Protein AF-0000000083547398 (afdb_homodimer)

Solvent-accessible surface area (backbone atoms only — not comparable to full-atom values): 28207 Å² total; per-residue (Å²): 129,88,77,73,40,43,60,58,48,48,62,73,47,46,88,74,44,55,75,58,49,30,43,43,51,51,47,43,74,76,35,55,80,57,46,40,53,46,39,59,44,42,51,13,56,76,38,73,47,51,52,66,51,51,35,49,47,22,40,72,69,71,29,82,14,40,38,37,34,33,52,36,37,37,69,73,72,52,63,74,59,53,61,74,36,83,83,62,56,93,80,54,49,59,55,55,47,42,50,52,53,53,50,48,35,45,52,12,41,54,48,21,63,68,75,45,56,42,66,55,51,46,51,47,25,49,48,57,62,67,27,64,36,38,38,22,32,11,46,77,73,26,26,22,54,20,43,40,49,36,58,55,47,49,41,46,59,51,53,62,45,67,41,58,46,61,67,55,38,36,53,49,21,67,70,45,30,64,53,20,25,35,43,35,36,32,59,64,18,36,46,46,60,60,45,51,22,40,45,50,16,42,76,43,48,28,44,29,37,32,40,20,52,32,76,58,18,63,38,48,77,54,35,78,36,77,46,56,13,31,35,77,61,56,73,60,37,86,72,49,67,31,18,51,52,24,40,52,52,52,50,51,40,42,48,50,50,36,37,66,74,39,46,68,52,18,53,51,33,38,52,54,51,51,62,72,51,21,69,52,31,76,129,88,77,74,40,43,61,57,47,48,63,72,46,47,87,76,44,53,75,59,50,31,42,44,51,49,48,44,74,74,34,56,79,56,46,42,54,48,40,59,43,42,51,14,57,77,39,74,47,51,51,66,50,51,36,50,48,22,40,72,70,71,30,85,14,40,38,37,34,34,51,37,39,38,70,73,72,51,62,73,59,54,62,74,36,84,85,62,55,93,81,55,49,60,54,54,46,44,51,54,53,52,50,46,35,44,52,12,40,53,50,22,62,67,73,44,56,45,66,55,51,46,52,47,25,49,48,57,62,69,27,65,37,37,38,22,32,11,47,77,74,26,25,22,57,19,45,39,49,37,59,55,47,50,41,45,60,50,53,63,47,68,41,58,46,62,66,56,40,35,54,50,22,67,70,45,30,64,54,21,24,37,44,36,36,31,60,66,19,37,47,47,60,59,43,52,23,39,45,50,15,43,75,42,48,28,45,29,36,31,41,20,54,34,73,58,17,64,38,48,79,54,34,80,36,77,46,57,13,32,35,78,61,56,73,59,39,86,72,46,68,30,19,50,52,23,39,51,52,52,50,50,39,42,50,50,52,34,36,65,75,40,44,68,54,19,52,51,32,38,53,55,49,50,63,71,49,21,67,51,31,76

Structure (mmCIF, N/CA/C/O backbone):
data_AF-0000000083547398-model_v1
#
loop_
_entity.id
_entity.type
_entity.pdbx_description
1 polymer 'RpiR family transcriptional regulator'
#
loop_
_atom_site.group_PDB
_atom_site.id
_atom_site.type_symbol
_atom_site.label_atom_id
_atom_site.label_alt_id
_atom_site.label_comp_id
_atom_site.label_asym_id
_atom_site.label_entity_id
_atom_site.label_seq_id
_atom_site.pdbx_PDB_ins_code
_atom_site.Cartn_x
_atom_site.Cartn_y
_atom_site.Cartn_z
_atom_site.occupancy
_atom_site.B_iso_or_equiv
_atom_site.auth_seq_id
_atom_site.auth_comp_id
_atom_site.auth_asym_id
_atom_site.auth_atom_id
_atom_site.pdbx_PDB_model_num
ATOM 1 N N . MET A 1 1 ? 22.766 33.094 1.244 1 35.28 1 MET A N 1
ATOM 2 C CA . MET A 1 1 ? 21.984 33.938 2.152 1 35.28 1 MET A CA 1
ATOM 3 C C . MET A 1 1 ? 21.609 33.156 3.408 1 35.28 1 MET A C 1
ATOM 5 O O . MET A 1 1 ? 21.125 32.031 3.324 1 35.28 1 MET A O 1
ATOM 9 N N . ASN A 1 2 ? 22.141 33.219 4.523 1 44.88 2 ASN A N 1
ATOM 10 C CA . ASN A 1 2 ? 22.109 32.625 5.852 1 44.88 2 ASN A CA 1
ATOM 11 C C . ASN A 1 2 ? 20.688 32.438 6.367 1 44.88 2 ASN A C 1
ATOM 13 O O . ASN A 1 2 ? 20.062 33.406 6.824 1 44.88 2 ASN A O 1
ATOM 17 N N . ASP A 1 3 ? 19.703 31.609 5.672 1 61.06 3 ASP A N 1
ATOM 18 C CA . ASP A 1 3 ? 18.234 31.625 5.766 1 61.06 3 ASP A CA 1
ATOM 19 C C . ASP A 1 3 ? 17.781 31.438 7.207 1 61.06 3 ASP A C 1
ATOM 21 O O . ASP A 1 3 ? 18.125 30.438 7.844 1 61.06 3 ASP A O 1
ATOM 25 N N . ILE A 1 4 ? 17.688 32.531 8.008 1 77.44 4 ILE A N 1
ATOM 26 C CA . ILE A 1 4 ? 17.203 32.625 9.383 1 77.44 4 ILE A CA 1
ATOM 27 C C . ILE A 1 4 ? 16.047 31.656 9.594 1 77.44 4 ILE A C 1
ATOM 29 O O . ILE A 1 4 ? 15.102 31.625 8.805 1 77.44 4 ILE A O 1
ATOM 33 N N . GLY A 1 5 ? 16.25 30.672 10.547 1 87.5 5 GLY A N 1
ATOM 34 C CA . GLY A 1 5 ? 15.281 29.641 10.844 1 87.5 5 GLY A CA 1
ATOM 35 C C . GLY A 1 5 ? 13.977 30.188 11.391 1 87.5 5 GLY A C 1
ATOM 36 O O . GLY A 1 5 ? 13.875 31.375 11.695 1 87.5 5 GLY A O 1
ATOM 37 N N . GLY A 1 6 ? 13.008 29.469 11.344 1 91.31 6 GLY A N 1
ATOM 38 C CA . GLY A 1 6 ? 11.664 29.844 11.781 1 91.31 6 GLY A CA 1
ATOM 39 C C . GLY A 1 6 ? 11.617 30.344 13.211 1 91.31 6 GLY A C 1
ATOM 40 O O . GLY A 1 6 ? 10.93 31.312 13.516 1 91.31 6 GLY A O 1
ATOM 41 N N . ILE A 1 7 ? 12.414 29.75 14.047 1 92.81 7 ILE A N 1
ATOM 42 C CA . ILE A 1 7 ? 12.43 30.109 15.453 1 92.81 7 ILE A CA 1
ATOM 43 C C . ILE A 1 7 ? 13.047 31.5 15.625 1 92.81 7 ILE A C 1
ATOM 45 O O . ILE A 1 7 ? 12.508 32.344 16.344 1 92.81 7 ILE A O 1
ATOM 49 N N . GLU A 1 8 ? 14.141 31.656 14.93 1 91.88 8 GLU A N 1
ATOM 50 C CA . GLU A 1 8 ? 14.828 32.938 15.023 1 91.88 8 GLU A CA 1
ATOM 51 C C . GLU A 1 8 ? 13.969 34.062 14.461 1 91.88 8 GLU A C 1
ATOM 53 O O . GLU A 1 8 ? 13.922 35.156 15.031 1 91.88 8 GLU A O 1
ATOM 58 N N . ARG A 1 9 ? 13.312 33.844 13.391 1 93.88 9 ARG A N 1
ATOM 59 C CA . ARG A 1 9 ? 12.422 34.844 12.797 1 93.88 9 ARG A CA 1
ATOM 60 C C . ARG A 1 9 ? 11.281 35.188 13.75 1 93.88 9 ARG A C 1
ATOM 62 O O . ARG A 1 9 ? 10.906 36.344 13.883 1 93.88 9 ARG A O 1
ATOM 69 N N . LEU A 1 10 ? 10.758 34.156 14.367 1 94.25 10 LEU A N 1
ATOM 70 C CA . LEU A 1 10 ? 9.664 34.344 15.305 1 94.25 10 LEU A CA 1
ATOM 71 C C . LEU A 1 10 ? 10.117 35.156 16.516 1 94.25 10 LEU A C 1
ATOM 73 O O . LEU A 1 10 ? 9.398 36.062 16.969 1 94.25 10 LEU A O 1
ATOM 77 N N . ARG A 1 11 ? 11.305 34.906 16.984 1 94.19 11 ARG A N 1
ATOM 78 C CA . ARG A 1 11 ? 11.859 35.656 18.109 1 94.19 11 ARG A CA 1
ATOM 79 C C . ARG A 1 11 ? 12.031 37.125 17.766 1 94.19 11 ARG A C 1
ATOM 81 O O . ARG A 1 11 ? 11.797 38 18.609 1 94.19 11 ARG A O 1
ATOM 88 N N . ASN A 1 12 ? 12.383 37.344 16.547 1 93.5 12 ASN A N 1
ATOM 89 C CA . ASN A 1 12 ? 12.672 38.688 16.094 1 93.5 12 ASN A CA 1
ATOM 90 C C . ASN A 1 12 ? 11.406 39.562 16.047 1 93.5 12 ASN A C 1
ATOM 92 O O . ASN A 1 12 ? 11.461 40.781 16.219 1 93.5 12 ASN A O 1
ATOM 96 N N . ILE A 1 13 ? 10.281 38.938 15.852 1 94.06 13 ILE A N 1
ATOM 97 C CA . ILE A 1 13 ? 9.078 39.75 15.664 1 94.06 13 ILE A CA 1
ATOM 98 C C . ILE A 1 13 ? 8.141 39.562 16.844 1 94.06 13 ILE A C 1
ATOM 100 O O . ILE A 1 13 ? 7.031 40.094 16.859 1 94.06 13 ILE A O 1
ATOM 104 N N . TYR A 1 14 ? 8.531 38.812 17.812 1 93.94 14 TYR A N 1
ATOM 105 C CA . TYR A 1 14 ? 7.652 38.406 18.906 1 93.94 14 TYR A CA 1
ATOM 106 C C . TYR A 1 14 ? 7.055 39.594 19.625 1 93.94 14 TYR A C 1
ATOM 108 O O . TYR A 1 14 ? 5.867 39.594 19.969 1 93.94 14 TYR A O 1
ATOM 116 N N . SER A 1 15 ? 7.754 40.625 19.844 1 94.31 15 SER A N 1
ATOM 117 C CA . SER A 1 15 ? 7.336 41.781 20.609 1 94.31 15 SER A CA 1
ATOM 118 C C . SER A 1 15 ? 6.266 42.594 19.859 1 94.31 15 SER A C 1
ATOM 120 O O . SER A 1 15 ? 5.504 43.344 20.469 1 94.31 15 SER A O 1
ATOM 122 N N . GLU A 1 16 ? 6.227 42.375 18.578 1 94.75 16 GLU A N 1
ATOM 123 C CA . GLU A 1 16 ? 5.281 43.094 17.75 1 94.75 16 GLU A CA 1
ATOM 124 C C . GLU A 1 16 ? 3.957 42.344 17.625 1 94.75 16 GLU A C 1
ATOM 126 O O . GLU A 1 16 ? 2.957 42.938 17.188 1 94.75 16 GLU A O 1
ATOM 131 N N . LEU A 1 17 ? 3.961 41.094 17.984 1 95 17 LEU A N 1
ATOM 132 C CA . LEU A 1 17 ? 2.766 40.281 17.844 1 95 17 LEU A CA 1
ATOM 133 C C . LEU A 1 17 ? 1.716 40.656 18.875 1 95 17 LEU A C 1
ATOM 135 O O . LEU A 1 17 ? 2.057 41.062 19.984 1 95 17 LEU A O 1
ATOM 139 N N . LYS A 1 18 ? 0.491 40.625 18.453 1 93.81 18 LYS A N 1
ATOM 140 C CA . LYS A 1 18 ? -0.619 40.906 19.359 1 93.81 18 LYS A CA 1
ATOM 141 C C . LYS A 1 18 ? -1.702 39.844 19.25 1 93.81 18 LYS A C 1
ATOM 143 O O . LYS A 1 18 ? -1.717 39.062 18.312 1 93.81 18 LYS A O 1
ATOM 148 N N . GLY A 1 19 ? -2.518 39.781 20.359 1 94.75 19 GLY A N 1
ATOM 149 C CA . GLY A 1 19 ? -3.705 38.969 20.344 1 94.75 19 GLY A CA 1
ATOM 150 C C . GLY A 1 19 ? -3.398 37.5 20.094 1 94.75 19 GLY A C 1
ATOM 151 O O . GLY A 1 19 ? -2.539 36.906 20.75 1 94.75 19 GLY A O 1
ATOM 152 N N . ALA A 1 20 ? -4.137 36.938 19.172 1 95.06 20 ALA A N 1
ATOM 153 C CA . ALA A 1 20 ? -4.051 35.5 18.875 1 95.06 20 ALA A CA 1
ATOM 154 C C . ALA A 1 20 ? -2.697 35.156 18.266 1 95.06 20 ALA A C 1
ATOM 156 O O . ALA A 1 20 ? -2.145 34.094 18.531 1 95.06 20 ALA A O 1
ATOM 157 N N . GLU A 1 21 ? -2.148 36.031 17.469 1 96.25 21 GLU A N 1
ATOM 158 C CA . GLU A 1 21 ? -0.842 35.781 16.875 1 96.25 21 GLU A CA 1
ATOM 159 C C . GLU A 1 21 ? 0.242 35.656 17.938 1 96.25 21 GLU A C 1
ATOM 161 O O . GLU A 1 21 ? 1.167 34.844 17.797 1 96.25 21 GLU A O 1
ATOM 166 N N . LYS A 1 22 ? 0.158 36.438 18.984 1 95.81 22 LYS A N 1
ATOM 167 C CA . LYS A 1 22 ? 1.13 36.375 20.078 1 95.81 22 LYS A CA 1
ATOM 168 C C . LYS A 1 22 ? 1.031 35.062 20.812 1 95.81 22 LYS A C 1
ATOM 170 O O . LYS A 1 22 ? 2.049 34.469 21.188 1 95.81 22 LYS A O 1
ATOM 175 N N . ARG A 1 23 ? -0.138 34.562 21.016 1 96.62 23 ARG A N 1
ATOM 176 C CA . ARG A 1 23 ? -0.33 33.281 21.672 1 96.62 23 ARG A CA 1
ATOM 177 C C . ARG A 1 23 ? 0.276 32.156 20.859 1 96.62 23 ARG A C 1
ATOM 179 O O . ARG A 1 23 ? 0.921 31.25 21.406 1 96.62 23 ARG A O 1
ATOM 186 N N . VAL A 1 24 ? 0.035 32.219 19.578 1 97 24 VAL A N 1
ATOM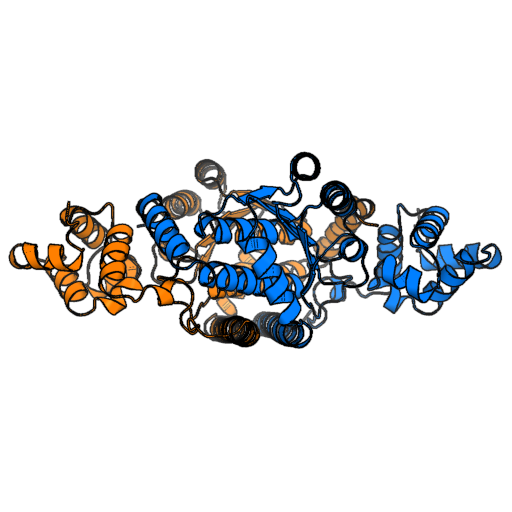 187 C CA . VAL A 1 24 ? 0.599 31.203 18.672 1 97 24 VAL A CA 1
ATOM 188 C C . VAL A 1 24 ? 2.123 31.25 18.734 1 97 24 VAL A C 1
ATOM 190 O O . VAL A 1 24 ? 2.787 30.234 18.859 1 97 24 VAL A O 1
ATOM 193 N N . GLY A 1 25 ? 2.656 32.5 18.578 1 96 25 GLY A N 1
ATOM 194 C CA . GLY A 1 25 ? 4.098 32.656 18.672 1 96 25 GLY A CA 1
ATOM 195 C C . GLY A 1 25 ? 4.68 32.156 19.969 1 96 25 GLY A C 1
ATOM 196 O O . GLY A 1 25 ? 5.707 31.484 19.969 1 96 25 GLY A O 1
ATOM 197 N N . GLU A 1 26 ? 4.062 32.469 21.078 1 96.19 26 GLU A N 1
ATOM 198 C CA . GLU A 1 26 ? 4.5 32 22.406 1 96.19 26 GLU A CA 1
ATOM 199 C C . GLU A 1 26 ? 4.508 30.484 22.5 1 96.19 26 GLU A C 1
ATOM 201 O O . GLU A 1 26 ? 5.457 29.891 23.016 1 96.19 26 GLU A O 1
ATOM 206 N N . TYR A 1 27 ? 3.482 29.953 22.016 1 96.44 27 TYR A N 1
ATOM 207 C CA . TYR A 1 27 ? 3.365 28.5 22.062 1 96.44 27 TYR A CA 1
ATOM 208 C C . TYR A 1 27 ? 4.48 27.828 21.266 1 96.44 27 TYR A C 1
ATOM 210 O O . TYR A 1 27 ? 5.082 26.859 21.719 1 96.44 27 TYR A O 1
ATOM 218 N N . ILE A 1 28 ? 4.734 28.297 20.062 1 95.38 28 ILE A N 1
ATOM 219 C CA . ILE A 1 28 ? 5.781 27.75 19.203 1 95.38 28 ILE A CA 1
ATOM 220 C C . ILE A 1 28 ? 7.133 27.875 19.906 1 95.38 28 ILE A C 1
ATOM 222 O O . ILE A 1 28 ? 7.91 26.922 19.922 1 95.38 28 ILE A O 1
ATOM 226 N N . LEU A 1 29 ? 7.445 29.047 20.469 1 94.81 29 LEU A N 1
ATOM 227 C CA . LEU A 1 29 ? 8.727 29.281 21.125 1 94.81 29 LEU A CA 1
ATOM 228 C C . LEU A 1 29 ? 8.898 28.406 22.359 1 94.81 29 LEU A C 1
ATOM 230 O O . LEU A 1 29 ? 10.008 27.969 22.672 1 94.81 29 LEU A O 1
ATOM 234 N N . LYS A 1 30 ? 7.801 28.109 23.031 1 94.5 30 LYS A N 1
ATOM 235 C CA . LYS A 1 30 ? 7.844 27.312 24.25 1 94.5 30 LYS A CA 1
ATOM 236 C C . LYS A 1 30 ? 7.883 25.828 23.953 1 94.5 30 LYS A C 1
ATOM 238 O O . LYS A 1 30 ? 8.383 25.031 24.75 1 94.5 30 LYS A O 1
ATOM 243 N N . ASN A 1 31 ? 7.297 25.438 22.797 1 93.44 31 ASN A N 1
ATOM 244 C CA . ASN A 1 31 ? 7.148 24.016 22.484 1 93.44 31 ASN A CA 1
ATOM 245 C C . ASN A 1 31 ? 7.621 23.703 21.078 1 93.44 31 ASN A C 1
ATOM 247 O O . ASN A 1 31 ? 6.891 23.094 20.297 1 93.44 31 ASN A O 1
ATOM 251 N N . PRO A 1 32 ? 8.797 24.062 20.656 1 88.75 32 PRO A N 1
ATOM 252 C CA . PRO A 1 32 ? 9.227 23.859 19.266 1 88.75 32 PRO A CA 1
ATOM 253 C C . PRO A 1 32 ? 9.266 22.375 18.875 1 88.75 32 PRO A C 1
ATOM 255 O O . PRO A 1 32 ? 8.945 22.047 17.734 1 88.75 32 PRO A O 1
ATOM 258 N N . LYS A 1 33 ? 9.492 21.484 19.766 1 84.88 33 LYS A N 1
ATOM 259 C CA . LYS A 1 33 ? 9.57 20.062 19.469 1 84.88 33 LYS A CA 1
ATOM 260 C C . LYS A 1 33 ? 8.188 19.484 19.203 1 84.88 33 LYS A C 1
ATOM 262 O O . LYS A 1 33 ? 8.047 18.547 18.391 1 84.88 33 LYS A O 1
ATOM 267 N N . ASP A 1 34 ? 7.223 20.047 19.812 1 86.06 34 ASP A N 1
ATOM 268 C CA . ASP A 1 34 ? 5.852 19.578 19.656 1 86.06 34 ASP A CA 1
ATOM 269 C C . ASP A 1 34 ? 5.266 20.062 18.328 1 86.06 34 ASP A C 1
ATOM 271 O O . ASP A 1 34 ? 4.461 19.359 17.703 1 86.06 34 ASP A O 1
ATOM 275 N N . ILE A 1 35 ? 5.715 21.219 17.953 1 87 35 ILE A N 1
ATOM 276 C CA . ILE A 1 35 ? 5.16 21.859 16.766 1 87 35 ILE A CA 1
ATOM 277 C C . ILE A 1 35 ? 5.438 21.016 15.531 1 87 35 ILE A C 1
ATOM 279 O O . ILE A 1 35 ? 4.594 20.922 14.641 1 87 35 ILE A O 1
ATOM 283 N N . ILE A 1 36 ? 6.512 20.438 15.539 1 81.56 36 ILE A N 1
ATOM 284 C CA . ILE A 1 36 ? 6.93 19.688 14.359 1 81.56 36 ILE A CA 1
ATOM 285 C C . ILE A 1 36 ? 5.961 18.531 14.117 1 81.56 36 ILE A C 1
ATOM 287 O O . ILE A 1 36 ? 5.844 18.047 12.992 1 81.56 36 ILE A O 1
ATOM 291 N N . HIS A 1 37 ? 5.133 18.219 15.078 1 82.5 37 HIS A N 1
ATOM 292 C CA . HIS A 1 37 ? 4.223 17.078 14.977 1 82.5 37 HIS A CA 1
ATOM 293 C C . HIS A 1 37 ? 2.77 17.547 14.969 1 82.5 37 HIS A C 1
ATOM 295 O O . HIS A 1 37 ? 1.854 16.719 14.875 1 82.5 37 HIS A O 1
ATOM 301 N N . SER A 1 38 ? 2.621 18.781 15.031 1 88.38 38 SER A N 1
ATOM 302 C CA . SER A 1 38 ? 1.265 19.297 15.188 1 88.38 38 SER A CA 1
ATOM 303 C C . SER A 1 38 ? 0.694 19.766 13.852 1 88.38 38 SER A C 1
ATOM 305 O O . SER A 1 38 ? 1.399 20.375 13.047 1 88.38 38 SER A O 1
ATOM 307 N N . SER A 1 39 ? -0.558 19.406 13.656 1 90.25 39 SER A N 1
ATOM 308 C CA . SER A 1 39 ? -1.265 19.984 12.516 1 90.25 39 SER A CA 1
ATOM 309 C C . SER A 1 39 ? -1.621 21.453 12.766 1 90.25 39 SER A C 1
ATOM 311 O O . SER A 1 39 ? -1.511 21.938 13.898 1 90.25 39 SER A O 1
ATOM 313 N N . ILE A 1 40 ? -2.014 22.125 11.688 1 93.12 40 ILE A N 1
ATOM 314 C CA . ILE A 1 40 ? -2.432 23.516 11.828 1 93.12 40 ILE A CA 1
ATOM 315 C C . ILE A 1 40 ? -3.658 23.594 12.734 1 93.12 40 ILE A C 1
ATOM 317 O O . ILE A 1 40 ? -3.799 24.531 13.516 1 93.12 40 ILE A O 1
ATOM 321 N N . THR A 1 41 ? -4.504 22.578 12.688 1 93.56 41 THR A N 1
ATOM 322 C CA . THR A 1 41 ? -5.711 22.516 13.508 1 93.56 41 THR A CA 1
ATOM 323 C C . THR A 1 41 ? -5.352 22.344 14.977 1 93.56 41 THR A C 1
ATOM 325 O O . THR A 1 41 ? -5.902 23.031 15.844 1 93.56 41 THR A O 1
ATOM 328 N N . GLU A 1 42 ? -4.402 21.5 15.242 1 93.38 42 GLU A N 1
ATOM 329 C CA . GLU A 1 42 ? -3.967 21.266 16.609 1 93.38 42 GLU A CA 1
ATOM 330 C C . GLU A 1 42 ? -3.338 22.516 17.219 1 93.38 42 GLU A C 1
ATOM 332 O O . GLU A 1 42 ? -3.621 22.875 18.375 1 93.38 42 GLU A O 1
ATOM 337 N N . LEU A 1 43 ? -2.471 23.109 16.422 1 94.38 43 LEU A N 1
ATOM 338 C CA . LEU A 1 43 ? -1.841 24.328 16.906 1 94.38 43 LEU A CA 1
ATOM 339 C C . LEU A 1 43 ? -2.885 25.406 17.172 1 94.38 43 LEU A C 1
ATOM 341 O O . LEU A 1 43 ? -2.848 26.078 18.219 1 94.38 43 LEU A O 1
ATOM 345 N N . ALA A 1 44 ? -3.828 25.562 16.234 1 95.88 44 ALA A N 1
ATOM 346 C CA . ALA A 1 44 ? -4.902 26.547 16.391 1 95.88 44 ALA A CA 1
ATOM 347 C C . ALA A 1 44 ? -5.711 26.281 17.656 1 95.88 44 ALA A C 1
ATOM 349 O O . ALA A 1 44 ? -5.977 27.188 18.438 1 95.88 44 ALA A O 1
ATOM 350 N N . ASP A 1 45 ? -5.996 25.094 17.922 1 95.5 45 ASP A N 1
ATOM 351 C CA . ASP A 1 45 ? -6.773 24.703 19.078 1 95.5 45 ASP A CA 1
ATOM 352 C C . ASP A 1 45 ? -6.016 25 20.375 1 95.5 45 ASP A C 1
ATOM 354 O O . ASP A 1 45 ? -6.578 25.562 21.312 1 95.5 45 ASP A O 1
ATOM 358 N N . ASN A 1 46 ? -4.773 24.656 20.391 1 94.62 46 ASN A N 1
ATOM 359 C CA . ASN A 1 46 ? -3.932 24.875 21.562 1 94.62 46 ASN A CA 1
ATOM 360 C C . ASN A 1 46 ? -3.797 26.359 21.891 1 94.62 46 ASN A C 1
ATOM 362 O O . ASN A 1 46 ? -3.633 26.734 23.047 1 94.62 46 ASN A O 1
ATOM 366 N N . CYS A 1 47 ? -3.912 27.156 20.875 1 96.19 47 CYS A N 1
ATOM 367 C CA . CYS A 1 47 ? -3.732 28.594 21.047 1 96.19 47 CYS A CA 1
ATOM 368 C C . CYS A 1 47 ? -5.074 29.312 21.062 1 96.19 47 CYS A C 1
ATOM 370 O O . CYS A 1 47 ? -5.125 30.547 21.062 1 96.19 47 CYS A O 1
ATOM 372 N N . LYS A 1 48 ? -6.184 28.547 21.031 1 95.81 48 LYS A N 1
ATOM 373 C CA . LYS A 1 48 ? -7.543 29.078 21.078 1 95.81 48 LYS A CA 1
ATOM 374 C C . LYS A 1 48 ? -7.766 30.141 20 1 95.81 48 LYS A C 1
ATOM 376 O O . LYS A 1 48 ? -8.211 31.25 20.297 1 95.81 48 LYS A O 1
ATOM 381 N N . CYS A 1 49 ? -7.434 29.781 18.828 1 96 49 CYS A N 1
ATOM 382 C CA . CYS A 1 49 ? -7.633 30.656 17.672 1 96 49 CYS A CA 1
ATOM 383 C C . CYS A 1 49 ? -8 29.828 16.438 1 96 49 CYS A C 1
ATOM 385 O O . CYS A 1 49 ? -8.227 28.625 16.531 1 96 49 CYS A O 1
ATOM 387 N N . GLY A 1 50 ? -8.211 30.531 15.32 1 93.19 50 GLY A N 1
ATOM 388 C CA . GLY A 1 50 ? -8.516 29.859 14.07 1 93.19 50 GLY A CA 1
ATOM 389 C C . GLY A 1 50 ? -7.281 29.5 13.273 1 93.19 50 GLY A C 1
ATOM 390 O O . GLY A 1 50 ? -6.203 30.047 13.492 1 93.19 50 GLY A O 1
ATOM 391 N N . GLU A 1 51 ? -7.469 28.5 12.375 1 94.19 51 GLU A N 1
ATOM 392 C CA . GLU A 1 51 ? -6.379 28.078 11.5 1 94.19 51 GLU A CA 1
ATOM 393 C C . GLU A 1 51 ? -5.855 29.25 10.664 1 94.19 51 GLU A C 1
ATOM 395 O O . GLU A 1 51 ? -4.664 29.312 10.359 1 94.19 51 GLU A O 1
ATOM 400 N N . ALA A 1 52 ? -6.762 30.188 10.32 1 93.31 52 ALA A N 1
ATOM 401 C CA . ALA A 1 52 ? -6.379 31.359 9.547 1 93.31 52 ALA A CA 1
ATOM 402 C C . ALA A 1 52 ? -5.336 32.188 10.289 1 93.31 52 ALA A C 1
ATOM 404 O O . ALA A 1 52 ? -4.438 32.781 9.672 1 93.31 52 ALA A O 1
ATOM 405 N N . THR A 1 53 ? -5.434 32.281 11.594 1 95.56 53 THR A N 1
ATOM 406 C CA . THR A 1 53 ? -4.484 33.031 12.422 1 95.56 53 THR A CA 1
ATOM 407 C C . THR A 1 53 ? -3.092 32.406 12.336 1 95.56 53 THR A C 1
ATOM 409 O O . THR A 1 53 ? -2.096 33.094 12.18 1 95.56 53 THR A O 1
ATOM 412 N N . VAL A 1 54 ? -3.047 31.062 12.43 1 96.38 54 VAL A N 1
ATOM 413 C CA . VAL A 1 54 ? -1.787 30.328 12.328 1 96.38 54 VAL A CA 1
ATOM 414 C C . VAL A 1 54 ? -1.18 30.531 10.938 1 96.38 54 VAL A C 1
ATOM 416 O O . VAL A 1 54 ? 0.02 30.797 10.812 1 96.38 54 VAL A O 1
ATOM 419 N N . PHE A 1 55 ? -2.033 30.453 9.945 1 93.81 55 PHE A N 1
ATOM 420 C CA . PHE A 1 55 ? -1.591 30.609 8.57 1 93.81 55 PHE A CA 1
ATOM 421 C C . PHE A 1 55 ? -1.057 32.031 8.336 1 93.81 55 PHE A C 1
ATOM 423 O O . PHE A 1 55 ? 0.006 32.188 7.738 1 93.81 55 PHE A O 1
ATOM 430 N N . ARG A 1 56 ? -1.7 33.031 8.82 1 94.06 56 ARG A N 1
ATOM 431 C CA . ARG A 1 56 ? -1.294 34.406 8.656 1 94.06 56 ARG A CA 1
ATOM 432 C C . ARG A 1 56 ? 0.036 34.688 9.359 1 94.06 56 ARG A C 1
ATOM 434 O O . ARG A 1 56 ? 0.886 35.406 8.828 1 94.06 56 ARG A O 1
ATOM 441 N N . LEU A 1 57 ? 0.161 34.156 10.555 1 95.75 57 LEU A N 1
ATOM 442 C CA . LEU A 1 57 ? 1.431 34.312 11.258 1 95.75 57 LEU A CA 1
ATOM 443 C C . LEU A 1 57 ? 2.572 33.688 10.461 1 95.75 57 LEU A C 1
ATOM 445 O O . LEU A 1 57 ? 3.658 34.25 10.367 1 95.75 57 LEU A O 1
ATOM 449 N N . SER A 1 58 ? 2.305 32.469 9.945 1 95.88 58 SER A N 1
ATOM 450 C CA . SER A 1 58 ? 3.322 31.797 9.141 1 95.88 58 SER A CA 1
ATOM 451 C C . SER A 1 58 ? 3.744 32.688 7.957 1 95.88 58 SER A C 1
ATOM 453 O O . SER A 1 58 ? 4.934 32.781 7.66 1 95.88 58 SER A O 1
ATOM 455 N N . LYS A 1 59 ? 2.773 33.312 7.328 1 94.06 59 LYS A N 1
ATOM 456 C CA . LYS A 1 59 ? 3.041 34.219 6.203 1 94.06 59 LYS A CA 1
ATOM 457 C C . LYS A 1 59 ? 3.803 35.469 6.66 1 94.06 59 LYS A C 1
ATOM 459 O O . LYS A 1 59 ? 4.723 35.906 5.977 1 94.06 59 LYS A O 1
ATOM 464 N N . LYS A 1 60 ? 3.41 35.938 7.754 1 94.69 60 LYS A N 1
ATOM 465 C CA . LYS A 1 60 ? 4.07 37.094 8.328 1 94.69 60 LYS A CA 1
ATOM 466 C C . LYS A 1 60 ? 5.547 36.844 8.594 1 94.69 60 LYS A C 1
ATOM 468 O O . LYS A 1 60 ? 6.387 37.719 8.484 1 94.69 60 LYS A O 1
ATOM 473 N N . LEU A 1 61 ? 5.828 35.625 8.875 1 95.25 61 LEU A N 1
ATOM 474 C CA . LEU A 1 61 ? 7.195 35.219 9.164 1 95.25 61 LEU A CA 1
ATOM 475 C C . LEU A 1 61 ? 7.957 34.938 7.871 1 95.25 61 LEU A C 1
ATOM 477 O O . LEU A 1 61 ? 9.148 34.594 7.906 1 95.25 61 LEU A O 1
ATOM 481 N N . GLY A 1 62 ? 7.281 35 6.734 1 93.06 62 GLY A N 1
ATOM 482 C CA . GLY A 1 62 ? 7.941 34.875 5.445 1 93.06 62 GLY A CA 1
ATOM 483 C C . GLY A 1 62 ? 7.832 33.469 4.871 1 93.06 62 GLY A C 1
ATOM 484 O O . GLY A 1 62 ? 8.531 33.125 3.91 1 93.06 62 GLY A O 1
ATOM 485 N N . PHE A 1 63 ? 6.973 32.688 5.457 1 94.44 63 PHE A N 1
ATOM 486 C CA . PHE A 1 63 ? 6.844 31.297 4.984 1 94.44 63 PHE A CA 1
ATOM 487 C C . PHE A 1 63 ? 5.609 31.141 4.102 1 94.44 63 PHE A C 1
ATOM 489 O O . PHE A 1 63 ? 4.703 31.984 4.137 1 94.44 63 PHE A O 1
ATOM 496 N N . LYS A 1 64 ? 5.559 30.062 3.305 1 91.25 64 LYS A N 1
ATOM 497 C CA . LYS A 1 64 ? 4.469 29.797 2.367 1 91.25 64 LYS A CA 1
ATOM 498 C C . LYS A 1 64 ? 3.209 29.359 3.1 1 91.25 64 LYS A C 1
ATOM 500 O O . LYS A 1 64 ? 2.111 29.391 2.537 1 91.25 64 LYS A O 1
ATOM 505 N N . GLY A 1 65 ? 3.367 28.953 4.281 1 91.06 65 GLY A N 1
ATOM 506 C CA . GLY A 1 65 ? 2.312 28.453 5.148 1 91.06 65 GLY A CA 1
ATOM 507 C C . GLY A 1 65 ? 2.838 27.781 6.398 1 91.06 65 GLY A C 1
ATOM 508 O O . GLY A 1 65 ? 4.027 27.875 6.711 1 91.06 65 GLY A O 1
ATOM 509 N N . TYR A 1 66 ? 1.923 27.188 7.113 1 93.31 66 TYR A N 1
ATOM 510 C CA . TYR A 1 66 ? 2.295 26.547 8.375 1 93.31 66 TYR A CA 1
ATOM 511 C C . TYR A 1 66 ? 3.254 25.391 8.141 1 93.31 66 TYR A C 1
ATOM 513 O O . TYR A 1 66 ? 4.207 25.203 8.898 1 93.31 66 TYR A O 1
ATOM 521 N N . GLN A 1 67 ? 3.002 24.625 7.035 1 89.81 67 GLN A N 1
ATOM 522 C CA . GLN A 1 67 ? 3.879 23.5 6.73 1 89.81 67 GLN A CA 1
ATOM 523 C C . GLN A 1 67 ? 5.309 23.969 6.48 1 89.81 67 GLN A C 1
ATOM 525 O O . GLN A 1 67 ? 6.262 23.344 6.961 1 89.81 67 GLN A O 1
ATOM 530 N N . ASP A 1 68 ? 5.469 25 5.715 1 90.94 68 ASP A N 1
ATOM 531 C CA . ASP A 1 68 ? 6.777 25.578 5.441 1 90.94 68 ASP A CA 1
ATOM 532 C C . ASP A 1 68 ? 7.453 26.031 6.73 1 90.94 68 ASP A C 1
ATOM 534 O O . ASP A 1 68 ? 8.656 25.828 6.922 1 90.94 68 ASP A O 1
ATOM 538 N N . LEU A 1 69 ? 6.715 26.656 7.613 1 92.94 69 LEU A N 1
ATOM 539 C CA . LEU A 1 69 ? 7.23 27.062 8.914 1 92.94 69 LEU A CA 1
ATOM 540 C C . LEU A 1 69 ? 7.703 25.859 9.719 1 92.94 69 LEU A C 1
ATOM 542 O O . LEU A 1 69 ? 8.789 25.875 10.297 1 92.94 69 LEU A O 1
ATOM 546 N N . LYS A 1 70 ? 6.949 24.797 9.703 1 90.81 70 LYS A N 1
ATOM 547 C CA . LYS A 1 70 ? 7.277 23.578 10.438 1 90.81 70 LYS A CA 1
ATOM 548 C C . LYS A 1 70 ? 8.594 22.984 9.938 1 90.81 70 LYS A C 1
ATOM 550 O O . LYS A 1 70 ? 9.422 22.547 10.742 1 90.81 70 LYS A O 1
ATOM 555 N N . ILE A 1 71 ? 8.695 22.953 8.688 1 87.12 71 ILE A N 1
ATOM 556 C CA . ILE A 1 71 ? 9.906 22.391 8.094 1 87.12 71 ILE A CA 1
ATOM 557 C C . ILE A 1 71 ? 11.117 23.203 8.562 1 87.12 71 ILE A C 1
ATOM 559 O O . ILE A 1 71 ? 12.148 22.625 8.922 1 87.12 71 ILE A O 1
ATOM 563 N N . SER A 1 72 ? 11.047 24.484 8.531 1 89.62 72 SER A N 1
ATOM 564 C CA . SER A 1 72 ? 12.117 25.375 8.969 1 89.62 72 SER A CA 1
ATOM 565 C C . SER A 1 72 ? 12.469 25.125 10.438 1 89.62 72 SER A C 1
ATOM 567 O O . SE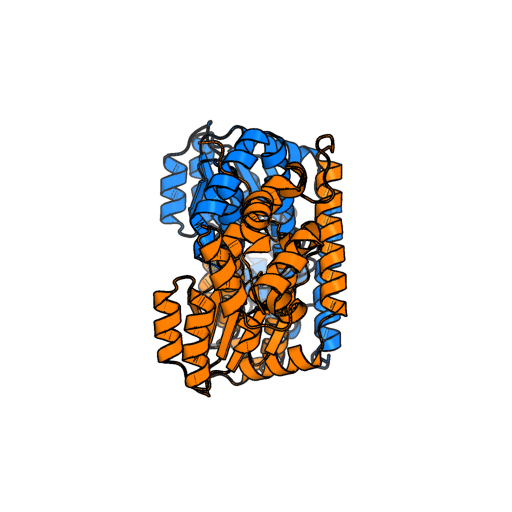R A 1 72 ? 13.648 25.016 10.789 1 89.62 72 SER A O 1
ATOM 569 N N . ILE A 1 73 ? 11.469 24.984 11.281 1 89.94 73 ILE A N 1
ATOM 570 C CA . ILE A 1 73 ? 11.672 24.75 12.703 1 89.94 73 ILE A CA 1
ATOM 571 C C . ILE A 1 73 ? 12.336 23.391 12.914 1 89.94 73 ILE A C 1
ATOM 573 O O . ILE A 1 73 ? 13.266 23.25 13.711 1 89.94 73 ILE A O 1
ATOM 577 N N . ALA A 1 74 ? 11.836 22.391 12.211 1 85.75 74 ALA A N 1
ATOM 578 C CA . ALA A 1 74 ? 12.375 21.031 12.32 1 85.75 74 ALA A CA 1
ATOM 579 C C . ALA A 1 74 ? 13.867 21.016 11.984 1 85.75 74 ALA A C 1
ATOM 581 O O . ALA A 1 74 ? 14.648 20.344 12.664 1 85.75 74 ALA A O 1
ATOM 582 N N . SER A 1 75 ? 14.258 21.688 10.922 1 84.19 75 SER A N 1
ATOM 583 C CA . SER A 1 75 ? 15.648 21.703 10.492 1 84.19 75 SER A CA 1
ATOM 584 C C . SER A 1 75 ? 16.547 22.312 11.562 1 84.19 75 SER A C 1
ATOM 586 O O . SER A 1 75 ? 17.75 22.031 11.602 1 84.19 75 SER A O 1
ATOM 588 N N . GLU A 1 76 ? 15.945 23.078 12.398 1 82.94 76 GLU A N 1
ATOM 589 C CA . GLU A 1 76 ? 16.719 23.766 13.438 1 82.94 76 GLU A CA 1
ATOM 590 C C . GLU A 1 76 ? 16.891 22.875 14.664 1 82.94 76 GLU A C 1
ATOM 592 O O . GLU A 1 76 ? 17.859 23.016 15.414 1 82.94 76 GLU A O 1
ATOM 597 N N . ILE A 1 77 ? 16 21.938 14.828 1 81.12 77 ILE A N 1
ATOM 598 C CA . ILE A 1 77 ? 16.016 21.328 16.156 1 81.12 77 ILE A CA 1
ATOM 599 C C . ILE A 1 77 ? 16.188 19.812 16.016 1 81.12 77 ILE A C 1
ATOM 601 O O . ILE A 1 77 ? 16.5 19.125 17 1 81.12 77 ILE A O 1
ATOM 605 N N . VAL A 1 78 ? 15.891 19.234 14.914 1 75.69 78 VAL A N 1
ATOM 606 C CA . VAL A 1 78 ? 15.883 17.781 14.789 1 75.69 78 VAL A CA 1
ATOM 607 C C . VAL A 1 78 ? 17.172 17.312 14.117 1 75.69 78 VAL A C 1
ATOM 609 O O . VAL A 1 78 ? 17.641 17.938 13.164 1 75.69 78 VAL A O 1
ATOM 612 N N . LYS A 1 79 ? 17.641 16.156 14.719 1 76.75 79 LYS A N 1
ATOM 613 C CA . LYS A 1 79 ? 18.797 15.516 14.109 1 76.75 79 LYS A CA 1
ATOM 614 C C . LYS A 1 79 ? 18.438 14.898 12.758 1 76.75 79 LYS A C 1
ATOM 616 O O . LYS A 1 79 ? 17.359 14.328 12.594 1 76.75 79 LYS A O 1
ATOM 621 N N . PRO A 1 80 ? 19.312 14.969 11.867 1 71.88 80 PRO A N 1
ATOM 622 C CA . PRO A 1 80 ? 19.047 14.516 10.5 1 71.88 80 PRO A CA 1
ATOM 623 C C . PRO A 1 80 ? 18.656 13.047 10.43 1 71.88 80 PRO A C 1
ATOM 625 O O . PRO A 1 80 ? 17.781 12.672 9.641 1 71.88 80 PRO A O 1
ATOM 628 N N . LEU A 1 81 ? 19.172 12.297 11.344 1 71.38 81 LEU A N 1
ATOM 629 C CA . LEU A 1 81 ? 18.938 10.852 11.266 1 71.38 81 LEU A CA 1
ATOM 630 C C . LEU A 1 81 ? 17.5 10.516 11.602 1 71.38 81 LEU A C 1
ATOM 632 O O . LEU A 1 81 ? 16.953 9.523 11.117 1 71.38 81 LEU A O 1
ATOM 636 N N . VAL A 1 82 ? 16.906 11.312 12.367 1 68.38 82 VAL A N 1
ATOM 637 C CA . VAL A 1 82 ? 15.523 11.117 12.781 1 68.38 82 VAL A CA 1
ATOM 638 C C . VAL A 1 82 ? 14.594 11.203 11.57 1 68.38 82 VAL A C 1
ATOM 640 O O . VAL A 1 82 ? 13.5 10.648 11.578 1 68.38 82 VAL A O 1
ATOM 643 N N . ASN A 1 83 ? 15.141 11.781 10.516 1 70.19 83 ASN A N 1
ATOM 644 C CA . ASN A 1 83 ? 14.367 11.938 9.289 1 70.19 83 ASN A CA 1
ATOM 645 C C . ASN A 1 83 ? 14.266 10.617 8.523 1 70.19 83 ASN A C 1
ATOM 647 O O . ASN A 1 83 ? 13.359 10.438 7.715 1 70.19 83 ASN A O 1
ATOM 651 N N . ILE A 1 84 ? 15.211 9.766 8.844 1 71.56 84 ILE A N 1
ATOM 652 C CA . ILE A 1 84 ? 15.164 8.461 8.188 1 71.56 84 ILE A CA 1
ATOM 653 C C . ILE A 1 84 ? 14.242 7.527 8.969 1 71.56 84 ILE A C 1
ATOM 655 O O . ILE A 1 84 ? 13.32 6.938 8.398 1 71.56 84 ILE A O 1
ATOM 659 N N . HIS A 1 85 ? 14.523 7.336 10.219 1 76.12 85 HIS A N 1
ATOM 660 C CA . HIS A 1 85 ? 13.727 6.512 11.125 1 76.12 85 HIS A CA 1
ATOM 661 C C . HIS A 1 85 ? 14.039 6.828 12.578 1 76.12 85 HIS A C 1
ATOM 663 O O . HIS A 1 85 ? 15.195 7.059 12.938 1 76.12 85 HIS A O 1
ATOM 669 N N . GLU A 1 86 ? 13.023 6.754 13.469 1 74.31 86 GLU A N 1
ATOM 670 C CA . GLU A 1 86 ? 13.164 7.227 14.844 1 74.31 86 GLU A CA 1
ATOM 671 C C . GLU A 1 86 ? 14.07 6.301 15.656 1 74.31 86 GLU A C 1
ATOM 673 O O . GLU A 1 86 ? 14.82 6.762 16.516 1 74.31 86 GLU A O 1
ATOM 678 N N . GLU A 1 87 ? 14.016 5.082 15.359 1 79 87 GLU A N 1
ATOM 679 C CA . GLU A 1 87 ? 14.672 4.121 16.25 1 79 87 GLU A CA 1
ATOM 680 C C . GLU A 1 87 ? 15.945 3.566 15.609 1 79 87 GLU A C 1
ATOM 682 O O . GL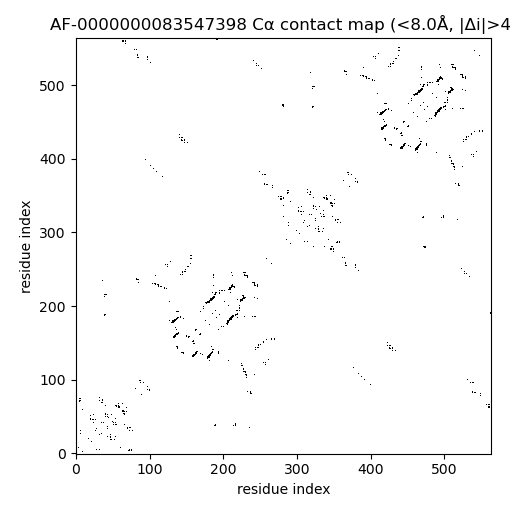U A 1 87 ? 16.688 2.814 16.25 1 79 87 GLU A O 1
ATOM 687 N N . ILE A 1 88 ? 16.125 3.936 14.383 1 86.19 88 ILE A N 1
ATOM 688 C CA . ILE A 1 88 ? 17.25 3.35 13.664 1 86.19 88 ILE A CA 1
ATOM 689 C C . ILE A 1 88 ? 18.516 4.176 13.914 1 86.19 88 ILE A C 1
ATOM 691 O O . ILE A 1 88 ? 18.453 5.41 13.914 1 86.19 88 ILE A O 1
ATOM 695 N N . LYS A 1 89 ? 19.578 3.479 14.18 1 86.44 89 LYS A N 1
ATOM 696 C CA . LYS A 1 89 ? 20.891 4.09 14.359 1 86.44 89 LYS A CA 1
ATOM 697 C C . LYS A 1 89 ? 21.766 3.885 13.125 1 86.44 89 LYS A C 1
ATOM 699 O O . LYS A 1 89 ? 21.578 2.918 12.383 1 86.44 89 LYS A O 1
ATOM 704 N N . GLU A 1 90 ? 22.688 4.75 13 1 85.81 90 GLU A N 1
ATOM 705 C CA . GLU A 1 90 ? 23.547 4.758 11.828 1 85.81 90 GLU A CA 1
ATOM 706 C C . GLU A 1 90 ? 24.312 3.447 11.695 1 85.81 90 GLU A C 1
ATOM 708 O O . GLU A 1 90 ? 24.594 2.988 10.586 1 85.81 90 GLU A O 1
ATOM 713 N N . ASN A 1 91 ? 24.594 2.777 12.844 1 89.38 91 ASN A N 1
ATOM 714 C CA . ASN A 1 91 ? 25.453 1.599 12.812 1 89.38 91 ASN A CA 1
ATOM 715 C C . ASN A 1 91 ? 24.641 0.309 12.883 1 89.38 91 ASN A C 1
ATOM 717 O O . ASN A 1 91 ? 25.219 -0.78 13.008 1 89.38 91 ASN A O 1
ATOM 721 N N . ASP A 1 92 ? 23.391 0.48 12.828 1 92.56 92 ASP A N 1
ATOM 722 C CA . ASP A 1 92 ? 22.578 -0.725 12.812 1 92.56 92 ASP A CA 1
ATOM 723 C C . ASP A 1 92 ? 22.844 -1.562 11.562 1 92.56 92 ASP A C 1
ATOM 725 O O . ASP A 1 92 ? 22.984 -1.021 10.461 1 92.56 92 ASP A O 1
ATOM 729 N N . ASP A 1 93 ? 22.969 -2.834 11.812 1 93.75 93 ASP A N 1
ATOM 730 C CA . ASP A 1 93 ? 23.094 -3.688 10.633 1 93.75 93 ASP A CA 1
ATOM 731 C C . ASP A 1 93 ? 21.719 -3.979 10.023 1 93.75 93 ASP A C 1
ATOM 733 O O . ASP A 1 93 ? 20.688 -3.576 10.57 1 93.75 93 ASP A O 1
ATOM 737 N N . THR A 1 94 ? 21.734 -4.703 8.914 1 95.06 94 THR A N 1
ATOM 738 C CA . THR A 1 94 ? 20.531 -4.898 8.125 1 95.06 94 THR A CA 1
ATOM 739 C C . THR A 1 94 ? 19.484 -5.684 8.914 1 95.06 94 THR A C 1
ATOM 741 O O . THR A 1 94 ? 18.281 -5.414 8.812 1 95.06 94 THR A O 1
ATOM 744 N N . LEU A 1 95 ? 19.891 -6.656 9.664 1 95.19 95 LEU A N 1
ATOM 745 C CA . LEU A 1 95 ? 18.969 -7.434 10.477 1 95.19 95 LEU A CA 1
ATOM 746 C C . LEU A 1 95 ? 18.281 -6.547 11.516 1 95.19 95 LEU A C 1
ATOM 748 O O . LEU A 1 95 ? 17.062 -6.625 11.688 1 95.19 95 LEU A O 1
ATOM 752 N N . VAL A 1 96 ? 19.047 -5.73 12.172 1 95.31 96 VAL A N 1
ATOM 753 C CA . VAL A 1 96 ? 18.516 -4.836 13.203 1 95.31 96 VAL A CA 1
ATOM 754 C C . VAL A 1 96 ? 17.562 -3.834 12.57 1 95.31 96 VAL A C 1
ATOM 756 O O . VAL A 1 96 ? 16.5 -3.553 13.125 1 95.31 96 VAL A O 1
ATOM 759 N N . ILE A 1 97 ? 17.906 -3.287 11.438 1 93.94 97 ILE A N 1
ATOM 760 C CA . ILE A 1 97 ? 17.047 -2.371 10.703 1 93.94 97 ILE A CA 1
ATOM 761 C C . ILE A 1 97 ? 15.703 -3.049 10.414 1 93.94 97 ILE A C 1
ATOM 763 O O . ILE A 1 97 ? 14.648 -2.479 10.672 1 93.94 97 ILE A O 1
ATOM 767 N N . MET A 1 98 ? 15.742 -4.266 9.898 1 95.31 98 MET A N 1
ATOM 768 C CA . MET A 1 98 ? 14.547 -5.035 9.586 1 95.31 98 MET A CA 1
ATOM 769 C C . MET A 1 98 ? 13.672 -5.215 10.828 1 95.31 98 MET A C 1
ATOM 771 O O . MET A 1 98 ? 12.461 -4.984 10.781 1 95.31 98 MET A O 1
ATOM 775 N N . GLN A 1 99 ? 14.289 -5.625 11.906 1 95.88 99 GLN A N 1
ATOM 776 C CA . GLN A 1 99 ? 13.57 -5.867 13.156 1 95.88 99 GLN A CA 1
ATOM 777 C C . GLN A 1 99 ? 12.898 -4.59 13.656 1 95.88 99 GLN A C 1
ATOM 779 O O . GLN A 1 99 ? 11.734 -4.613 14.062 1 95.88 99 GLN A O 1
ATOM 784 N N . LYS A 1 100 ? 13.602 -3.494 13.609 1 93.69 100 LYS A N 1
ATOM 785 C CA . LYS A 1 100 ? 13.062 -2.232 14.109 1 93.69 100 LYS A CA 1
ATOM 786 C C . LYS A 1 100 ? 11.883 -1.762 13.266 1 93.69 100 LYS A C 1
ATOM 788 O O . LYS A 1 100 ? 10.867 -1.312 13.797 1 93.69 100 LYS A O 1
ATOM 793 N N . ILE A 1 101 ? 12.016 -1.892 11.945 1 94.25 101 ILE A N 1
ATOM 794 C CA . ILE A 1 101 ? 10.953 -1.466 11.047 1 94.25 101 ILE A CA 1
ATOM 795 C C . ILE A 1 101 ? 9.719 -2.34 11.258 1 94.25 101 ILE A C 1
ATOM 797 O O . ILE A 1 101 ? 8.609 -1.827 11.438 1 94.25 101 ILE A O 1
ATOM 801 N N . PHE A 1 102 ? 9.883 -3.666 11.266 1 96.38 102 PHE A N 1
ATOM 802 C CA . PHE A 1 102 ? 8.758 -4.582 11.438 1 96.38 102 PHE A CA 1
ATOM 803 C C . PHE A 1 102 ? 8.117 -4.406 12.805 1 96.38 102 PHE A C 1
ATOM 805 O O . PHE A 1 102 ? 6.891 -4.391 12.922 1 96.38 102 PHE A O 1
ATOM 812 N N . ASN A 1 103 ? 8.93 -4.273 13.836 1 94.62 103 ASN A N 1
ATOM 813 C CA . ASN A 1 103 ? 8.391 -4.094 15.188 1 94.62 103 ASN A CA 1
ATOM 814 C C . ASN A 1 103 ? 7.621 -2.781 15.312 1 94.62 103 ASN A C 1
ATOM 816 O O . ASN A 1 103 ? 6.586 -2.725 15.977 1 94.62 103 ASN A O 1
ATOM 820 N N . SER A 1 104 ? 8.164 -1.713 14.711 1 93.75 104 SER A N 1
ATOM 821 C CA . SER A 1 104 ? 7.457 -0.437 14.703 1 93.75 104 SER A CA 1
ATOM 822 C C . SER A 1 104 ? 6.109 -0.556 14 1 93.75 104 SER A C 1
ATOM 824 O O . SER A 1 104 ? 5.105 -0.018 14.477 1 93.75 104 SER A O 1
ATOM 826 N N . THR A 1 105 ? 6.094 -1.252 12.867 1 95.25 105 THR A N 1
ATOM 827 C CA . THR A 1 105 ? 4.871 -1.484 12.102 1 95.25 105 THR A CA 1
ATOM 828 C C . THR A 1 105 ? 3.852 -2.254 12.938 1 95.25 105 THR A C 1
ATOM 830 O O . THR A 1 105 ? 2.686 -1.862 13.023 1 95.25 105 THR A O 1
ATOM 833 N N . ILE A 1 106 ? 4.309 -3.301 13.609 1 96.56 106 ILE A N 1
ATOM 834 C CA . ILE A 1 106 ? 3.443 -4.148 14.422 1 96.56 106 ILE A CA 1
ATOM 835 C C . ILE A 1 106 ? 2.879 -3.338 15.586 1 96.56 106 ILE A C 1
ATOM 837 O O . ILE A 1 106 ? 1.685 -3.414 15.883 1 96.56 106 ILE A O 1
ATOM 841 N N . SER A 1 107 ? 3.711 -2.564 16.219 1 95.31 107 SER A N 1
ATOM 842 C CA . SER A 1 107 ? 3.26 -1.702 17.312 1 95.31 107 SER A CA 1
ATOM 843 C C . SER A 1 107 ? 2.193 -0.722 16.828 1 95.31 107 SER A C 1
ATOM 845 O O . SER A 1 107 ? 1.199 -0.492 17.516 1 95.31 107 SER A O 1
ATOM 847 N N . SER A 1 108 ? 2.389 -0.159 15.656 1 95.25 108 SER A N 1
ATOM 848 C CA . SER A 1 108 ? 1.449 0.803 15.094 1 95.25 108 SER A CA 1
ATOM 849 C C . SER A 1 108 ? 0.118 0.14 14.75 1 95.25 108 SER A C 1
ATOM 851 O O . SER A 1 108 ? -0.944 0.737 14.938 1 95.25 108 SER A O 1
ATOM 853 N N . LEU A 1 109 ? 0.188 -1.092 14.25 1 97.44 109 LEU A N 1
ATOM 854 C CA . LEU A 1 109 ? -1.029 -1.848 13.977 1 97.44 109 LEU A CA 1
ATOM 855 C C . LEU A 1 109 ? -1.819 -2.094 15.258 1 97.44 109 LEU A C 1
ATOM 857 O O . LEU A 1 109 ? -3.039 -1.915 15.281 1 97.44 109 LEU A O 1
ATOM 861 N N . ASN A 1 110 ? -1.09 -2.453 16.312 1 96.75 110 ASN A N 1
ATOM 862 C CA . ASN A 1 110 ? -1.743 -2.68 17.609 1 96.75 110 ASN A CA 1
ATOM 863 C C . ASN A 1 110 ? -2.408 -1.408 18.125 1 96.75 110 ASN A C 1
ATOM 865 O O . ASN A 1 110 ? -3.545 -1.447 18.594 1 96.75 110 ASN A O 1
ATOM 869 N N . GLU A 1 111 ? -1.731 -0.323 18.016 1 96.31 111 GLU A N 1
ATOM 870 C CA . GLU A 1 111 ? -2.291 0.945 18.469 1 96.31 111 GLU A CA 1
ATOM 871 C C . GLU A 1 111 ? -3.5 1.35 17.625 1 96.31 111 GLU A C 1
ATOM 873 O O . GLU A 1 111 ? -4.5 1.833 18.172 1 96.31 111 GLU A O 1
ATOM 878 N N . THR A 1 112 ? -3.434 1.159 16.328 1 97.5 112 THR A N 1
ATOM 879 C CA . THR A 1 112 ? -4.539 1.473 15.43 1 97.5 112 THR A CA 1
ATOM 880 C C . THR A 1 112 ? -5.789 0.683 15.812 1 97.5 112 THR A C 1
ATOM 882 O O . THR A 1 112 ? -6.891 1.232 15.852 1 97.5 112 THR A O 1
ATOM 885 N N . LEU A 1 113 ? -5.605 -0.614 16.078 1 97.25 113 LEU A N 1
ATOM 886 C CA . LEU A 1 113 ? -6.707 -1.463 16.516 1 97.25 113 LEU A CA 1
ATOM 887 C C . LEU A 1 113 ? -7.32 -0.94 17.812 1 97.25 113 LEU A C 1
ATOM 889 O O . LEU A 1 113 ? -8.547 -0.931 17.953 1 97.25 113 LEU A O 1
ATOM 893 N N . ARG A 1 114 ? -6.523 -0.449 18.688 1 96.25 114 ARG A N 1
ATOM 894 C CA . ARG A 1 114 ? -6.949 0.003 20.016 1 96.25 114 ARG A CA 1
ATOM 895 C C . ARG A 1 114 ? -7.719 1.317 19.922 1 96.25 114 ARG A C 1
ATOM 897 O O . ARG A 1 114 ? -8.734 1.499 20.594 1 96.25 114 ARG A O 1
ATOM 904 N N . ILE A 1 115 ? -7.34 2.242 19.062 1 96.25 115 ILE A N 1
ATOM 905 C CA . ILE A 1 115 ? -7.824 3.615 19.141 1 96.25 115 ILE A CA 1
ATOM 906 C C . ILE A 1 115 ? -9.07 3.779 18.281 1 96.25 115 ILE A C 1
ATOM 908 O O . ILE A 1 115 ? -9.773 4.785 18.375 1 96.25 115 ILE A O 1
ATOM 912 N N . ASN A 1 116 ? -9.297 2.836 17.344 1 97.56 116 ASN A N 1
ATOM 913 C CA . ASN A 1 116 ? -10.461 2.975 16.469 1 97.56 116 ASN A CA 1
ATOM 914 C C . ASN A 1 116 ? -11.695 2.33 17.078 1 97.56 116 ASN A C 1
ATOM 916 O O . ASN A 1 116 ? -11.609 1.259 17.688 1 97.56 116 ASN A O 1
ATOM 920 N N . ASP A 1 117 ? -12.812 3.051 16.984 1 95.75 117 ASP A N 1
ATOM 921 C CA . ASP A 1 117 ? -14.125 2.584 17.422 1 95.75 117 ASP A CA 1
ATOM 922 C C . ASP A 1 117 ? -14.773 1.71 16.344 1 95.75 117 ASP A C 1
ATOM 924 O O . ASP A 1 117 ? -14.969 2.15 15.211 1 95.75 117 ASP A O 1
ATOM 928 N N . SER A 1 118 ? -15.148 0.482 16.734 1 96.31 118 SER A N 1
ATOM 929 C CA . SER A 1 118 ? -15.75 -0.43 15.773 1 96.31 118 SER A CA 1
ATOM 930 C C . SER A 1 118 ? -17.078 0.113 15.258 1 96.31 118 SER A C 1
ATOM 932 O O . SER A 1 118 ? -17.5 -0.207 14.141 1 96.31 118 SER A O 1
ATOM 934 N N . GLY A 1 119 ? -17.734 0.937 16.062 1 97.56 119 GLY A N 1
ATOM 935 C CA . GLY A 1 119 ? -18.953 1.578 15.602 1 97.56 119 GLY A CA 1
ATOM 936 C C . GLY A 1 119 ? -18.734 2.512 14.43 1 97.56 119 GLY A C 1
ATOM 937 O O . GLY A 1 119 ? -19.547 2.557 13.5 1 97.56 119 GLY A O 1
ATOM 938 N N . GLU A 1 120 ? -17.609 3.27 14.469 1 97.75 120 GLU A N 1
ATOM 939 C CA . GLU A 1 120 ? -17.281 4.145 13.352 1 97.75 120 GLU A CA 1
ATOM 940 C C . GLU A 1 120 ? -16.938 3.34 12.102 1 97.75 120 GLU A C 1
ATOM 942 O O . GLU A 1 120 ? -17.312 3.725 10.992 1 97.75 120 GLU A O 1
ATOM 947 N N . LEU A 1 121 ? -16.266 2.246 12.312 1 98 121 LEU A N 1
ATOM 948 C CA . LEU A 1 121 ? -15.961 1.36 11.195 1 98 121 LEU A CA 1
ATOM 949 C C . LEU A 1 121 ? -17.25 0.787 10.602 1 98 121 LEU A C 1
ATOM 951 O O . LEU A 1 121 ? -17.391 0.706 9.375 1 98 121 LEU A O 1
ATOM 955 N N . ASP A 1 122 ? -18.156 0.387 11.453 1 97.94 122 ASP A N 1
ATOM 956 C CA . ASP A 1 122 ? -19.438 -0.151 11.008 1 97.94 122 ASP A CA 1
ATOM 957 C C . ASP A 1 122 ? -20.219 0.889 10.219 1 97.94 122 ASP A C 1
ATOM 959 O O . ASP A 1 122 ? -20.828 0.568 9.195 1 97.94 122 ASP A O 1
ATOM 963 N N . LYS A 1 123 ? -20.234 2.102 10.703 1 98.56 123 LYS A N 1
ATOM 964 C CA . LYS A 1 123 ? -20.875 3.207 10 1 98.56 123 LYS A CA 1
ATOM 965 C C . LYS A 1 123 ? -20.266 3.416 8.617 1 98.56 123 LYS A C 1
ATOM 967 O O . LYS A 1 123 ? -20.984 3.586 7.633 1 98.56 123 LYS A O 1
ATOM 972 N N . ALA A 1 124 ? -18.969 3.379 8.531 1 98.75 124 ALA A N 1
ATOM 973 C CA . ALA A 1 124 ? -18.25 3.533 7.27 1 98.75 124 ALA A CA 1
ATOM 974 C C . ALA A 1 124 ? -18.625 2.418 6.293 1 98.75 124 ALA A C 1
ATOM 976 O O . ALA A 1 124 ? -18.906 2.678 5.121 1 98.75 124 ALA A O 1
ATOM 977 N N . ILE A 1 125 ? -18.641 1.177 6.773 1 98.44 125 ILE A N 1
ATOM 978 C CA . ILE A 1 125 ? -19.031 0.028 5.957 1 98.44 125 ILE A CA 1
ATOM 979 C C . ILE A 1 125 ? -20.438 0.225 5.422 1 98.44 125 ILE A C 1
ATOM 981 O O . ILE A 1 125 ? -20.719 -0.056 4.25 1 98.44 125 ILE A O 1
ATOM 985 N N . GLY A 1 126 ? -21.312 0.71 6.266 1 98.38 126 GLY A N 1
ATOM 986 C CA . GLY A 1 126 ? -22.672 0.998 5.852 1 98.38 126 GLY A CA 1
ATOM 987 C C . GLY A 1 126 ? -22.766 2.021 4.734 1 98.38 126 GLY A C 1
ATOM 988 O O . GLY A 1 126 ? -23.516 1.844 3.779 1 98.38 126 GLY A O 1
ATOM 989 N N . TYR A 1 127 ? -21.984 3.109 4.84 1 98.62 127 TYR A N 1
ATOM 990 C CA . TYR A 1 127 ? -21.938 4.141 3.807 1 98.62 127 TYR A CA 1
ATOM 991 C C . TYR A 1 127 ? -21.484 3.562 2.475 1 98.62 127 TYR A C 1
ATOM 993 O O . TYR A 1 127 ? -22.094 3.818 1.434 1 98.62 127 TYR A O 1
ATOM 1001 N N . ILE A 1 128 ? -20.469 2.736 2.482 1 98.56 128 ILE A N 1
ATOM 1002 C CA . ILE A 1 128 ? -19.922 2.148 1.264 1 98.56 128 ILE A CA 1
ATOM 1003 C C . ILE A 1 128 ? -20.922 1.176 0.661 1 98.56 128 ILE A C 1
ATOM 1005 O O . ILE A 1 128 ? -21.188 1.204 -0.545 1 98.56 128 ILE A O 1
ATOM 1009 N N . HIS A 1 129 ? -21.484 0.384 1.504 1 97.69 129 HIS A N 1
ATOM 1010 C CA . HIS A 1 129 ? -22.422 -0.635 1.05 1 97.69 129 HIS A CA 1
ATOM 1011 C C . HIS A 1 129 ? -23.641 -0.005 0.375 1 97.69 129 HIS A C 1
ATOM 1013 O O . HIS A 1 129 ? -24.125 -0.505 -0.646 1 97.69 129 HIS A O 1
ATOM 1019 N N . SER A 1 130 ? -24.094 1.063 0.875 1 97.62 130 SER A N 1
ATOM 1020 C CA . SER A 1 130 ? -25.328 1.675 0.407 1 97.62 130 SER A CA 1
ATOM 1021 C C . SER A 1 130 ? -25.078 2.611 -0.77 1 97.62 130 SER A C 1
ATOM 1023 O O . SER A 1 130 ? -26.016 3.033 -1.448 1 97.62 130 SER A O 1
ATOM 1025 N N . ALA A 1 131 ? -23.844 2.934 -1.062 1 98.19 131 ALA A N 1
ATOM 1026 C CA . ALA A 1 131 ? -23.516 3.939 -2.07 1 98.19 131 ALA A CA 1
ATOM 1027 C C . ALA A 1 131 ? -23.734 3.393 -3.479 1 98.19 131 ALA A C 1
ATOM 1029 O O . ALA A 1 131 ? -23.422 2.23 -3.754 1 98.19 131 ALA A O 1
ATOM 1030 N N . LYS A 1 132 ? -24.219 4.254 -4.312 1 97.38 132 LYS A N 1
ATOM 1031 C CA . LYS A 1 132 ? -24.312 3.945 -5.738 1 97.38 132 LYS A CA 1
ATOM 1032 C C . LYS A 1 132 ? -22.938 3.895 -6.383 1 97.38 132 LYS A C 1
ATOM 1034 O O . LYS A 1 132 ? -22.656 3.012 -7.195 1 97.38 132 LYS A O 1
ATOM 1039 N N . ARG A 1 133 ? -22.234 4.848 -6.117 1 97.75 133 ARG A N 1
ATOM 1040 C CA . ARG A 1 133 ? -20.844 4.973 -6.582 1 97.75 133 ARG A CA 1
ATOM 1041 C C . ARG A 1 133 ? -19.906 5.316 -5.434 1 97.75 133 ARG A C 1
ATOM 1043 O O . ARG A 1 133 ? -20.266 6.082 -4.535 1 97.75 133 ARG A O 1
ATOM 1050 N N . THR A 1 134 ? -18.719 4.738 -5.406 1 98.69 134 THR A N 1
ATOM 1051 C CA . THR A 1 134 ? -17.703 5.051 -4.418 1 98.69 134 THR A CA 1
ATOM 1052 C C . THR A 1 134 ? -16.422 5.539 -5.098 1 98.69 134 THR A C 1
ATOM 1054 O O . THR A 1 134 ? -15.922 4.902 -6.031 1 98.69 134 THR A O 1
ATOM 1057 N N . ALA A 1 135 ? -15.945 6.711 -4.711 1 98.88 135 ALA A N 1
ATOM 1058 C CA . ALA A 1 135 ? -14.672 7.227 -5.207 1 98.88 135 ALA A CA 1
ATOM 1059 C C . ALA A 1 135 ? -13.578 7.109 -4.141 1 98.88 135 ALA A C 1
ATOM 1061 O O . ALA A 1 135 ? -13.828 7.352 -2.959 1 98.88 135 ALA A O 1
ATOM 1062 N N . PHE A 1 136 ? -12.414 6.695 -4.559 1 98.94 136 PHE A N 1
ATOM 1063 C CA . PHE A 1 136 ? -11.234 6.633 -3.709 1 98.94 136 PHE A CA 1
ATOM 1064 C C . PHE A 1 136 ? -10.258 7.75 -4.059 1 98.94 136 PHE A C 1
ATOM 1066 O O . PHE A 1 136 ? -9.742 7.801 -5.176 1 98.94 136 PHE A O 1
ATOM 1073 N N . PHE A 1 137 ? -10.031 8.688 -3.068 1 98.88 137 PHE A N 1
ATOM 1074 C CA . PHE A 1 137 ? -9.164 9.844 -3.285 1 98.88 137 PHE A CA 1
ATOM 1075 C C . PHE A 1 137 ? -7.902 9.734 -2.445 1 98.88 137 PHE A C 1
ATOM 1077 O O . PHE A 1 137 ? -7.957 9.375 -1.268 1 98.88 137 PHE A O 1
ATOM 1084 N N . GLY A 1 138 ? -6.809 9.953 -2.934 1 98.38 138 GLY A N 1
ATOM 1085 C CA . GLY A 1 138 ? -5.508 10.125 -2.311 1 98.38 138 GLY A CA 1
ATOM 1086 C C . GLY A 1 138 ? -4.504 10.836 -3.203 1 98.38 138 GLY A C 1
ATOM 1087 O O . GLY A 1 138 ? -4.562 10.703 -4.43 1 98.38 138 GLY A O 1
ATOM 1088 N N . MET A 1 139 ? -3.643 11.594 -2.643 1 96.75 139 MET A N 1
ATOM 1089 C CA . MET A 1 139 ? -2.609 12.312 -3.381 1 96.75 139 MET A CA 1
ATOM 1090 C C . MET A 1 139 ? -1.228 12.023 -2.805 1 96.75 139 MET A C 1
ATOM 1092 O O . MET A 1 139 ? -1.099 11.703 -1.621 1 96.75 139 MET A O 1
ATOM 1096 N N . GLY A 1 140 ? -0.148 12.148 -3.691 1 93.69 140 GLY A N 1
ATOM 1097 C CA . GLY A 1 140 ? 1.188 11.836 -3.209 1 93.69 140 GLY A CA 1
ATOM 1098 C C . GLY A 1 140 ? 1.317 10.422 -2.672 1 93.69 140 GLY A C 1
ATOM 1099 O O . GLY A 1 140 ? 0.926 9.461 -3.338 1 93.69 140 GLY A O 1
ATOM 1100 N N . GLY A 1 141 ? 1.875 10.273 -1.47 1 93.88 141 GLY A N 1
ATOM 1101 C CA . GLY A 1 141 ? 2.027 8.961 -0.863 1 93.88 141 GLY A CA 1
ATOM 1102 C C . GLY A 1 141 ? 0.707 8.258 -0.625 1 93.88 141 GLY A C 1
ATOM 1103 O O . GLY A 1 141 ? 0.632 7.027 -0.691 1 93.88 141 GLY A O 1
ATOM 1104 N N . SER A 1 142 ? -0.331 9.016 -0.454 1 96.81 142 SER A N 1
ATOM 1105 C CA . SER A 1 142 ? -1.646 8.453 -0.168 1 96.81 142 SER A CA 1
ATOM 1106 C C . SER A 1 142 ? -2.303 7.91 -1.433 1 96.81 142 SER A C 1
ATOM 1108 O O . SER A 1 142 ? -3.275 7.16 -1.36 1 96.81 142 SER A O 1
ATOM 1110 N N . ALA A 1 143 ? -1.788 8.328 -2.596 1 97.94 143 ALA A N 1
ATOM 1111 C CA . ALA A 1 143 ? -2.332 7.824 -3.855 1 97.94 143 ALA A CA 1
ATOM 1112 C C . ALA A 1 143 ? -2.176 6.312 -3.955 1 97.94 143 ALA A C 1
ATOM 1114 O O . ALA A 1 143 ? -3.074 5.621 -4.441 1 97.94 143 ALA A O 1
ATOM 1115 N N . ALA A 1 144 ? -1.03 5.801 -3.494 1 98.12 144 ALA A N 1
ATOM 1116 C CA . ALA A 1 144 ? -0.798 4.359 -3.523 1 98.12 144 ALA A CA 1
ATOM 1117 C C . ALA A 1 144 ? -1.817 3.621 -2.66 1 98.12 144 ALA A C 1
ATOM 1119 O O . ALA A 1 144 ? -2.287 2.541 -3.029 1 98.12 144 ALA A O 1
ATOM 1120 N N . ILE A 1 145 ? -2.182 4.172 -1.536 1 98.44 145 ILE A N 1
ATOM 1121 C CA . ILE A 1 145 ? -3.158 3.574 -0.631 1 98.44 145 ILE A CA 1
ATOM 1122 C C . ILE A 1 145 ? -4.539 3.592 -1.28 1 98.44 145 ILE A C 1
ATOM 1124 O O . ILE A 1 145 ? -5.262 2.592 -1.249 1 98.44 145 ILE A O 1
ATOM 1128 N N . ALA A 1 146 ? -4.867 4.734 -1.898 1 98.75 146 ALA A N 1
ATOM 1129 C CA . ALA A 1 146 ? -6.16 4.863 -2.566 1 98.75 146 ALA A CA 1
ATOM 1130 C C . ALA A 1 146 ? -6.273 3.896 -3.74 1 98.75 146 ALA A C 1
ATOM 1132 O O . ALA A 1 146 ? -7.336 3.314 -3.975 1 98.75 146 ALA A O 1
ATOM 1133 N N . LEU A 1 147 ? -5.172 3.734 -4.457 1 98.44 147 LEU A N 1
ATOM 1134 C CA . LEU A 1 147 ? -5.145 2.795 -5.574 1 98.44 147 LEU A CA 1
ATOM 1135 C C . LEU A 1 147 ? -5.355 1.365 -5.086 1 98.44 147 LEU A C 1
ATOM 1137 O O . LEU A 1 147 ? -6.062 0.586 -5.727 1 98.44 147 LEU A O 1
ATOM 1141 N N . ASP A 1 148 ? -4.738 1 -4.031 1 98 148 ASP A N 1
ATOM 1142 C CA . ASP A 1 148 ? -4.926 -0.318 -3.434 1 98 148 ASP A CA 1
ATOM 1143 C C . ASP A 1 148 ? -6.391 -0.55 -3.072 1 98 148 ASP A C 1
ATOM 1145 O O . ASP A 1 148 ? -6.941 -1.62 -3.344 1 98 148 ASP A O 1
ATOM 1149 N N . ALA A 1 149 ? -7 0.469 -2.453 1 98.38 149 ALA A N 1
ATOM 1150 C CA . ALA A 1 149 ? -8.414 0.384 -2.104 1 98.38 149 ALA A CA 1
ATOM 1151 C C . ALA A 1 149 ? -9.273 0.173 -3.346 1 98.38 149 ALA A C 1
ATOM 1153 O O . ALA A 1 149 ? -10.125 -0.719 -3.375 1 98.38 149 ALA A O 1
ATOM 1154 N N . TYR A 1 150 ? -9 0.966 -4.32 1 98.19 150 TYR A N 1
ATOM 1155 C CA . TYR A 1 150 ? -9.734 0.863 -5.574 1 98.19 150 TYR A CA 1
ATOM 1156 C C . TYR A 1 150 ? -9.633 -0.543 -6.156 1 98.19 150 TYR A C 1
ATOM 1158 O O . TYR A 1 150 ? -10.641 -1.141 -6.535 1 98.19 150 TYR A O 1
ATOM 1166 N N . HIS A 1 151 ? -8.438 -1.065 -6.18 1 96.12 151 HIS A N 1
ATOM 1167 C CA . HIS A 1 151 ? -8.203 -2.396 -6.727 1 96.12 151 HIS A CA 1
ATOM 1168 C C . HIS A 1 151 ? -9.008 -3.451 -5.977 1 96.12 151 HIS A C 1
ATOM 1170 O O . HIS A 1 151 ? -9.562 -4.367 -6.59 1 96.12 151 HIS A O 1
ATOM 1176 N N . LYS A 1 152 ? -9.117 -3.365 -4.715 1 95.06 152 LYS A N 1
ATOM 1177 C CA . LYS A 1 152 ? -9.859 -4.324 -3.895 1 95.06 152 LYS A CA 1
ATOM 1178 C C . LYS A 1 152 ? -11.359 -4.184 -4.105 1 95.06 152 LYS A C 1
ATOM 1180 O O . LYS A 1 152 ? -12.055 -5.172 -4.359 1 95.06 152 LYS A O 1
ATOM 1185 N N . PHE A 1 153 ? -11.805 -2.982 -4.059 1 96.62 153 PHE A N 1
ATOM 1186 C CA . PHE A 1 153 ? -13.242 -2.758 -4.035 1 96.62 153 PHE A CA 1
ATOM 1187 C C . PHE A 1 153 ? -13.859 -2.996 -5.41 1 96.62 153 PHE A C 1
ATOM 1189 O O . PHE A 1 153 ? -15.062 -3.219 -5.531 1 96.62 153 PHE A O 1
ATOM 1196 N N . MET A 1 154 ? -13.031 -2.906 -6.445 1 94.12 154 MET A N 1
ATOM 1197 C CA . MET A 1 154 ? -13.523 -3.283 -7.766 1 94.12 154 MET A CA 1
ATOM 1198 C C . MET A 1 154 ? -14.078 -4.707 -7.758 1 94.12 154 MET A C 1
ATOM 1200 O O . MET A 1 154 ? -15.016 -5.016 -8.484 1 94.12 154 MET A O 1
ATOM 1204 N N . ARG A 1 155 ? -13.602 -5.52 -6.879 1 91.56 155 ARG A N 1
ATOM 1205 C CA . ARG A 1 155 ? -13.977 -6.93 -6.828 1 91.56 155 ARG A CA 1
ATOM 1206 C C . ARG A 1 155 ? -15.328 -7.109 -6.148 1 91.56 155 ARG A C 1
ATOM 1208 O O . ARG A 1 155 ? -15.93 -8.188 -6.219 1 91.56 155 ARG A O 1
ATOM 1215 N N . THR A 1 156 ? -15.828 -6.109 -5.512 1 92.38 156 THR A N 1
ATOM 1216 C CA . THR A 1 156 ? -17.141 -6.188 -4.895 1 92.38 156 THR A CA 1
ATOM 1217 C C . THR A 1 156 ? -18.234 -6.078 -5.953 1 92.38 156 THR A C 1
ATOM 1219 O O . THR A 1 156 ? -19.406 -6.367 -5.676 1 92.38 156 THR A O 1
ATOM 1222 N N . GLY A 1 157 ? -17.906 -5.621 -7.145 1 91.81 157 GLY A N 1
ATOM 1223 C CA . GLY A 1 157 ? -18.891 -5.41 -8.195 1 91.81 157 GLY A CA 1
ATOM 1224 C C . GLY A 1 157 ? -19.547 -4.039 -8.141 1 91.81 157 GLY A C 1
ATOM 1225 O O . GLY A 1 157 ? -20.359 -3.693 -9 1 91.81 157 GLY A O 1
ATOM 1226 N N . LYS A 1 158 ? -19.203 -3.283 -7.152 1 93.81 158 LYS A N 1
ATOM 1227 C CA . LYS A 1 158 ? -19.734 -1.929 -7.035 1 93.81 158 LYS A CA 1
ATOM 1228 C C . LYS A 1 158 ? -18.984 -0.968 -7.965 1 93.81 158 LYS A C 1
ATOM 1230 O O . LYS A 1 158 ? -17.812 -1.183 -8.289 1 93.81 158 LYS A O 1
ATOM 1235 N N . TYR A 1 159 ? -19.703 0.088 -8.359 1 95.12 159 TYR A N 1
ATOM 1236 C CA . TYR A 1 159 ? -19.047 1.122 -9.164 1 95.12 159 TYR A CA 1
ATOM 1237 C C . TYR A 1 159 ? -18.078 1.932 -8.312 1 95.12 159 TYR A C 1
ATOM 1239 O O . TYR A 1 159 ? -18.469 2.562 -7.332 1 95.12 159 TYR A O 1
ATOM 1247 N N . CYS A 1 160 ? -16.906 1.816 -8.648 1 97 160 CYS A N 1
ATOM 1248 C CA . CYS A 1 160 ? -15.891 2.57 -7.914 1 97 160 CYS A CA 1
ATOM 1249 C C . CYS A 1 160 ? -14.891 3.215 -8.867 1 97 160 CYS A C 1
ATOM 1251 O O . CYS A 1 160 ? -14.664 2.711 -9.969 1 97 160 CYS A O 1
ATOM 1253 N N . ILE A 1 161 ? -14.336 4.371 -8.516 1 98.06 161 ILE A N 1
ATOM 1254 C CA . ILE A 1 161 ? -13.312 5.07 -9.281 1 98.06 161 ILE A CA 1
ATOM 1255 C C . ILE A 1 161 ? -12.188 5.512 -8.352 1 98.06 161 ILE A C 1
ATOM 1257 O O . ILE A 1 161 ? -12.344 5.512 -7.129 1 98.06 161 ILE A O 1
ATOM 1261 N N . PHE A 1 162 ? -11.008 5.742 -8.914 1 98.38 162 PHE A N 1
ATOM 1262 C CA . PHE A 1 162 ? -9.828 6.25 -8.227 1 98.38 162 PHE A CA 1
ATOM 1263 C C . PHE A 1 162 ? -9.289 7.488 -8.93 1 98.38 162 PHE A C 1
ATOM 1265 O O . PHE A 1 162 ? -9.164 7.512 -10.156 1 98.38 162 PHE A O 1
ATOM 1272 N N . HIS A 1 163 ? -8.977 8.523 -8.102 1 97.81 163 HIS A N 1
ATOM 1273 C CA . HIS A 1 163 ? -8.281 9.672 -8.672 1 97.81 163 HIS A CA 1
ATOM 1274 C C . HIS A 1 163 ? -7.242 10.227 -7.703 1 97.81 163 HIS A C 1
ATOM 1276 O O . HIS A 1 163 ? -7.547 10.469 -6.535 1 97.81 163 HIS A O 1
ATOM 1282 N N . GLU A 1 164 ? -6.055 10.422 -8.227 1 97.44 164 GLU A N 1
ATOM 1283 C CA . GLU A 1 164 ? -4.98 11.07 -7.48 1 97.44 164 GLU A CA 1
ATOM 1284 C C . GLU A 1 164 ? -4.824 12.531 -7.902 1 97.44 164 GLU A C 1
ATOM 1286 O O . GLU A 1 164 ? -4.129 13.305 -7.242 1 97.44 164 GLU A O 1
ATOM 1291 N N . ASP A 1 165 ? -5.484 12.938 -8.992 1 96.44 165 ASP A N 1
ATOM 1292 C CA . ASP A 1 165 ? -5.395 14.281 -9.547 1 96.44 165 ASP A CA 1
ATOM 1293 C C . ASP A 1 165 ? -6.461 15.195 -8.945 1 96.44 165 ASP A C 1
ATOM 1295 O O . ASP A 1 165 ? -7.641 14.836 -8.898 1 96.44 165 ASP A O 1
ATOM 1299 N N . SER A 1 166 ? -6.02 16.375 -8.539 1 96.62 166 SER A N 1
ATOM 1300 C CA . SER A 1 166 ? -6.914 17.266 -7.805 1 96.62 166 SER A CA 1
ATOM 1301 C C . SER A 1 166 ? -8.047 17.766 -8.695 1 96.62 166 SER A C 1
ATOM 1303 O O . SER A 1 166 ? -9.164 17.969 -8.219 1 96.62 166 SER A O 1
ATOM 1305 N N . HIS A 1 167 ? -7.805 17.922 -9.953 1 96.19 167 HIS A N 1
ATOM 1306 C CA . HIS A 1 167 ? -8.852 18.391 -10.859 1 96.19 167 HIS A CA 1
ATOM 1307 C C . HIS A 1 167 ? -9.938 17.328 -11.031 1 96.19 167 HIS A C 1
ATOM 1309 O O . HIS A 1 167 ? -11.133 17.641 -10.969 1 96.19 167 HIS A O 1
ATOM 1315 N N . PHE A 1 168 ? -9.531 16.141 -11.18 1 97.31 168 PHE A N 1
ATOM 1316 C CA . PHE A 1 168 ? -10.492 15.055 -11.305 1 97.31 168 PHE A CA 1
ATOM 1317 C C . PHE A 1 168 ? -11.266 14.867 -10 1 97.31 168 PHE A C 1
ATOM 1319 O O . PHE A 1 168 ? -12.469 14.594 -10.023 1 97.31 168 PHE A O 1
ATOM 1326 N N . GLN A 1 169 ? -10.547 14.992 -8.898 1 98.5 169 GLN A N 1
ATOM 1327 C CA . GLN A 1 169 ? -11.227 14.883 -7.613 1 98.5 169 GLN A CA 1
ATOM 1328 C C . GLN A 1 169 ? -12.32 15.93 -7.477 1 98.5 169 GLN A C 1
ATOM 1330 O O . GLN A 1 169 ? -13.43 15.625 -7.035 1 98.5 169 GLN A O 1
ATOM 1335 N N . ALA A 1 170 ? -12.016 17.125 -7.918 1 98.12 170 ALA A N 1
ATOM 1336 C CA . ALA A 1 170 ? -13 18.203 -7.867 1 98.12 170 ALA A CA 1
ATOM 1337 C C . ALA A 1 170 ? -14.172 17.922 -8.805 1 98.12 170 ALA A C 1
ATOM 1339 O O . ALA A 1 170 ? -15.328 18.125 -8.445 1 98.12 170 ALA A O 1
ATOM 1340 N N . MET A 1 171 ? -13.875 17.453 -10.023 1 97.44 171 MET A N 1
ATOM 1341 C CA . MET A 1 171 ? -14.906 17.141 -11 1 97.44 171 MET A CA 1
ATOM 1342 C C . MET A 1 171 ? -15.844 16.047 -10.477 1 97.44 171 MET A C 1
ATOM 1344 O O . MET A 1 171 ? -17.062 16.219 -10.516 1 97.44 171 MET A O 1
ATOM 1348 N N . ILE A 1 172 ? -15.305 15.008 -9.898 1 98.12 172 ILE A N 1
ATOM 1349 C CA . ILE A 1 172 ? -16.094 13.906 -9.367 1 98.12 172 ILE A CA 1
ATOM 1350 C C . ILE A 1 172 ? -16.922 14.383 -8.18 1 98.12 172 ILE A C 1
ATOM 1352 O O . ILE A 1 172 ? -18.109 14.078 -8.078 1 98.12 172 ILE A O 1
ATOM 1356 N N . SER A 1 173 ? -16.266 15.141 -7.305 1 98.44 173 SER A N 1
ATOM 1357 C CA . SER A 1 173 ? -16.953 15.672 -6.133 1 98.44 173 SER A CA 1
ATOM 1358 C C . SER A 1 173 ? -18.172 16.5 -6.531 1 98.44 173 SER A C 1
ATOM 1360 O O . SER A 1 173 ? -19.188 16.5 -5.84 1 98.44 173 SER A O 1
ATOM 1362 N N . SER A 1 174 ? -18.078 17.219 -7.656 1 98 174 SER A N 1
ATOM 1363 C CA . SER A 1 174 ? -19.172 18.078 -8.117 1 98 174 SER A CA 1
ATOM 1364 C C . SER A 1 174 ? -20.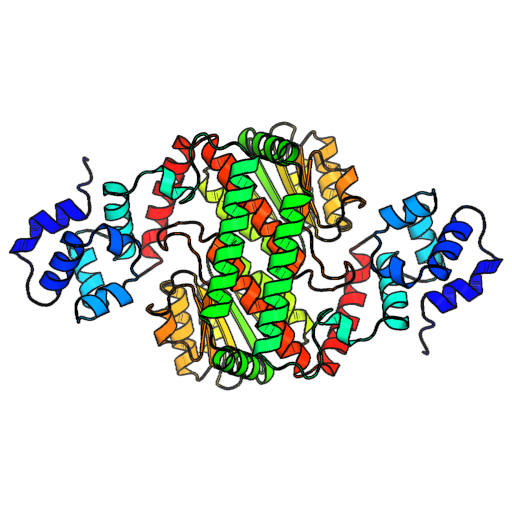312 17.25 -8.711 1 98 174 SER A C 1
ATOM 1366 O O . SER A 1 174 ? -21.453 17.719 -8.773 1 98 174 SER A O 1
ATOM 1368 N N . MET A 1 175 ? -20.047 16.062 -9.133 1 97.81 175 MET A N 1
ATOM 1369 C CA . MET A 1 175 ? -21.031 15.242 -9.836 1 97.81 175 MET A CA 1
ATOM 1370 C C . MET A 1 175 ? -21.719 14.266 -8.875 1 97.81 175 MET A C 1
ATOM 1372 O O . MET A 1 175 ? -22.812 13.789 -9.141 1 97.81 175 MET A O 1
ATOM 1376 N N . TYR A 1 176 ? -21.047 13.891 -7.746 1 98.19 176 TYR A N 1
ATOM 1377 C CA . TYR A 1 176 ? -21.594 12.969 -6.754 1 98.19 176 TYR A CA 1
ATOM 1378 C C . TYR A 1 176 ? -22.672 13.648 -5.918 1 98.19 176 TYR A C 1
ATOM 1380 O O . TYR A 1 176 ? -22.812 14.875 -5.934 1 98.19 176 TYR A O 1
ATOM 1388 N N . ASP A 1 177 ? -23.531 12.789 -5.27 1 98.19 177 ASP A N 1
ATOM 1389 C CA . ASP A 1 177 ? -24.625 13.305 -4.438 1 98.19 177 ASP A CA 1
ATOM 1390 C C . ASP A 1 177 ? -24.828 12.438 -3.205 1 98.19 177 ASP A C 1
ATOM 1392 O O . ASP A 1 177 ? -23.938 11.703 -2.791 1 98.19 177 ASP A O 1
ATOM 1396 N N . GLU A 1 178 ? -25.969 12.539 -2.545 1 98.25 178 GLU A N 1
ATOM 1397 C CA . GLU A 1 178 ? -26.234 11.922 -1.25 1 98.25 178 GLU A CA 1
ATOM 1398 C C . GLU A 1 178 ? -26.266 10.398 -1.362 1 98.25 178 GLU A C 1
ATOM 1400 O O . GLU A 1 178 ? -26.234 9.695 -0.349 1 98.25 178 GLU A O 1
ATOM 1405 N N . ASN A 1 179 ? -26.281 9.898 -2.605 1 98.31 179 ASN A N 1
ATOM 1406 C CA . ASN A 1 179 ? -26.312 8.453 -2.818 1 98.31 179 ASN A CA 1
ATOM 1407 C C . ASN A 1 179 ? -24.922 7.898 -3.094 1 98.31 179 ASN A C 1
ATOM 1409 O O . ASN A 1 179 ? -24.766 6.719 -3.408 1 98.31 179 ASN A O 1
ATOM 1413 N N . ASP A 1 180 ? -23.906 8.758 -3.02 1 98.75 180 ASP A N 1
ATOM 1414 C CA . ASP A 1 180 ? -22.531 8.375 -3.326 1 98.75 180 ASP A CA 1
ATOM 1415 C C . ASP A 1 180 ? -21.641 8.477 -2.09 1 98.75 180 ASP A C 1
ATOM 1417 O O . ASP A 1 180 ? -22.047 9.039 -1.071 1 98.75 180 ASP A O 1
ATOM 1421 N N . CYS A 1 181 ? -20.453 7.863 -2.199 1 98.81 181 CYS A N 1
ATOM 1422 C CA . CYS A 1 181 ? -19.5 7.844 -1.098 1 98.81 181 CYS A CA 1
ATOM 1423 C C . CYS A 1 181 ? -18.094 8.148 -1.593 1 98.81 181 CYS A C 1
ATOM 1425 O O . CYS A 1 181 ? -17.734 7.797 -2.719 1 98.81 181 CYS A O 1
ATOM 1427 N N . ILE A 1 182 ? -17.359 8.875 -0.807 1 98.94 182 ILE A N 1
ATOM 1428 C CA . ILE A 1 182 ? -15.938 9.102 -1.065 1 98.94 182 ILE A CA 1
ATOM 1429 C C . ILE A 1 182 ? -15.109 8.594 0.115 1 98.94 182 ILE A C 1
ATOM 1431 O O . ILE A 1 182 ? -15.398 8.922 1.269 1 98.94 182 ILE A O 1
ATOM 1435 N N . LEU A 1 183 ? -14.195 7.703 -0.13 1 98.94 183 LEU A N 1
ATOM 1436 C CA . LEU A 1 183 ? -13.141 7.367 0.817 1 98.94 183 LEU A CA 1
ATOM 1437 C C . LEU A 1 183 ? -11.875 8.156 0.52 1 98.94 183 LEU A C 1
ATOM 1439 O O . LEU A 1 183 ? -11.242 7.957 -0.522 1 98.94 183 LEU A O 1
ATOM 1443 N N . ALA A 1 184 ? -11.531 9.086 1.387 1 98.94 184 ALA A N 1
ATOM 1444 C CA . ALA A 1 184 ? -10.383 9.977 1.22 1 98.94 184 ALA A CA 1
ATOM 1445 C C . ALA A 1 184 ? -9.242 9.578 2.154 1 98.94 184 ALA A C 1
ATOM 1447 O O . ALA A 1 184 ? -9.445 9.43 3.361 1 98.94 184 ALA A O 1
ATOM 1448 N N . ILE A 1 185 ? -8.062 9.406 1.568 1 98.56 185 ILE A N 1
ATOM 1449 C CA . ILE A 1 185 ? -6.879 9.023 2.336 1 98.56 185 ILE A CA 1
ATOM 1450 C C . ILE A 1 185 ? -5.902 10.195 2.389 1 98.56 185 ILE A C 1
ATOM 1452 O O . ILE A 1 185 ? -5.508 10.734 1.351 1 98.56 185 ILE A O 1
ATOM 1456 N N . SER A 1 186 ? -5.547 10.625 3.539 1 96.38 186 SER A N 1
ATOM 1457 C CA . SER A 1 186 ? -4.562 11.68 3.781 1 96.38 186 SER A CA 1
ATOM 1458 C C . SER A 1 186 ? -3.857 11.477 5.117 1 96.38 186 SER A C 1
ATOM 1460 O O . SER A 1 186 ? -4.484 11.562 6.176 1 96.38 186 SER A O 1
ATOM 1462 N N . ASN A 1 187 ? -2.582 11.242 5.066 1 93.31 187 ASN A N 1
ATOM 1463 C CA . ASN A 1 187 ? -1.854 10.969 6.301 1 93.31 187 ASN A CA 1
ATOM 1464 C C . ASN A 1 187 ? -1.933 12.141 7.27 1 93.31 187 ASN A C 1
ATOM 1466 O O . ASN A 1 187 ? -2.367 11.984 8.414 1 93.31 187 ASN A O 1
ATOM 1470 N N . THR A 1 188 ? -1.645 13.328 6.812 1 90.38 188 THR A N 1
ATOM 1471 C CA . THR A 1 188 ? -1.618 14.492 7.688 1 90.38 188 THR A CA 1
ATOM 1472 C C . THR A 1 188 ? -3.021 15.062 7.867 1 90.38 188 THR A C 1
ATOM 1474 O O . THR A 1 188 ? -3.262 15.859 8.781 1 90.38 188 THR A O 1
ATOM 1477 N N . GLY A 1 189 ? -3.908 14.773 6.934 1 94.62 189 GLY A N 1
ATOM 1478 C CA . GLY A 1 189 ? -5.242 15.352 6.93 1 94.62 189 GLY A CA 1
ATOM 1479 C C . GLY A 1 189 ? -5.254 16.828 6.547 1 94.62 189 GLY A C 1
ATOM 1480 O O . GLY A 1 189 ? -6.238 17.531 6.785 1 94.62 189 GLY A O 1
ATOM 1481 N N . SER A 1 190 ? -4.156 17.266 5.934 1 92.81 190 SER A N 1
ATOM 1482 C CA . SER A 1 190 ? -4.012 18.719 5.742 1 92.81 190 SER A CA 1
ATOM 1483 C C . SER A 1 190 ? -3.709 19.047 4.285 1 92.81 190 SER A C 1
ATOM 1485 O O . SER A 1 190 ? -3.182 20.125 3.99 1 92.81 190 SER A O 1
ATOM 1487 N N . ASN A 1 191 ? -3.979 18.109 3.361 1 94.31 191 ASN A N 1
ATOM 1488 C CA . ASN A 1 191 ? -3.824 18.391 1.939 1 94.31 191 ASN A CA 1
ATOM 1489 C C . ASN A 1 191 ? -4.891 19.375 1.446 1 94.31 191 ASN A C 1
ATOM 1491 O O . ASN A 1 191 ? -6.078 19.047 1.425 1 94.31 191 ASN A O 1
ATOM 1495 N N . LYS A 1 192 ? -4.453 20.562 1.043 1 94.81 192 LYS A N 1
ATOM 1496 C CA . LYS A 1 192 ? -5.371 21.641 0.732 1 94.81 192 LYS A CA 1
ATOM 1497 C C . LYS A 1 192 ? -6.32 21.266 -0.401 1 94.81 192 LYS A C 1
ATOM 1499 O O . LYS A 1 192 ? -7.535 21.438 -0.285 1 94.81 192 LYS A O 1
ATOM 1504 N N . GLU A 1 193 ? -5.789 20.75 -1.473 1 97.25 193 GLU A N 1
ATOM 1505 C CA . GLU A 1 193 ? -6.59 20.438 -2.654 1 97.25 193 GLU A CA 1
ATOM 1506 C C . GLU A 1 193 ? -7.582 19.312 -2.375 1 97.25 193 GLU A C 1
ATOM 1508 O O . GLU A 1 193 ? -8.727 19.375 -2.82 1 97.25 193 GLU A O 1
ATOM 1513 N N . LEU A 1 194 ? -7.168 18.359 -1.629 1 98.31 194 LEU A N 1
ATOM 1514 C CA . LEU A 1 194 ? -8.062 17.266 -1.267 1 98.31 194 LEU A CA 1
ATOM 1515 C C . LEU A 1 194 ? -9.211 17.766 -0.395 1 98.31 194 LEU A C 1
ATOM 1517 O O . LEU A 1 194 ? -10.375 17.453 -0.654 1 98.31 194 LEU A O 1
ATOM 1521 N N . VAL A 1 195 ? -8.852 18.562 0.619 1 98.12 195 VAL A N 1
ATOM 1522 C CA . VAL A 1 195 ? -9.859 19.078 1.534 1 98.12 195 VAL A CA 1
ATOM 1523 C C . VAL A 1 195 ? -10.852 19.953 0.768 1 98.12 195 VAL A C 1
ATOM 1525 O O . VAL A 1 195 ? -12.062 19.875 1.009 1 98.12 195 VAL A O 1
ATOM 1528 N N . GLU A 1 196 ? -10.336 20.688 -0.172 1 97.75 196 GLU A N 1
ATOM 1529 C CA . GLU A 1 196 ? -11.211 21.531 -0.994 1 97.75 196 GLU A CA 1
ATOM 1530 C C . GLU A 1 196 ? -12.18 20.672 -1.808 1 97.75 196 GLU A C 1
ATOM 1532 O O . GLU A 1 196 ? -13.375 20.984 -1.883 1 97.75 196 GLU A O 1
ATOM 1537 N N . SER A 1 197 ? -11.711 19.641 -2.467 1 98.62 197 SER A N 1
ATOM 1538 C CA . SER A 1 197 ? -12.562 18.734 -3.23 1 98.62 197 SER A CA 1
ATOM 1539 C C . SER A 1 197 ? -13.625 18.094 -2.344 1 98.62 197 SER A C 1
ATOM 1541 O O . SER A 1 197 ? -14.781 17.953 -2.752 1 98.62 197 SER A O 1
ATOM 1543 N N . LEU A 1 198 ? -13.25 17.75 -1.136 1 98.81 198 LEU A N 1
ATOM 1544 C CA . LEU A 1 198 ? -14.172 17.094 -0.216 1 98.81 198 LEU A CA 1
ATOM 1545 C C . LEU A 1 198 ? -15.25 18.078 0.254 1 98.81 198 LEU A C 1
ATOM 1547 O O . LEU A 1 198 ? -16.391 17.688 0.491 1 98.81 198 LEU A O 1
ATOM 1551 N N . ARG A 1 199 ? -14.844 19.344 0.406 1 98.56 199 ARG A N 1
ATOM 1552 C CA . ARG A 1 199 ? -15.828 20.359 0.759 1 98.56 199 ARG A CA 1
ATOM 1553 C C . ARG A 1 199 ? -16.906 20.469 -0.308 1 98.56 199 ARG A C 1
ATOM 1555 O O . ARG A 1 199 ? -18.094 20.562 0.012 1 98.56 199 ARG A O 1
ATOM 1562 N N . ILE A 1 200 ? -16.516 20.422 -1.56 1 98.5 200 ILE A N 1
ATOM 1563 C CA . ILE A 1 200 ? -17.469 20.438 -2.672 1 98.5 200 ILE A CA 1
ATOM 1564 C C . ILE A 1 200 ? -18.422 19.266 -2.545 1 98.5 200 ILE A C 1
ATOM 1566 O O . ILE A 1 200 ? -19.641 19.438 -2.668 1 98.5 200 ILE A O 1
ATOM 1570 N N . ALA A 1 201 ? -17.953 18.109 -2.242 1 98.81 201 ALA A N 1
ATOM 1571 C CA . ALA A 1 201 ? -18.766 16.891 -2.109 1 98.81 201 ALA A CA 1
ATOM 1572 C C . ALA A 1 201 ? -19.719 17 -0.927 1 98.81 201 ALA A C 1
ATOM 1574 O O . ALA A 1 201 ? -20.875 16.594 -1.021 1 98.81 201 ALA A O 1
ATOM 1575 N N . LYS A 1 202 ? -19.156 17.484 0.153 1 98.5 202 LYS A N 1
ATOM 1576 C CA . LYS A 1 202 ? -19.969 17.625 1.363 1 98.5 202 LYS A CA 1
ATOM 1577 C C . LYS A 1 202 ? -21.188 18.516 1.112 1 98.5 202 LYS A C 1
ATOM 1579 O O . LYS A 1 202 ? -22.281 18.203 1.591 1 98.5 202 LYS A O 1
ATOM 1584 N N . GLU A 1 203 ? -20.984 19.547 0.372 1 97.94 203 GLU A N 1
ATOM 1585 C CA . GLU A 1 203 ? -22.062 20.469 0.045 1 97.94 203 GLU A CA 1
ATOM 1586 C C . GLU A 1 203 ? -23.156 19.766 -0.757 1 97.94 203 GLU A C 1
ATOM 1588 O O . GLU A 1 203 ? -24.312 20.203 -0.753 1 97.94 203 GLU A O 1
ATOM 1593 N N . LYS A 1 204 ? -22.828 18.703 -1.396 1 98 204 LYS A N 1
ATOM 1594 C CA . LYS A 1 204 ? -23.766 17.953 -2.223 1 98 204 LYS A CA 1
ATOM 1595 C C . LYS A 1 204 ? -24.375 16.781 -1.443 1 98 204 LYS A C 1
ATOM 1597 O O . LYS A 1 204 ? -25.156 16 -1.993 1 98 204 LYS A O 1
ATOM 1602 N N . GLY A 1 205 ? -23.953 16.594 -0.212 1 98.44 205 GLY A N 1
ATOM 1603 C CA . GLY A 1 205 ? -24.516 15.57 0.65 1 98.44 205 GLY A CA 1
ATOM 1604 C C . GLY A 1 205 ? -23.812 14.234 0.524 1 98.44 205 GLY A C 1
ATOM 1605 O O . GLY A 1 205 ? -24.281 13.227 1.053 1 98.44 205 GLY A O 1
ATOM 1606 N N . VAL A 1 206 ? -22.688 14.172 -0.201 1 98.81 206 VAL A N 1
ATOM 1607 C CA . VAL A 1 206 ? -21.922 12.953 -0.351 1 98.81 206 VAL A CA 1
ATOM 1608 C C . VAL A 1 206 ? -21.453 12.461 1.02 1 98.81 206 VAL A C 1
ATOM 1610 O O . VAL A 1 206 ? -21.047 13.266 1.864 1 98.81 206 VAL A O 1
ATOM 1613 N N . LYS A 1 207 ? -21.484 11.125 1.289 1 98.88 207 LYS A N 1
ATOM 1614 C CA . LYS A 1 207 ? -20.906 10.57 2.51 1 98.88 207 LYS A CA 1
ATOM 1615 C C . LYS A 1 207 ? -19.391 10.453 2.398 1 98.88 207 LYS A C 1
ATOM 1617 O O . LYS A 1 207 ? -18.875 9.82 1.474 1 98.88 207 LYS A O 1
ATOM 1622 N N . ILE A 1 208 ? -18.719 11.086 3.32 1 98.94 208 ILE A N 1
ATOM 1623 C CA . ILE A 1 208 ? -17.266 11.164 3.248 1 98.94 208 ILE A CA 1
ATOM 1624 C C . ILE A 1 208 ? -16.656 10.383 4.406 1 98.94 208 ILE A C 1
ATOM 1626 O O . ILE A 1 208 ? -16.922 10.68 5.574 1 98.94 208 ILE A O 1
ATOM 1630 N N . ILE A 1 209 ? -15.867 9.367 4.066 1 98.94 209 ILE A N 1
ATOM 1631 C CA . ILE A 1 209 ? -15.031 8.609 4.988 1 98.94 209 ILE A CA 1
ATOM 1632 C C . ILE A 1 209 ? -13.562 9.008 4.801 1 98.94 209 ILE A C 1
ATOM 1634 O O . ILE A 1 209 ? -13.039 8.961 3.686 1 98.94 209 ILE A O 1
ATOM 1638 N N . SER A 1 210 ? -12.93 9.453 5.859 1 98.88 210 SER A N 1
ATOM 1639 C CA . SER A 1 210 ? -11.508 9.773 5.766 1 98.88 210 SER A CA 1
ATOM 1640 C C . SER A 1 210 ? -10.672 8.82 6.605 1 98.88 210 SER A C 1
ATOM 1642 O O . SER A 1 210 ? -11.062 8.445 7.715 1 98.88 210 SER A O 1
ATOM 1644 N N . VAL A 1 211 ? -9.57 8.352 6.055 1 98.62 211 VAL A N 1
ATOM 1645 C CA . VAL A 1 211 ? -8.508 7.672 6.785 1 98.62 211 VAL A CA 1
ATOM 1646 C C . VAL A 1 211 ? -7.312 8.602 6.945 1 98.62 211 VAL A C 1
ATOM 1648 O O . VAL A 1 211 ? -6.727 9.047 5.953 1 98.62 211 VAL A O 1
ATOM 1651 N N . THR A 1 212 ? -6.988 8.969 8.172 1 96.88 212 THR A N 1
ATOM 1652 C CA . THR A 1 212 ? -5.926 9.93 8.461 1 96.88 212 THR A CA 1
ATOM 1653 C C . THR A 1 212 ? -5.199 9.562 9.758 1 96.88 212 THR A C 1
ATOM 1655 O O . THR A 1 212 ? -5.738 8.828 10.586 1 96.88 212 THR A O 1
ATOM 1658 N N . SER A 1 213 ? -3.963 10.016 9.828 1 94.19 213 SER A N 1
ATOM 1659 C CA . SER A 1 213 ? -3.215 9.773 11.062 1 94.19 213 SER A CA 1
ATOM 1660 C C . SER A 1 213 ? -3.48 10.867 12.094 1 94.19 213 SER A C 1
ATOM 1662 O O . SER A 1 213 ? -3.029 10.773 13.234 1 94.19 213 SER A O 1
ATOM 1664 N N . ASN A 1 214 ? -4.254 11.898 11.68 1 92.06 214 ASN A N 1
ATOM 1665 C CA . ASN A 1 214 ? -4.48 13.039 12.562 1 92.06 214 ASN A CA 1
ATOM 1666 C C . ASN A 1 214 ? -5.953 13.438 12.602 1 92.06 214 ASN A C 1
ATOM 1668 O O . ASN A 1 214 ? -6.469 14.023 11.648 1 92.06 214 ASN A O 1
ATOM 1672 N N . PHE A 1 215 ? -6.559 13.117 13.734 1 93.31 215 PHE A N 1
ATOM 1673 C CA . PHE A 1 215 ? -7.969 13.469 13.883 1 93.31 215 PHE A CA 1
ATOM 1674 C C . PHE A 1 215 ? -8.156 14.977 13.898 1 93.31 215 PHE A C 1
ATOM 1676 O O . PHE A 1 215 ? -9.133 15.492 13.352 1 93.31 215 PHE A O 1
ATOM 1683 N N . LYS A 1 216 ? -7.266 15.68 14.562 1 93.31 216 LYS A N 1
ATOM 1684 C CA . LYS A 1 216 ? -7.344 17.141 14.641 1 93.31 216 LYS A CA 1
ATOM 1685 C C . LYS A 1 216 ? -6.68 17.781 13.422 1 93.31 216 LYS A C 1
ATOM 1687 O O . LYS A 1 216 ? -5.641 18.438 13.547 1 93.31 216 LYS A O 1
ATOM 1692 N N . SER A 1 217 ? -7.305 17.641 12.305 1 93.94 217 SER A N 1
ATOM 1693 C CA . SER A 1 217 ? -6.816 18.156 11.031 1 93.94 217 SER A CA 1
ATOM 1694 C C . SER A 1 217 ? -7.965 18.672 10.164 1 93.94 217 SER A C 1
ATOM 1696 O O . SER A 1 217 ? -9.133 18.359 10.43 1 93.94 217 SER A O 1
ATOM 1698 N N . PRO A 1 218 ? -7.691 19.438 9.164 1 95.19 218 PRO A N 1
ATOM 1699 C CA . PRO A 1 218 ? -8.734 20 8.32 1 95.19 218 PRO A CA 1
ATOM 1700 C C . PRO A 1 218 ? -9.633 18.953 7.684 1 95.19 218 PRO A C 1
ATOM 1702 O O . PRO A 1 218 ? -10.836 19.156 7.531 1 95.19 218 PRO A O 1
ATOM 1705 N N . ILE A 1 219 ? -9.148 17.781 7.402 1 97.5 219 ILE A N 1
ATOM 1706 C CA . ILE A 1 219 ? -9.922 16.781 6.688 1 97.5 219 ILE A CA 1
ATOM 1707 C C . ILE A 1 219 ? -11.055 16.266 7.582 1 97.5 219 ILE A C 1
ATOM 1709 O O . ILE A 1 219 ? -12.125 15.891 7.09 1 97.5 219 ILE A O 1
ATOM 1713 N N . SER A 1 220 ? -10.797 16.266 8.891 1 97.44 220 SER A N 1
ATOM 1714 C CA . SER A 1 220 ? -11.789 15.773 9.836 1 97.44 220 SER A CA 1
ATOM 1715 C C . SER A 1 220 ? -13.039 16.656 9.844 1 97.44 220 SER A C 1
ATOM 1717 O O . SER A 1 220 ? -14.148 16.172 10.078 1 97.44 220 SER A O 1
ATOM 1719 N N . LYS A 1 221 ? -12.867 17.906 9.516 1 96.56 221 LYS A N 1
ATOM 1720 C CA . LYS A 1 221 ? -13.961 18.875 9.555 1 96.56 221 LYS A CA 1
ATOM 1721 C C . LYS A 1 221 ? -14.914 18.672 8.383 1 96.56 221 LYS A C 1
ATOM 1723 O O . LYS A 1 221 ? -16.062 19.141 8.422 1 96.56 221 LYS A O 1
ATOM 1728 N N . VAL A 1 222 ? -14.484 17.984 7.41 1 98.12 222 VAL A N 1
ATOM 1729 C CA . VAL A 1 222 ? -15.312 17.812 6.223 1 98.12 222 VAL A CA 1
ATOM 1730 C C . VAL A 1 222 ? -15.68 16.344 6.055 1 98.12 222 VAL A C 1
ATOM 1732 O O . VAL A 1 222 ? -16.125 15.93 4.984 1 98.12 222 VAL A O 1
ATOM 1735 N N . SER A 1 223 ? -15.445 15.477 7.039 1 98.75 223 SER A N 1
ATOM 1736 C CA . SER A 1 223 ? -15.688 14.039 6.953 1 98.75 223 SER A CA 1
ATOM 1737 C C . SER A 1 223 ? -16.875 13.625 7.82 1 98.75 223 SER A C 1
ATOM 1739 O O . SER A 1 223 ? -17.109 14.211 8.875 1 98.75 223 SER A O 1
ATOM 1741 N N . ASP A 1 224 ? -17.625 12.625 7.41 1 98.75 224 ASP A N 1
ATOM 1742 C CA . ASP A 1 224 ? -18.703 12.047 8.203 1 98.75 224 ASP A CA 1
ATOM 1743 C C . ASP A 1 224 ? -18.172 10.969 9.148 1 98.75 224 ASP A C 1
ATOM 1745 O O . ASP A 1 224 ? -18.719 10.758 10.234 1 98.75 224 ASP A O 1
ATOM 1749 N N . VAL A 1 225 ? -17.172 10.219 8.758 1 98.75 225 VAL A N 1
ATOM 1750 C CA . VAL A 1 225 ? -16.453 9.219 9.547 1 98.75 225 VAL A CA 1
ATOM 1751 C C . VAL A 1 225 ? -14.945 9.422 9.398 1 98.75 225 VAL A C 1
ATOM 1753 O O . VAL A 1 225 ? -14.461 9.672 8.289 1 98.75 225 VAL A O 1
ATOM 1756 N N . VAL A 1 226 ? -14.25 9.406 10.484 1 98.69 226 VAL A N 1
ATOM 1757 C CA . VAL A 1 226 ? -12.789 9.461 10.477 1 98.69 226 VAL A CA 1
ATOM 1758 C C . VAL A 1 226 ? -12.219 8.195 11.102 1 98.69 226 VAL A C 1
ATOM 1760 O O . VAL A 1 226 ? -12.547 7.855 12.242 1 98.69 226 VAL A O 1
ATOM 1763 N N . LEU A 1 227 ? -11.5 7.43 10.336 1 98.69 227 LEU A N 1
ATOM 1764 C CA . LEU A 1 227 ? -10.719 6.301 10.828 1 98.69 227 LEU A CA 1
ATOM 1765 C C . LEU A 1 227 ? -9.25 6.684 11 1 98.69 227 LEU A C 1
ATOM 1767 O O . LEU A 1 227 ? -8.656 7.285 10.102 1 98.69 227 LEU A O 1
ATOM 1771 N N . LEU A 1 228 ? -8.688 6.332 12.148 1 97.62 228 LEU A N 1
ATOM 1772 C CA . LEU A 1 228 ? -7.352 6.805 12.492 1 97.62 228 LEU A CA 1
ATOM 1773 C C . LEU A 1 228 ? -6.305 5.73 12.219 1 97.62 228 LEU A C 1
ATOM 1775 O O . LEU A 1 228 ? -6.383 4.625 12.758 1 97.62 228 LEU A O 1
ATOM 1779 N N . SER A 1 229 ? -5.445 6.023 11.328 1 97.12 229 SER A N 1
ATOM 1780 C CA . SER A 1 229 ? -4.281 5.184 11.055 1 97.12 229 SER A CA 1
ATOM 1781 C C . SER A 1 229 ? -3.066 5.645 11.852 1 97.12 229 SER A C 1
ATOM 1783 O O . SER A 1 229 ? -2.383 6.59 11.461 1 97.12 229 SER A O 1
ATOM 1785 N N . TYR A 1 230 ? -2.717 4.91 12.844 1 93.81 230 TYR A N 1
ATOM 1786 C CA . TYR A 1 230 ? -1.642 5.297 13.75 1 93.81 230 TYR A CA 1
ATOM 1787 C C . TYR A 1 230 ? -0.28 4.949 13.164 1 93.81 230 TYR A C 1
ATOM 1789 O O . TYR A 1 230 ? -0.109 3.881 12.57 1 93.81 230 TYR A O 1
ATOM 1797 N N . GLY A 1 231 ? 0.624 5.848 13.242 1 89.56 231 GLY A N 1
ATOM 1798 C CA . GLY A 1 231 ? 2.039 5.625 12.992 1 89.56 231 GLY A CA 1
ATOM 1799 C C . GLY A 1 231 ? 2.93 6.176 14.094 1 89.56 231 GLY A C 1
ATOM 1800 O O . GLY A 1 231 ? 2.758 7.316 14.523 1 89.56 231 GLY A O 1
ATOM 1801 N N . LYS A 1 232 ? 3.684 5.277 14.648 1 71.56 232 LYS A N 1
ATOM 1802 C CA . LYS A 1 232 ? 4.605 5.68 15.711 1 71.56 232 LYS A CA 1
ATOM 1803 C C . LYS A 1 232 ? 5.535 6.793 15.234 1 71.56 232 LYS A C 1
ATOM 1805 O O . LYS A 1 232 ? 5.949 7.637 16.031 1 71.56 232 LYS A O 1
ATOM 1810 N N . GLU A 1 233 ? 5.805 6.668 13.93 1 58.97 233 GLU A N 1
ATOM 1811 C CA . GLU A 1 233 ? 6.742 7.664 13.414 1 58.97 233 GLU A CA 1
ATOM 1812 C C . GLU A 1 233 ? 6.176 9.07 13.547 1 58.97 233 GLU A C 1
ATOM 1814 O O . GLU A 1 233 ? 4.957 9.266 13.547 1 58.97 233 GLU A O 1
ATOM 1819 N N . ASN A 1 234 ? 7.02 10.008 14.016 1 52.88 234 ASN A N 1
ATOM 1820 C CA . ASN A 1 234 ? 6.703 11.43 14.148 1 52.88 234 ASN A CA 1
ATOM 1821 C C . ASN A 1 234 ? 5.996 11.961 12.906 1 52.88 234 ASN A C 1
ATOM 1823 O O . ASN A 1 234 ? 6.34 11.586 11.781 1 52.88 234 ASN A O 1
ATOM 1827 N N . LEU A 1 235 ? 4.816 12.367 13.148 1 49.75 235 LEU A N 1
ATOM 1828 C CA . LEU A 1 235 ? 4.016 13.008 12.109 1 49.75 235 LEU A CA 1
ATOM 1829 C C . LEU A 1 235 ? 4.891 13.836 11.18 1 49.75 235 LEU A C 1
ATOM 1831 O O . LEU A 1 235 ? 4.461 14.219 10.086 1 49.75 235 LEU A O 1
ATOM 1835 N N . SER A 1 236 ? 6.039 14.195 11.75 1 47.44 236 SER A N 1
ATOM 1836 C CA . SER A 1 236 ? 6.887 15.039 10.914 1 47.44 236 SER A CA 1
ATOM 1837 C C . SER A 1 236 ? 7.598 14.227 9.844 1 47.44 236 SER A C 1
ATOM 1839 O O . SER A 1 236 ? 8.258 14.789 8.961 1 47.44 236 SER A O 1
ATOM 1841 N N . LYS A 1 237 ? 7.516 12.836 9.992 1 54.44 237 LYS A N 1
ATOM 1842 C CA . LYS A 1 237 ? 8.367 12.008 9.141 1 54.44 237 LYS A CA 1
ATOM 1843 C C . LYS A 1 237 ? 7.746 11.805 7.766 1 54.44 237 LYS A C 1
ATOM 1845 O O . LYS A 1 237 ? 6.543 11.57 7.648 1 54.44 237 LYS A O 1
ATOM 1850 N N . SER A 1 238 ? 8.555 12.211 6.785 1 54.97 238 SER A N 1
ATOM 1851 C CA . SER A 1 238 ? 8.328 12.32 5.348 1 54.97 238 SER A CA 1
ATOM 1852 C C . SER A 1 238 ? 7.66 11.062 4.801 1 54.97 238 SER A C 1
ATOM 1854 O O . SER A 1 238 ? 6.84 11.141 3.885 1 54.97 238 SER A O 1
ATOM 1856 N N . GLU A 1 239 ? 7.859 9.891 5.453 1 66.69 239 GLU A N 1
ATOM 1857 C CA . GLU A 1 239 ? 7.449 8.781 4.594 1 66.69 239 GLU A CA 1
ATOM 1858 C C . GLU A 1 239 ? 6.305 7.992 5.223 1 66.69 239 GLU A C 1
ATOM 1860 O O . GLU A 1 239 ? 5.676 7.168 4.555 1 66.69 239 GLU A O 1
ATOM 1865 N N . ALA A 1 240 ? 5.773 8.398 6.41 1 82.38 240 ALA A N 1
ATOM 1866 C CA . ALA A 1 240 ? 4.637 7.82 7.125 1 82.38 240 ALA A CA 1
ATOM 1867 C C . ALA A 1 240 ? 4.578 6.309 6.934 1 82.38 240 ALA A C 1
ATOM 1869 O O . ALA A 1 240 ? 3.527 5.758 6.594 1 82.38 240 ALA A O 1
ATOM 1870 N N . MET A 1 241 ? 5.703 5.59 7.152 1 89.75 241 MET A N 1
ATOM 1871 C CA . MET A 1 241 ? 5.82 4.168 6.84 1 89.75 241 MET A CA 1
ATOM 1872 C C . MET A 1 241 ? 4.812 3.35 7.641 1 89.75 241 MET A C 1
ATOM 1874 O O . MET A 1 241 ? 4.02 2.598 7.07 1 89.75 241 MET A O 1
ATOM 1878 N N . ASP A 1 242 ? 4.75 3.596 8.938 1 93.31 242 ASP A N 1
ATOM 1879 C CA . ASP A 1 242 ? 3.865 2.809 9.789 1 93.31 242 ASP A CA 1
ATOM 1880 C C . ASP A 1 242 ? 2.402 3.178 9.547 1 93.31 242 ASP A C 1
ATOM 1882 O O . ASP A 1 242 ? 1.551 2.299 9.406 1 93.31 242 ASP A O 1
ATOM 1886 N N . ALA A 1 243 ? 2.145 4.457 9.461 1 94.12 243 ALA A N 1
ATOM 1887 C CA . ALA A 1 243 ? 0.77 4.926 9.32 1 94.12 243 ALA A CA 1
ATOM 1888 C C . ALA A 1 243 ? 0.146 4.406 8.023 1 94.12 243 ALA A C 1
ATOM 1890 O O . ALA A 1 243 ? -1.049 4.102 7.984 1 94.12 243 ALA A O 1
ATOM 1891 N N . ARG A 1 244 ? 0.892 4.336 7.023 1 95.44 244 ARG A N 1
ATOM 1892 C CA . ARG A 1 24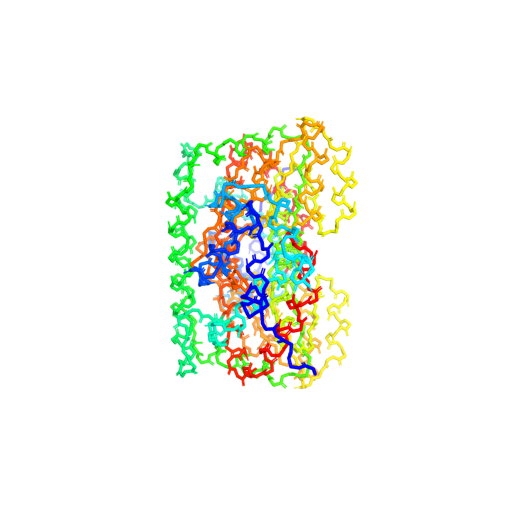4 ? 0.414 3.814 5.746 1 95.44 244 ARG A CA 1
ATOM 1893 C C . ARG A 1 244 ? -0.053 2.369 5.887 1 95.44 244 ARG A C 1
ATOM 1895 O O . ARG A 1 244 ? -1.09 1.991 5.34 1 95.44 244 ARG A O 1
ATOM 1902 N N . ILE A 1 245 ? 0.72 1.549 6.586 1 97 245 ILE A N 1
ATOM 1903 C CA . ILE A 1 245 ? 0.369 0.151 6.812 1 97 245 ILE A CA 1
ATOM 1904 C C . ILE A 1 245 ? -0.921 0.065 7.625 1 97 245 ILE A C 1
ATOM 1906 O O . ILE A 1 245 ? -1.797 -0.75 7.324 1 97 245 ILE A O 1
ATOM 1910 N N . SER A 1 246 ? -1.009 0.906 8.602 1 97.5 246 SER A N 1
ATOM 1911 C CA . SER A 1 246 ? -2.219 0.978 9.422 1 97.5 246 SER A CA 1
ATOM 1912 C C . SER A 1 246 ? -3.434 1.345 8.57 1 97.5 246 SER A C 1
ATOM 1914 O O . SER A 1 246 ? -4.504 0.753 8.727 1 97.5 246 SER A O 1
ATOM 1916 N N . ALA A 1 247 ? -3.225 2.336 7.734 1 98.12 247 ALA A N 1
ATOM 1917 C CA . ALA A 1 247 ? -4.312 2.768 6.859 1 98.12 247 ALA A CA 1
ATOM 1918 C C . ALA A 1 247 ? -4.773 1.628 5.953 1 98.12 247 ALA A C 1
ATOM 1920 O O . ALA A 1 247 ? -5.973 1.389 5.809 1 98.12 247 ALA A O 1
ATOM 1921 N N . LEU A 1 248 ? -3.85 0.926 5.379 1 98.38 248 LEU A N 1
ATOM 1922 C CA . LEU A 1 248 ? -4.152 -0.193 4.492 1 98.38 248 LEU A CA 1
ATOM 1923 C C . LEU A 1 248 ? -4.906 -1.289 5.238 1 98.38 248 LEU A C 1
ATOM 1925 O O . LEU A 1 248 ? -5.809 -1.916 4.684 1 98.38 248 LEU A O 1
ATOM 1929 N N . SER A 1 249 ? -4.566 -1.536 6.465 1 97.69 249 SER A N 1
ATOM 1930 C CA . SER A 1 249 ? -5.238 -2.549 7.27 1 97.69 249 SER A CA 1
ATOM 1931 C C . SER A 1 249 ? -6.676 -2.141 7.582 1 97.69 249 SER A C 1
ATOM 1933 O O . SER A 1 249 ? -7.578 -2.98 7.582 1 97.69 249 SER A O 1
ATOM 1935 N N . LEU A 1 250 ? -6.879 -0.86 7.883 1 98.5 250 LEU A N 1
ATOM 1936 C CA . LEU A 1 250 ? -8.234 -0.36 8.086 1 98.5 250 LEU A CA 1
ATOM 1937 C C . LEU A 1 250 ? -9.07 -0.531 6.82 1 98.5 250 LEU A C 1
ATOM 1939 O O . LEU A 1 250 ? -10.242 -0.911 6.891 1 98.5 250 LEU A O 1
ATOM 1943 N N . ILE A 1 251 ? -8.477 -0.26 5.699 1 98.56 251 ILE A N 1
ATOM 1944 C CA . ILE A 1 251 ? -9.156 -0.397 4.418 1 98.56 251 ILE A CA 1
ATOM 1945 C C . ILE A 1 251 ? -9.516 -1.862 4.176 1 98.56 251 ILE A C 1
ATOM 1947 O O . ILE A 1 251 ? -10.578 -2.17 3.639 1 98.56 251 ILE A O 1
ATOM 1951 N N . ASP A 1 252 ? -8.594 -2.809 4.594 1 97 252 ASP A N 1
ATOM 1952 C CA . ASP A 1 252 ? -8.914 -4.23 4.512 1 97 252 ASP A CA 1
ATOM 1953 C C . ASP A 1 252 ? -10.172 -4.559 5.312 1 97 252 ASP A C 1
ATOM 1955 O O . ASP A 1 252 ? -11 -5.363 4.879 1 97 252 ASP A O 1
ATOM 1959 N N . CYS A 1 253 ? -10.32 -3.957 6.461 1 97.38 253 CYS A N 1
ATOM 1960 C CA . CYS A 1 253 ? -11.516 -4.156 7.277 1 97.38 253 CYS A CA 1
ATOM 1961 C C . CYS A 1 253 ? -12.766 -3.658 6.551 1 97.38 253 CYS A C 1
ATOM 1963 O O . CYS A 1 253 ? -13.789 -4.336 6.543 1 97.38 253 CYS A O 1
ATOM 1965 N N . LEU A 1 254 ? -12.656 -2.447 5.984 1 98.19 254 LEU A N 1
ATOM 1966 C CA . LEU A 1 254 ? -13.773 -1.891 5.23 1 98.19 254 LEU A CA 1
ATOM 1967 C C . LEU A 1 254 ? -14.172 -2.816 4.09 1 98.19 254 LEU A C 1
ATOM 1969 O O . LEU A 1 254 ? -15.359 -3.047 3.857 1 98.19 254 LEU A O 1
ATOM 1973 N N . PHE A 1 255 ? -13.188 -3.307 3.385 1 97.12 255 PHE A N 1
ATOM 1974 C CA . PHE A 1 255 ? -13.406 -4.188 2.246 1 97.12 255 PHE A CA 1
ATOM 1975 C C . PHE A 1 255 ? -14.125 -5.461 2.678 1 97.12 255 PHE A C 1
ATOM 1977 O O . PHE A 1 255 ? -15.18 -5.797 2.137 1 97.12 255 PHE A O 1
ATOM 1984 N N . VAL A 1 256 ? -13.594 -6.156 3.693 1 94.94 256 VAL A N 1
ATOM 1985 C CA . VAL A 1 256 ? -14.156 -7.414 4.168 1 94.94 256 VAL A CA 1
ATOM 1986 C C . VAL A 1 256 ? -15.578 -7.18 4.688 1 94.94 256 VAL A C 1
ATOM 1988 O O . VAL A 1 256 ? -16.484 -7.949 4.383 1 94.94 256 VAL A O 1
ATOM 1991 N N . GLY A 1 257 ? -15.734 -6.102 5.5 1 95.69 257 GLY A N 1
ATOM 1992 C CA . GLY A 1 257 ? -17.062 -5.766 5.996 1 95.69 257 GLY A CA 1
ATOM 1993 C C . GLY A 1 257 ? -18.078 -5.539 4.887 1 95.69 257 GLY A C 1
ATOM 1994 O O . GLY A 1 257 ? -19.219 -5.996 4.977 1 95.69 257 GLY A O 1
ATOM 1995 N N . THR A 1 258 ? -17.672 -4.848 3.838 1 95.94 258 THR A N 1
ATOM 1996 C CA . THR A 1 258 ? -18.547 -4.57 2.703 1 95.94 258 THR A CA 1
ATOM 1997 C C . THR A 1 258 ? -18.906 -5.863 1.973 1 95.94 258 THR A C 1
ATOM 1999 O O . THR A 1 258 ? -20.062 -6.059 1.584 1 95.94 258 THR A O 1
ATOM 2002 N N . CYS A 1 259 ? -17.906 -6.754 1.773 1 94.12 259 CYS A N 1
ATOM 2003 C CA . CYS A 1 259 ? -18.156 -8.047 1.141 1 94.12 259 CYS A CA 1
ATOM 2004 C C . CYS A 1 259 ? -19.203 -8.844 1.92 1 94.12 259 CYS A C 1
ATOM 2006 O O . CYS A 1 259 ? -20.078 -9.469 1.327 1 94.12 259 CYS A O 1
ATOM 2008 N N . LEU A 1 260 ? -19.125 -8.789 3.221 1 93.44 260 LEU A N 1
ATOM 2009 C CA . LEU A 1 260 ? -20 -9.586 4.078 1 93.44 260 LEU A CA 1
ATOM 2010 C C . LEU A 1 260 ? -21.422 -9.055 4.043 1 93.44 260 LEU A C 1
ATOM 2012 O O . LEU A 1 260 ? -22.375 -9.812 4.211 1 93.44 260 LEU A O 1
ATOM 2016 N N . LYS A 1 261 ? -21.547 -7.801 3.766 1 93.62 261 LYS A N 1
ATOM 2017 C CA . LYS A 1 261 ? -22.891 -7.207 3.678 1 93.62 261 LYS A CA 1
ATOM 2018 C C . LYS A 1 261 ? -23.625 -7.684 2.426 1 93.62 261 LYS A C 1
ATOM 2020 O O . LYS A 1 261 ? -24.844 -7.715 2.396 1 93.62 261 LYS A O 1
ATOM 2025 N N . ASP A 1 262 ? -22.875 -8.008 1.456 1 91.56 262 ASP A N 1
ATOM 2026 C CA . ASP A 1 262 ? -23.453 -8.484 0.2 1 91.56 262 ASP A CA 1
ATOM 2027 C C . ASP A 1 262 ? -22.594 -9.602 -0.399 1 91.56 262 ASP A C 1
ATOM 2029 O O . ASP A 1 262 ? -22.062 -9.461 -1.503 1 91.56 262 ASP A O 1
ATOM 2033 N N . LYS A 1 263 ? -22.641 -10.734 0.229 1 91 263 LYS A N 1
ATOM 2034 C CA . LYS A 1 263 ? -21.75 -11.844 -0.097 1 91 263 LYS A CA 1
ATOM 2035 C C . LYS A 1 263 ? -22.047 -12.406 -1.484 1 91 263 LYS A C 1
ATOM 2037 O O . LYS A 1 263 ? -21.141 -12.734 -2.242 1 91 263 LYS A O 1
ATOM 2042 N N . GLU A 1 264 ? -23.312 -12.492 -1.742 1 90.12 264 GLU A N 1
ATOM 2043 C CA . GLU A 1 264 ? -23.719 -13.109 -3.006 1 90.12 264 GLU A CA 1
ATOM 2044 C C . GLU A 1 264 ? -23.188 -12.305 -4.195 1 90.12 264 GLU A C 1
ATOM 2046 O O . GLU A 1 264 ? -22.656 -12.875 -5.145 1 90.12 264 GLU A O 1
ATOM 2051 N N . ASN A 1 265 ? -23.406 -11.055 -4.07 1 90.12 265 ASN A N 1
ATOM 2052 C CA . ASN A 1 265 ? -22.922 -10.203 -5.145 1 90.12 265 ASN A CA 1
ATOM 2053 C C . ASN A 1 265 ? -21.391 -10.242 -5.227 1 90.12 265 ASN A C 1
ATOM 2055 O O . ASN A 1 265 ? -20.828 -10.211 -6.32 1 90.12 265 ASN A O 1
ATOM 2059 N N . TYR A 1 266 ? -20.734 -10.273 -4.145 1 91.12 266 TYR A N 1
ATOM 2060 C CA . TYR A 1 266 ? -19.281 -10.352 -4.125 1 91.12 266 TYR A CA 1
ATOM 2061 C C . TYR A 1 266 ? -18.781 -11.617 -4.812 1 91.12 266 TYR A C 1
ATOM 2063 O O . TYR A 1 266 ? -17.875 -11.57 -5.648 1 91.12 266 TYR A O 1
ATOM 2071 N N . TYR A 1 267 ? -19.438 -12.758 -4.492 1 88.69 267 TYR A N 1
ATOM 2072 C CA . TYR A 1 267 ? -19 -14.031 -5.062 1 88.69 267 TYR A CA 1
ATOM 2073 C C . TYR A 1 267 ? -19.188 -14.047 -6.57 1 88.69 267 TYR A C 1
ATOM 2075 O O . TYR A 1 267 ? -18.344 -14.539 -7.309 1 88.69 267 TYR A O 1
ATOM 2083 N N . LYS A 1 268 ? -20.25 -13.477 -6.922 1 90.38 268 LYS A N 1
ATOM 2084 C CA . LYS A 1 268 ? -20.531 -13.406 -8.352 1 90.38 268 LYS A CA 1
ATOM 2085 C C . LYS A 1 268 ? -19.484 -12.555 -9.078 1 90.38 268 LYS A C 1
ATOM 2087 O O . LYS A 1 268 ? -18.906 -12.992 -10.07 1 90.38 268 LYS A O 1
ATOM 2092 N N . ALA A 1 269 ? -19.281 -11.383 -8.586 1 91.88 269 ALA A N 1
ATOM 2093 C CA . ALA A 1 269 ? -18.312 -10.477 -9.188 1 91.88 269 ALA A CA 1
ATOM 2094 C C . ALA A 1 269 ? -16.922 -11.078 -9.172 1 91.88 269 ALA A C 1
ATOM 2096 O O . ALA A 1 269 ? -16.188 -11 -10.164 1 91.88 269 ALA A O 1
ATOM 2097 N N . LEU A 1 270 ? -16.578 -11.672 -8.078 1 88.88 270 LEU A N 1
ATOM 2098 C CA . LEU A 1 270 ? -15.266 -12.297 -7.93 1 88.88 270 LEU A CA 1
ATOM 2099 C C . LEU A 1 270 ? -15.055 -13.375 -8.992 1 88.88 270 LEU A C 1
ATOM 2101 O O . LEU A 1 270 ? -13.984 -13.445 -9.609 1 88.88 270 LEU A O 1
ATOM 2105 N N . GLY A 1 271 ? -16.016 -14.195 -9.172 1 87 271 GLY A N 1
ATOM 2106 C CA . GLY A 1 271 ? -15.938 -15.234 -10.188 1 87 271 GLY A CA 1
ATOM 2107 C C . GLY A 1 271 ? -15.719 -14.68 -11.586 1 87 271 GLY A C 1
ATOM 2108 O O . GLY A 1 271 ? -14.867 -15.188 -12.328 1 87 271 GLY A O 1
ATOM 2109 N N . GLN A 1 272 ? -16.453 -13.656 -11.906 1 90.56 272 GLN A N 1
ATOM 2110 C CA . GLN A 1 272 ? -16.344 -13.023 -13.219 1 90.56 272 GLN A CA 1
ATOM 2111 C C . GLN A 1 272 ? -14.945 -12.422 -13.414 1 90.56 272 GLN A C 1
ATOM 2113 O O . GLN A 1 272 ? -14.344 -12.586 -14.477 1 90.56 272 GLN A O 1
ATOM 2118 N N . ILE A 1 273 ? -14.477 -11.797 -12.414 1 90.38 273 ILE A N 1
ATOM 2119 C CA . ILE A 1 273 ? -13.188 -11.133 -12.492 1 90.38 273 ILE A CA 1
ATOM 2120 C C . ILE A 1 273 ? -12.07 -12.172 -12.602 1 90.38 273 ILE A C 1
ATOM 2122 O O . ILE A 1 273 ? -11.18 -12.047 -13.438 1 90.38 273 ILE A O 1
ATOM 2126 N N . ARG A 1 274 ? -12.141 -13.172 -11.781 1 86.94 274 ARG A N 1
ATOM 2127 C CA . ARG A 1 274 ? -11.125 -14.219 -11.805 1 86.94 274 ARG A CA 1
ATOM 2128 C C . ARG A 1 274 ? -11.047 -14.883 -13.172 1 86.94 274 ARG A C 1
ATOM 2130 O O . ARG A 1 274 ? -9.953 -15.148 -13.68 1 86.94 274 ARG A O 1
ATOM 2137 N N . GLU A 1 275 ? -12.125 -15.102 -13.742 1 86.25 275 GLU A N 1
ATOM 2138 C CA . GLU A 1 275 ? -12.164 -15.688 -15.078 1 86.25 275 GLU A CA 1
ATOM 2139 C C . GLU A 1 275 ? -11.523 -14.766 -16.109 1 86.25 275 GLU A C 1
ATOM 2141 O O . GLU A 1 275 ? -10.789 -15.219 -16.984 1 86.25 275 GLU A O 1
ATOM 2146 N N . ALA A 1 276 ? -11.836 -13.531 -15.977 1 90.31 276 ALA A N 1
ATOM 2147 C CA . ALA A 1 276 ? -11.359 -12.547 -16.953 1 90.31 276 ALA A CA 1
ATOM 2148 C C . ALA A 1 276 ? -9.844 -12.43 -16.906 1 90.31 276 ALA A C 1
ATOM 2150 O O . ALA A 1 276 ? -9.195 -12.234 -17.938 1 90.31 276 ALA A O 1
ATOM 2151 N N . ILE A 1 277 ? -9.227 -12.664 -15.703 1 89 277 ILE A N 1
ATOM 2152 C CA . ILE A 1 277 ? -7.805 -12.359 -15.602 1 89 277 ILE A CA 1
ATOM 2153 C C . ILE A 1 277 ? -7.008 -13.664 -15.523 1 89 277 ILE A C 1
ATOM 2155 O O . ILE A 1 277 ? -5.781 -13.641 -15.383 1 89 277 ILE A O 1
ATOM 2159 N N . ALA A 1 278 ? -7.609 -14.742 -15.641 1 87 278 ALA A N 1
ATOM 2160 C CA . ALA A 1 278 ? -6.969 -16.047 -15.516 1 87 278 ALA A CA 1
ATOM 2161 C C . ALA A 1 278 ? -5.836 -16.203 -16.531 1 87 278 ALA A C 1
ATOM 2163 O O . ALA A 1 278 ? -4.816 -16.828 -16.234 1 87 278 ALA A O 1
ATOM 2164 N N . ASN A 1 279 ? -5.969 -15.594 -17.625 1 87.56 279 ASN A N 1
ATOM 2165 C CA . ASN A 1 279 ? -4.992 -15.781 -18.688 1 87.56 279 ASN A CA 1
ATOM 2166 C C . ASN A 1 279 ? -3.768 -14.898 -18.5 1 87.56 279 ASN A C 1
ATOM 2168 O O . ASN A 1 279 ? -2.797 -15 -19.25 1 87.56 279 ASN A O 1
ATOM 2172 N N . LYS A 1 280 ? -3.82 -14.055 -17.547 1 89.06 280 LYS A N 1
ATOM 2173 C CA . LYS A 1 280 ? -2.707 -13.141 -17.312 1 89.06 280 LYS A CA 1
ATOM 2174 C C . LYS A 1 280 ? -1.602 -13.812 -16.5 1 89.06 280 LYS A C 1
ATOM 2176 O O . LYS A 1 280 ? -0.484 -13.305 -16.422 1 89.06 280 LYS A O 1
ATOM 2181 N N . ARG A 1 281 ? -1.907 -14.969 -15.961 1 87.12 281 ARG A N 1
ATOM 2182 C CA . ARG A 1 281 ? -0.963 -15.719 -15.133 1 87.12 281 ARG A CA 1
ATOM 2183 C C . ARG A 1 281 ? -0.655 -17.078 -15.742 1 87.12 281 ARG A C 1
ATOM 2185 O O . ARG A 1 281 ? -1.462 -17.625 -16.5 1 87.12 281 ARG A O 1
ATOM 2192 N N . TYR A 1 282 ? 0.524 -17.594 -15.383 1 85.94 282 TYR A N 1
ATOM 2193 C CA . TYR A 1 282 ? 0.888 -18.938 -15.836 1 85.94 282 TYR A CA 1
ATOM 2194 C C . TYR A 1 282 ? -0.129 -19.969 -15.359 1 85.94 282 TYR A C 1
ATOM 2196 O O . TYR A 1 282 ? -0.719 -19.812 -14.281 1 85.94 282 TYR A O 1
ATOM 2204 N N . MET B 1 1 ? -25.078 -24.484 -19.844 1 35.22 1 MET B N 1
ATOM 2205 C CA . MET B 1 1 ? -24.188 -25.625 -20.094 1 35.22 1 MET B CA 1
ATOM 2206 C C . MET B 1 1 ? -23.453 -26.031 -18.828 1 35.22 1 MET B C 1
ATOM 2208 O O . MET B 1 1 ? -22.891 -25.188 -18.125 1 35.22 1 MET B O 1
ATOM 2212 N N . ASN B 1 2 ? -23.719 -26.984 -18.062 1 45.19 2 ASN B N 1
ATOM 2213 C CA . ASN B 1 2 ? -23.344 -27.594 -16.797 1 45.19 2 ASN B CA 1
ATOM 2214 C C . ASN B 1 2 ? -21.828 -27.703 -16.656 1 45.19 2 ASN B C 1
ATOM 2216 O O . ASN B 1 2 ? -21.203 -28.578 -17.234 1 45.19 2 ASN B O 1
ATOM 2220 N N . ASP B 1 3 ? -20.953 -26.516 -16.641 1 61.03 3 ASP B N 1
ATOM 2221 C CA . ASP B 1 3 ? -19.516 -26.422 -16.906 1 61.03 3 ASP B CA 1
ATOM 2222 C C . ASP B 1 3 ? -18.734 -27.344 -15.984 1 61.03 3 ASP B C 1
ATOM 2224 O O . ASP B 1 3 ? -18.812 -27.25 -14.766 1 61.03 3 ASP B O 1
ATOM 2228 N N . ILE B 1 4 ? -18.547 -28.641 -16.359 1 77.62 4 ILE B N 1
ATOM 2229 C CA . ILE B 1 4 ? -17.781 -29.703 -15.703 1 77.62 4 ILE B CA 1
ATOM 2230 C C . ILE B 1 4 ? -16.5 -29.125 -15.102 1 77.62 4 ILE B C 1
ATOM 2232 O O . ILE B 1 4 ? -15.766 -28.406 -15.781 1 77.62 4 ILE B O 1
ATOM 2236 N N . GLY B 1 5 ? -16.391 -29.266 -13.742 1 87.56 5 GLY B N 1
ATOM 2237 C CA . GLY B 1 5 ? -15.266 -28.734 -12.984 1 87.56 5 GLY B CA 1
ATOM 2238 C C . GLY B 1 5 ? -13.938 -29.359 -13.375 1 87.56 5 GLY B C 1
ATOM 2239 O O . GLY B 1 5 ? -13.898 -30.328 -14.125 1 87.56 5 GLY B O 1
ATOM 2240 N N . GLY B 1 6 ? -12.922 -28.766 -13.062 1 91.44 6 GLY B N 1
ATOM 2241 C CA . GLY B 1 6 ? -11.578 -29.203 -13.398 1 91.44 6 GLY B CA 1
ATOM 2242 C C . GLY B 1 6 ? -11.266 -30.609 -12.922 1 91.44 6 GLY B C 1
ATOM 2243 O O . GLY B 1 6 ? -10.633 -31.391 -13.641 1 91.44 6 GLY B O 1
ATOM 2244 N N . ILE B 1 7 ? -11.781 -30.969 -11.773 1 92.81 7 ILE B N 1
ATOM 2245 C CA . ILE B 1 7 ? -11.516 -32.281 -11.211 1 92.81 7 ILE B CA 1
ATOM 2246 C C . ILE B 1 7 ? -12.234 -33.344 -12.039 1 92.81 7 ILE B C 1
ATOM 2248 O O . ILE B 1 7 ? -11.641 -34.375 -12.375 1 92.81 7 ILE B O 1
ATOM 2252 N N . GLU B 1 8 ? -13.469 -33.031 -12.336 1 91.94 8 GLU B N 1
ATOM 2253 C CA . GLU B 1 8 ? -14.25 -33.969 -13.109 1 91.94 8 GLU B CA 1
ATOM 2254 C C . GLU B 1 8 ? -13.672 -34.156 -14.508 1 91.94 8 GLU B C 1
ATOM 2256 O O . GLU B 1 8 ? -13.617 -35.281 -15.016 1 91.94 8 GLU B O 1
ATOM 2261 N N . ARG B 1 9 ? -13.25 -33.125 -15.125 1 93.94 9 ARG B N 1
ATOM 2262 C CA . ARG B 1 9 ? -12.625 -33.219 -16.438 1 93.94 9 ARG B CA 1
ATOM 2263 C C . ARG B 1 9 ? -11.344 -34.031 -16.391 1 93.94 9 ARG B C 1
ATOM 2265 O O . ARG B 1 9 ? -11.086 -34.844 -17.297 1 93.94 9 ARG B O 1
ATOM 2272 N N . LEU B 1 10 ? -10.586 -33.812 -15.367 1 94.31 10 LEU B N 1
ATOM 2273 C CA . LEU B 1 10 ? -9.336 -34.531 -15.195 1 94.31 10 LEU B CA 1
ATOM 2274 C C . LEU B 1 10 ? -9.594 -36.031 -15 1 94.31 10 LEU B C 1
ATOM 2276 O O . LEU B 1 10 ? -8.898 -36.875 -15.578 1 94.31 10 LEU B O 1
ATOM 2280 N N . ARG B 1 11 ? -10.602 -36.344 -14.234 1 94.12 11 ARG B N 1
ATOM 2281 C CA . ARG B 1 11 ? -10.969 -37.75 -14.008 1 94.12 11 ARG B CA 1
ATOM 2282 C C . ARG B 1 11 ? -11.375 -38.438 -15.305 1 94.12 11 ARG B C 1
ATOM 2284 O O . ARG B 1 11 ? -11.055 -39.594 -15.531 1 94.12 11 ARG B O 1
ATOM 2291 N N . ASN B 1 12 ? -12.031 -37.656 -16.125 1 93.56 12 ASN B N 1
ATOM 2292 C CA . ASN B 1 12 ? -12.555 -38.219 -17.375 1 93.56 12 ASN B CA 1
ATOM 2293 C C . ASN B 1 12 ? -11.438 -38.562 -18.344 1 93.56 12 ASN B C 1
ATOM 2295 O O . ASN B 1 12 ? -11.578 -39.5 -19.156 1 93.56 12 ASN B O 1
ATOM 2299 N N . ILE B 1 13 ? -10.32 -37.906 -18.266 1 94 13 ILE B N 1
ATOM 2300 C CA . ILE B 1 13 ? -9.289 -38.156 -19.266 1 94 13 ILE B CA 1
ATOM 2301 C C . ILE B 1 13 ? -8.086 -38.844 -18.625 1 94 13 ILE B C 1
ATOM 2303 O O . ILE B 1 13 ? -7.074 -39.062 -19.281 1 94 13 ILE B O 1
ATOM 2307 N N . TYR B 1 14 ? -8.164 -39.156 -17.391 1 93.94 14 TYR B N 1
ATOM 2308 C CA . TYR B 1 14 ? -7.027 -39.656 -16.609 1 93.94 14 TYR B CA 1
ATOM 2309 C C . TYR B 1 14 ? -6.414 -40.875 -17.25 1 93.94 14 TYR B C 1
ATOM 2311 O O . TYR B 1 14 ? -5.188 -41 -17.312 1 93.94 14 TYR B O 1
ATOM 2319 N N . SER B 1 15 ? -7.156 -41.75 -17.734 1 94.31 15 SER B N 1
ATOM 2320 C CA . SER B 1 15 ? -6.707 -43.031 -18.281 1 94.31 15 SER B CA 1
ATOM 2321 C C . SER B 1 15 ? -5.926 -42.844 -19.578 1 94.31 15 SER B C 1
ATOM 2323 O O . SER B 1 15 ? -5.137 -43.688 -19.969 1 94.31 15 SER B O 1
ATOM 2325 N N . GLU B 1 16 ? -6.16 -41.719 -20.172 1 94.69 16 GLU B N 1
ATOM 2326 C CA . GLU B 1 16 ? -5.516 -41.438 -21.453 1 94.69 16 GLU B CA 1
ATOM 2327 C C . GLU B 1 16 ? -4.18 -40.719 -21.25 1 94.69 16 GLU B C 1
ATOM 2329 O O . GLU B 1 16 ? -3.373 -40.625 -22.172 1 94.69 16 GLU B O 1
ATOM 2334 N N . LEU B 1 17 ? -3.963 -40.219 -20.062 1 95 17 LEU B N 1
ATOM 2335 C CA . LEU B 1 17 ? -2.75 -39.469 -19.797 1 95 17 LEU B CA 1
ATOM 2336 C C . LEU B 1 17 ? -1.538 -40.375 -19.703 1 95 17 LEU B C 1
ATOM 2338 O O . LEU B 1 17 ? -1.664 -41.531 -19.297 1 95 17 LEU B O 1
ATOM 2342 N N . LYS B 1 18 ? -0.449 -39.906 -20.203 1 93.75 18 LYS B N 1
ATOM 2343 C CA . LYS B 1 18 ? 0.796 -40.656 -20.141 1 93.75 18 LYS B CA 1
ATOM 2344 C C . LYS B 1 18 ? 1.94 -39.812 -19.609 1 93.75 18 LYS B C 1
ATOM 2346 O O . LYS B 1 18 ? 1.832 -38.562 -19.578 1 93.75 18 LYS B O 1
ATOM 2351 N N . GLY B 1 19 ? 2.98 -40.531 -19.109 1 94.81 19 GLY B N 1
ATOM 2352 C CA . GLY B 1 19 ? 4.219 -39.875 -18.734 1 94.81 19 GLY B CA 1
ATOM 2353 C C . GLY B 1 19 ? 4.023 -38.781 -17.688 1 94.81 19 GLY B C 1
ATOM 2354 O O . GLY B 1 19 ? 3.402 -39.031 -16.656 1 94.81 19 GLY B O 1
ATOM 2355 N N . ALA B 1 20 ? 4.598 -37.656 -17.984 1 95.12 20 ALA B N 1
ATOM 2356 C CA . ALA B 1 20 ? 4.602 -36.531 -17.047 1 95.12 20 ALA B CA 1
ATOM 2357 C C . ALA B 1 20 ? 3.191 -36 -16.828 1 95.12 20 ALA B C 1
ATOM 2359 O O . ALA B 1 20 ? 2.834 -35.594 -15.727 1 95.12 20 ALA B O 1
ATOM 2360 N N . GLU B 1 21 ? 2.389 -35.969 -17.844 1 96.25 21 GLU B N 1
ATOM 2361 C CA . GLU B 1 21 ? 1.015 -35.5 -17.719 1 96.25 21 GLU B CA 1
ATOM 2362 C C . GLU B 1 21 ? 0.219 -36.344 -16.75 1 96.25 21 GLU B C 1
ATOM 2364 O O . GLU B 1 21 ? -0.622 -35.844 -16 1 96.25 21 GLU B O 1
ATOM 2369 N N . LYS B 1 22 ? 0.45 -37.656 -16.75 1 95.81 22 LYS B N 1
ATOM 2370 C CA . LYS B 1 22 ? -0.238 -38.562 -15.828 1 95.81 22 LYS B CA 1
ATOM 2371 C C . LYS B 1 22 ? 0.168 -38.281 -14.383 1 95.81 22 LYS B C 1
ATOM 2373 O O . LYS B 1 22 ? -0.672 -38.312 -13.477 1 95.81 22 LYS B O 1
ATOM 2378 N N . ARG B 1 23 ? 1.397 -38 -14.148 1 96.69 23 ARG B N 1
ATOM 2379 C CA . ARG B 1 23 ? 1.871 -37.688 -12.812 1 96.69 23 ARG B CA 1
ATOM 2380 C C . ARG B 1 23 ? 1.221 -36.406 -12.297 1 96.69 23 ARG B C 1
ATOM 2382 O O . ARG B 1 23 ? 0.818 -36.344 -11.133 1 96.69 23 ARG B O 1
ATOM 2389 N N . VAL B 1 24 ? 1.164 -35.438 -13.164 1 97.06 24 VAL B N 1
ATOM 2390 C CA . VAL B 1 24 ? 0.525 -34.156 -12.797 1 97.06 24 VAL B CA 1
ATOM 2391 C C . VAL B 1 24 ? -0.946 -34.406 -12.477 1 97.06 24 VAL B C 1
ATOM 2393 O O . VAL B 1 24 ? -1.447 -33.938 -11.453 1 97.06 24 VAL B O 1
ATOM 2396 N N . GLY B 1 25 ? -1.628 -35.125 -13.391 1 96.06 25 GLY B N 1
ATOM 2397 C CA . GLY B 1 25 ? -3.021 -35.469 -13.141 1 96.06 25 GLY B CA 1
ATOM 2398 C C . GLY B 1 25 ? -3.234 -36.219 -11.844 1 96.06 25 GLY B C 1
ATOM 2399 O O . GLY B 1 25 ? -4.152 -35.906 -11.086 1 96.06 25 GLY B O 1
ATOM 2400 N N . GLU B 1 26 ? -2.416 -37.188 -11.555 1 96.25 26 GLU B N 1
ATOM 2401 C CA . GLU B 1 26 ? -2.492 -37.969 -10.32 1 96.25 26 GLU B CA 1
ATOM 2402 C C . GLU B 1 26 ? -2.314 -37.094 -9.094 1 96.25 26 GLU B C 1
ATOM 2404 O O . GLU B 1 26 ? -3.053 -37.219 -8.117 1 96.25 26 GLU B O 1
ATOM 2409 N N . TYR B 1 27 ? -1.373 -36.281 -9.18 1 96.44 27 TYR B N 1
ATOM 2410 C CA . TYR B 1 27 ? -1.091 -35.375 -8.062 1 96.44 27 TYR B CA 1
ATOM 2411 C C . TYR B 1 27 ? -2.277 -34.469 -7.777 1 96.44 27 TYR B C 1
ATOM 2413 O O . TYR B 1 27 ? -2.652 -34.25 -6.621 1 96.44 27 TYR B O 1
ATOM 2421 N N . ILE B 1 28 ? -2.854 -33.844 -8.805 1 95.44 28 ILE B N 1
ATOM 2422 C CA . ILE B 1 28 ? -4 -32.969 -8.664 1 95.44 28 ILE B CA 1
ATOM 2423 C C . ILE B 1 28 ? -5.168 -33.719 -8.031 1 95.44 28 ILE B C 1
ATOM 2425 O O . ILE B 1 28 ? -5.809 -33.219 -7.105 1 95.44 28 ILE B O 1
ATOM 2429 N N . LEU B 1 29 ? -5.461 -34.938 -8.523 1 94.81 29 LEU B N 1
ATOM 2430 C CA . LEU B 1 29 ? -6.586 -35.719 -8.039 1 94.81 29 LEU B CA 1
ATOM 2431 C C . LEU B 1 29 ? -6.375 -36.125 -6.582 1 94.81 29 LEU B C 1
ATOM 2433 O O . LEU B 1 29 ? -7.332 -36.219 -5.812 1 94.81 29 LEU B O 1
ATOM 2437 N N . LYS B 1 30 ? -5.129 -36.344 -6.195 1 94.5 30 LYS B N 1
ATOM 2438 C CA . LYS B 1 30 ? -4.812 -36.781 -4.844 1 94.5 30 LYS B CA 1
ATOM 2439 C C . LYS B 1 30 ? -4.758 -35.625 -3.871 1 94.5 30 LYS B C 1
ATOM 2441 O O . LYS B 1 30 ? -4.973 -35.781 -2.67 1 94.5 30 LYS B O 1
ATOM 2446 N N . ASN B 1 31 ? -4.41 -34.406 -4.387 1 93.44 31 ASN B N 1
ATOM 2447 C CA . ASN B 1 31 ? -4.184 -33.281 -3.518 1 93.44 31 ASN B CA 1
ATOM 2448 C C . ASN B 1 31 ? -4.926 -32.031 -4.02 1 93.44 31 ASN B C 1
ATOM 2450 O O . ASN B 1 31 ? -4.328 -30.969 -4.18 1 93.44 31 ASN B O 1
ATOM 2454 N N . PRO B 1 32 ? -6.199 -32.062 -4.266 1 88.75 32 PRO B N 1
ATOM 2455 C CA . PRO B 1 32 ? -6.906 -30.922 -4.844 1 88.75 32 PRO B CA 1
ATOM 2456 C C . PRO B 1 32 ? -6.867 -29.688 -3.941 1 88.75 32 PRO B C 1
ATOM 2458 O O . PRO B 1 32 ? -6.785 -28.562 -4.434 1 88.75 32 PRO B O 1
ATOM 2461 N N . LYS B 1 33 ? -6.789 -29.844 -2.664 1 85 33 LYS B N 1
ATOM 2462 C CA . LYS B 1 33 ? -6.777 -28.719 -1.729 1 85 33 LYS B CA 1
ATOM 2463 C C . LYS B 1 33 ? -5.438 -28 -1.755 1 85 33 LYS B C 1
ATOM 2465 O O . LYS B 1 33 ? -5.379 -26.781 -1.552 1 85 33 LYS B O 1
ATOM 2470 N N . ASP B 1 34 ? -4.43 -28.734 -2.037 1 86.12 34 ASP B N 1
ATOM 2471 C CA . ASP B 1 34 ? -3.09 -28.156 -2.082 1 86.12 34 ASP B CA 1
ATOM 2472 C C . ASP B 1 34 ? -2.867 -27.391 -3.379 1 86.12 34 ASP B C 1
ATOM 2474 O O . ASP B 1 34 ? -2.152 -26.375 -3.395 1 86.12 34 ASP B O 1
ATOM 2478 N N . ILE B 1 35 ? -3.512 -27.875 -4.391 1 86.94 35 ILE B N 1
ATOM 2479 C CA . ILE B 1 35 ? -3.307 -27.312 -5.727 1 86.94 35 ILE B CA 1
ATOM 2480 C C . ILE B 1 35 ? -3.764 -25.859 -5.758 1 86.94 35 ILE B C 1
ATOM 2482 O O . ILE B 1 35 ? -3.135 -25.016 -6.406 1 86.94 35 ILE B O 1
ATOM 2486 N N . ILE B 1 36 ? -4.734 -25.609 -5.059 1 81.69 36 ILE B N 1
ATOM 2487 C CA . ILE B 1 36 ? -5.324 -24.281 -5.102 1 81.69 36 ILE B CA 1
ATOM 2488 C C . ILE B 1 36 ? -4.316 -23.25 -4.582 1 81.69 36 ILE B C 1
ATOM 2490 O O . ILE B 1 36 ? -4.402 -22.078 -4.914 1 81.69 36 ILE B O 1
ATOM 2494 N N . HIS B 1 37 ? -3.27 -23.703 -3.941 1 82.56 37 HIS B N 1
ATOM 2495 C CA . HIS B 1 37 ? -2.289 -22.812 -3.342 1 82.56 37 HIS B CA 1
ATOM 2496 C C . HIS B 1 37 ? -0.934 -22.938 -4.031 1 82.56 37 HIS B C 1
ATOM 2498 O O . HIS B 1 37 ? 0.016 -22.234 -3.672 1 82.56 37 HIS B O 1
ATOM 2504 N N . SER B 1 38 ? -0.903 -23.75 -4.977 1 88.38 38 SER B N 1
ATOM 2505 C CA . SER B 1 38 ? 0.389 -24.047 -5.586 1 88.38 38 SER B CA 1
ATOM 2506 C C . SER B 1 38 ? 0.594 -23.25 -6.871 1 88.38 38 SER B C 1
ATOM 2508 O O . SER B 1 38 ? -0.336 -23.078 -7.664 1 88.38 38 SER B O 1
ATOM 2510 N N . SER B 1 39 ? 1.809 -22.734 -6.992 1 90.19 39 SER B N 1
ATOM 2511 C CA . SER B 1 39 ? 2.176 -22.141 -8.273 1 90.19 39 SER B CA 1
ATOM 2512 C C . SER B 1 39 ? 2.42 -23.219 -9.328 1 90.19 39 SER B C 1
ATOM 2514 O O . SER B 1 39 ? 2.516 -24.406 -9 1 90.19 39 SER B O 1
ATOM 2516 N N . ILE B 1 40 ? 2.477 -22.781 -10.578 1 93.12 40 ILE B N 1
ATOM 2517 C CA . ILE B 1 40 ? 2.764 -23.719 -11.664 1 93.12 40 ILE B CA 1
ATOM 2518 C C . ILE B 1 40 ? 4.145 -24.328 -11.453 1 93.12 40 ILE B C 1
ATOM 2520 O O . ILE B 1 40 ? 4.355 -25.516 -11.742 1 93.12 40 ILE B O 1
ATOM 2524 N N . THR B 1 41 ? 5.066 -23.578 -10.906 1 93.5 41 THR B N 1
ATOM 2525 C CA . THR B 1 41 ? 6.422 -24.031 -10.633 1 93.5 41 THR B CA 1
ATOM 2526 C C . THR B 1 41 ? 6.426 -25.094 -9.539 1 93.5 41 THR B C 1
ATOM 2528 O O . THR B 1 41 ? 7.082 -26.125 -9.672 1 93.5 41 THR B O 1
ATOM 2531 N N . GLU B 1 42 ? 5.648 -24.875 -8.523 1 93.38 42 GLU B N 1
ATOM 2532 C CA . GLU B 1 42 ? 5.566 -25.828 -7.418 1 93.38 42 GLU B CA 1
ATOM 2533 C C . GLU B 1 42 ? 4.957 -27.141 -7.875 1 93.38 42 GLU B C 1
ATOM 2535 O O . GLU B 1 42 ? 5.449 -28.219 -7.52 1 93.38 42 GLU B O 1
ATOM 2540 N N . LEU B 1 43 ? 3.875 -27 -8.609 1 94.38 43 LEU B N 1
ATOM 2541 C CA . LEU B 1 43 ? 3.246 -28.219 -9.117 1 94.38 43 LEU B CA 1
ATOM 2542 C C . LEU B 1 43 ? 4.199 -28.984 -10.023 1 94.38 43 LEU B C 1
ATOM 2544 O O . LEU B 1 43 ? 4.328 -30.203 -9.898 1 94.38 43 LEU B O 1
ATOM 2548 N N . ALA B 1 44 ? 4.891 -28.266 -10.922 1 95.88 44 ALA B N 1
ATOM 2549 C CA . ALA B 1 44 ? 5.859 -28.875 -11.82 1 95.88 44 ALA B CA 1
ATOM 2550 C C . ALA B 1 44 ? 6.957 -29.594 -11.039 1 95.88 44 ALA B C 1
ATOM 2552 O O . ALA B 1 44 ? 7.289 -30.75 -11.336 1 95.88 44 ALA B O 1
ATOM 2553 N N . ASP B 1 45 ? 7.414 -29.016 -10.031 1 95.5 45 ASP B N 1
ATOM 2554 C CA . ASP B 1 45 ? 8.477 -29.594 -9.203 1 95.5 45 ASP B CA 1
ATOM 2555 C C . ASP B 1 45 ? 7.996 -30.859 -8.492 1 95.5 45 ASP B C 1
ATOM 2557 O O . ASP B 1 45 ? 8.688 -31.875 -8.484 1 95.5 45 ASP B O 1
ATOM 2561 N N . ASN B 1 46 ? 6.824 -30.766 -7.93 1 94.62 46 ASN B N 1
ATOM 2562 C CA . ASN B 1 46 ? 6.25 -31.906 -7.211 1 94.62 46 ASN B CA 1
ATOM 2563 C C . ASN B 1 46 ? 6.035 -33.094 -8.125 1 94.62 46 ASN B C 1
ATOM 2565 O O . ASN B 1 46 ? 6.102 -34.25 -7.684 1 94.62 46 ASN B O 1
ATOM 2569 N N . CYS B 1 47 ? 5.84 -32.812 -9.383 1 96.19 47 CYS B N 1
ATOM 2570 C CA . CYS B 1 47 ? 5.543 -33.875 -10.344 1 96.19 47 CYS B CA 1
ATOM 2571 C C . CYS B 1 47 ? 6.773 -34.188 -11.188 1 96.19 47 CYS B C 1
ATOM 2573 O O . CYS B 1 47 ? 6.684 -34.969 -12.156 1 96.19 47 CYS B O 1
ATOM 2575 N N . LYS B 1 48 ? 7.914 -33.562 -10.875 1 95.81 48 LYS B N 1
ATOM 2576 C CA . LYS B 1 48 ? 9.188 -33.812 -11.555 1 95.81 48 LYS B CA 1
ATOM 2577 C C . LYS B 1 48 ? 9.047 -33.625 -13.062 1 95.81 48 LYS B C 1
ATOM 2579 O O . LYS B 1 48 ? 9.422 -34.5 -13.844 1 95.81 48 LYS B O 1
ATOM 2584 N N . CYS B 1 49 ? 8.492 -32.531 -13.414 1 96.06 49 CYS B N 1
ATOM 2585 C CA . CYS B 1 49 ? 8.328 -32.156 -14.82 1 96.06 49 CYS B CA 1
ATOM 2586 C C . CYS B 1 49 ? 8.492 -30.656 -15.016 1 96.06 49 CYS B C 1
ATOM 2588 O O . CYS B 1 49 ? 8.859 -29.938 -14.086 1 96.06 49 CYS B O 1
ATOM 2590 N N . GLY B 1 50 ? 8.383 -30.203 -16.281 1 93.25 50 GLY B N 1
ATOM 2591 C CA . GLY B 1 50 ? 8.469 -28.781 -16.578 1 93.25 50 GLY B CA 1
ATOM 2592 C C . GLY B 1 50 ? 7.133 -28.078 -16.5 1 93.25 50 GLY B C 1
ATOM 2593 O O . GLY B 1 50 ? 6.082 -28.719 -16.562 1 93.25 50 GLY B O 1
ATOM 2594 N N . GLU B 1 51 ? 7.219 -26.75 -16.312 1 94.25 51 GLU B N 1
ATOM 2595 C CA . GLU B 1 51 ? 6.012 -25.922 -16.266 1 94.25 51 GLU B CA 1
ATOM 2596 C C . GLU B 1 51 ? 5.191 -26.078 -17.547 1 94.25 51 GLU B C 1
ATOM 2598 O O . GLU B 1 51 ? 3.961 -26.016 -17.516 1 94.25 51 GLU B O 1
ATOM 2603 N N . ALA B 1 52 ? 5.895 -26.312 -18.672 1 93.44 52 ALA B N 1
ATOM 2604 C CA . ALA B 1 52 ? 5.223 -26.5 -19.953 1 93.44 52 ALA B CA 1
ATOM 2605 C C . ALA B 1 52 ? 4.293 -27.703 -19.922 1 93.44 52 ALA B C 1
ATOM 2607 O O . ALA B 1 52 ? 3.225 -27.688 -20.531 1 93.44 52 ALA B O 1
ATOM 2608 N N . THR B 1 53 ? 4.656 -28.75 -19.219 1 95.69 53 THR B N 1
ATOM 2609 C CA . THR B 1 53 ? 3.842 -29.953 -19.078 1 95.69 53 THR B CA 1
ATOM 2610 C C . THR B 1 53 ? 2.545 -29.641 -18.344 1 95.69 53 THR B C 1
ATOM 2612 O O . THR B 1 53 ? 1.468 -30.078 -18.75 1 95.69 53 THR B O 1
ATOM 2615 N N . VAL B 1 54 ? 2.674 -28.875 -17.25 1 96.44 54 VAL B N 1
ATOM 2616 C CA . VAL B 1 54 ? 1.511 -28.469 -16.469 1 96.44 54 VAL B CA 1
ATOM 2617 C C . VAL B 1 54 ? 0.588 -27.609 -17.312 1 96.44 54 VAL B C 1
ATOM 2619 O O . VAL B 1 54 ? -0.63 -27.797 -17.312 1 96.44 54 VAL B O 1
ATOM 2622 N N . PHE B 1 55 ? 1.195 -26.688 -18.031 1 93.88 55 PHE B N 1
ATOM 2623 C CA . PHE B 1 55 ? 0.436 -25.781 -18.891 1 93.88 55 PHE B CA 1
ATOM 2624 C C . PHE B 1 55 ? -0.285 -26.547 -19.984 1 93.88 55 PHE B C 1
ATOM 2626 O O . PHE B 1 55 ? -1.468 -26.312 -20.234 1 93.88 55 PHE B O 1
ATOM 2633 N N . ARG B 1 56 ? 0.335 -27.484 -20.625 1 94.19 56 ARG B N 1
ATOM 2634 C CA . ARG B 1 56 ? -0.247 -28.281 -21.688 1 94.19 56 ARG B CA 1
ATOM 2635 C C . ARG B 1 56 ? -1.407 -29.141 -21.172 1 94.19 56 ARG B C 1
ATOM 2637 O O . ARG B 1 56 ? -2.426 -29.281 -21.859 1 94.19 56 ARG B O 1
ATOM 2644 N N . LEU B 1 57 ? -1.196 -29.719 -20.016 1 95.75 57 LEU B N 1
ATOM 2645 C CA . LEU B 1 57 ? -2.285 -30.5 -19.438 1 95.75 57 LEU B CA 1
ATOM 2646 C C . LEU B 1 57 ? -3.502 -29.609 -19.172 1 95.75 57 LEU B C 1
ATOM 2648 O O . LEU B 1 57 ? -4.637 -30.031 -19.422 1 95.75 57 LEU B O 1
ATOM 2652 N N . SER B 1 58 ? -3.221 -28.438 -18.609 1 95.81 58 SER B N 1
ATOM 2653 C CA . SER B 1 58 ? -4.316 -27.516 -18.359 1 95.81 58 SER B CA 1
ATOM 2654 C C . SER B 1 58 ? -5.082 -27.203 -19.641 1 95.81 58 SER B C 1
ATOM 2656 O O . SER B 1 58 ? -6.316 -27.172 -19.641 1 95.81 58 SER B O 1
ATOM 2658 N N . LYS B 1 59 ? -4.355 -27 -20.734 1 94.06 59 LYS B N 1
ATOM 2659 C CA . LYS B 1 59 ? -4.965 -26.734 -22.031 1 94.06 59 LYS B CA 1
ATOM 2660 C C . LYS B 1 59 ? -5.734 -27.953 -22.547 1 94.06 59 LYS B C 1
ATOM 2662 O O . LYS B 1 59 ? -6.828 -27.812 -23.094 1 94.06 59 LYS B O 1
ATOM 2667 N N . LYS B 1 60 ? -5.16 -29.047 -22.344 1 94.75 60 LYS B N 1
ATOM 2668 C CA . LYS B 1 60 ? -5.797 -30.297 -22.75 1 94.75 60 LYS B CA 1
ATOM 2669 C C . LYS B 1 60 ? -7.137 -30.484 -22.047 1 94.75 60 LYS B C 1
ATOM 2671 O O . LYS B 1 60 ? -8.07 -31.062 -22.609 1 94.75 60 LYS B O 1
ATOM 2676 N N . LEU B 1 61 ? -7.215 -29.984 -20.891 1 95.25 61 LEU B N 1
ATOM 2677 C CA . LEU B 1 61 ? -8.422 -30.094 -20.094 1 95.25 61 LEU B CA 1
ATOM 2678 C C . LEU B 1 61 ? -9.422 -29 -20.469 1 95.25 61 LEU B C 1
ATOM 2680 O O . LEU B 1 61 ? -10.531 -28.953 -19.938 1 95.25 61 LEU B O 1
ATOM 2684 N N . GLY B 1 62 ? -9.039 -28.094 -21.375 1 93.12 62 GLY B N 1
ATOM 2685 C CA . GLY B 1 62 ? -9.945 -27.094 -21.891 1 93.12 62 GLY B CA 1
ATOM 2686 C C . GLY B 1 62 ? -9.82 -25.75 -21.172 1 93.12 62 GLY B C 1
ATOM 2687 O O . GLY B 1 62 ? -10.672 -24.875 -21.328 1 93.12 62 GLY B O 1
ATOM 2688 N N . PHE B 1 63 ? -8.766 -25.609 -20.406 1 94.44 63 PHE B N 1
ATOM 2689 C CA . PHE B 1 63 ? -8.602 -24.375 -19.672 1 94.44 63 PHE B CA 1
ATOM 2690 C C . PHE B 1 63 ? -7.586 -23.469 -20.344 1 94.44 63 PHE B C 1
ATOM 2692 O O . PHE B 1 63 ? -6.785 -23.922 -21.172 1 94.44 63 PHE B O 1
ATOM 2699 N N . LYS B 1 64 ? -7.594 -22.156 -20 1 91.19 64 LYS B N 1
ATOM 2700 C CA . LYS B 1 64 ? -6.719 -21.141 -20.609 1 91.19 64 LYS B CA 1
ATOM 2701 C C . LYS B 1 64 ? -5.285 -21.297 -20.109 1 91.19 64 LYS B C 1
ATOM 2703 O O . LYS B 1 64 ? -4.352 -20.781 -20.719 1 91.19 64 LYS B O 1
ATOM 2708 N N . GLY B 1 65 ? -5.137 -21.969 -19.047 1 91.12 65 GLY B N 1
ATOM 2709 C CA . GLY B 1 65 ? -3.865 -22.219 -18.375 1 91.12 65 GLY B CA 1
ATOM 2710 C C . GLY B 1 65 ? -4.02 -22.812 -16.984 1 91.12 65 GLY B C 1
ATOM 2711 O O . GLY B 1 65 ? -5.109 -23.234 -16.609 1 91.12 65 GLY B O 1
ATOM 2712 N N . TYR B 1 66 ? -2.918 -22.875 -16.312 1 93.38 66 TYR B N 1
ATOM 2713 C CA . TYR B 1 66 ? -2.924 -23.484 -14.984 1 93.38 66 TYR B CA 1
ATOM 2714 C C . TYR B 1 66 ? -3.783 -22.688 -14.023 1 93.38 66 TYR B C 1
ATOM 2716 O O . TYR B 1 66 ? -4.516 -23.25 -13.211 1 93.38 66 TYR B O 1
ATOM 2724 N N . GLN B 1 67 ? -3.705 -21.328 -14.148 1 89.75 67 GLN B N 1
ATOM 2725 C CA . GLN B 1 67 ? -4.5 -20.469 -13.266 1 89.75 67 GLN B CA 1
ATOM 2726 C C . GLN B 1 67 ? -5.992 -20.734 -13.453 1 89.75 67 GLN B C 1
ATOM 2728 O O . GLN B 1 67 ? -6.742 -20.828 -12.477 1 89.75 67 GLN B O 1
ATOM 2733 N N . ASP B 1 68 ? -6.422 -20.812 -14.664 1 90.94 68 ASP B N 1
ATOM 2734 C CA . ASP B 1 68 ? -7.816 -21.109 -14.977 1 90.94 68 ASP B CA 1
ATOM 2735 C C . ASP B 1 68 ? -8.227 -22.453 -14.414 1 90.94 68 ASP B C 1
ATOM 2737 O O . ASP B 1 68 ? -9.32 -22.609 -13.867 1 90.94 68 ASP B O 1
ATOM 2741 N N . LEU B 1 69 ? -7.379 -23.438 -14.531 1 93.06 69 LEU B N 1
ATOM 2742 C CA . LEU B 1 69 ? -7.629 -24.766 -13.953 1 93.06 69 LEU B CA 1
ATOM 2743 C C . LEU B 1 69 ? -7.773 -24.672 -12.438 1 93.06 69 LEU B C 1
ATOM 2745 O O . LEU B 1 69 ? -8.703 -25.25 -11.867 1 93.06 69 LEU B O 1
ATOM 2749 N N . LYS B 1 70 ? -6.934 -23.922 -11.797 1 90.88 70 LYS B N 1
ATOM 2750 C CA . LYS B 1 70 ? -6.957 -23.75 -10.344 1 90.88 70 LYS B CA 1
ATOM 2751 C C . LYS B 1 70 ? -8.273 -23.141 -9.891 1 90.88 70 LYS B C 1
ATOM 2753 O O . LYS B 1 70 ? -8.852 -23.562 -8.891 1 90.88 70 LYS B O 1
ATOM 2758 N N . ILE B 1 71 ? -8.656 -22.156 -10.602 1 87.19 71 ILE B N 1
ATOM 2759 C CA . ILE B 1 71 ? -9.898 -21.484 -10.258 1 87.19 71 ILE B CA 1
ATOM 2760 C C . ILE B 1 71 ? -11.062 -22.484 -10.328 1 87.19 71 ILE B C 1
ATOM 2762 O O . ILE B 1 71 ? -11.914 -22.516 -9.438 1 87.19 71 ILE B O 1
ATOM 2766 N N . SER B 1 72 ? -11.133 -23.25 -11.352 1 89.75 72 SER B N 1
ATOM 2767 C CA . SER B 1 72 ? -12.172 -24.266 -11.523 1 89.75 72 SER B CA 1
ATOM 2768 C C . SER B 1 72 ? -12.156 -25.281 -10.383 1 89.75 72 SER B C 1
ATOM 2770 O O . SER B 1 72 ? -13.203 -25.609 -9.82 1 89.75 72 SER B O 1
ATOM 2772 N N . ILE B 1 73 ? -10.977 -25.719 -9.992 1 90.06 73 ILE B N 1
ATOM 2773 C CA . ILE B 1 73 ? -10.836 -26.703 -8.914 1 90.06 73 ILE B CA 1
ATOM 2774 C C . ILE B 1 73 ? -11.281 -26.078 -7.59 1 90.06 73 ILE B C 1
ATOM 2776 O O . ILE B 1 73 ? -11.992 -26.703 -6.809 1 90.06 73 ILE B O 1
ATOM 2780 N N . ALA B 1 74 ? -10.844 -24.844 -7.363 1 85.81 74 ALA B N 1
ATOM 2781 C CA . ALA B 1 74 ? -11.203 -24.141 -6.137 1 85.81 74 ALA B CA 1
ATOM 2782 C C . ALA B 1 74 ? -12.719 -24.031 -5.984 1 85.81 74 ALA B C 1
ATOM 2784 O O . ALA B 1 74 ? -13.258 -24.219 -4.891 1 85.81 74 ALA B O 1
ATOM 2785 N N . SER B 1 75 ? -13.406 -23.688 -7.047 1 84.19 75 SER B N 1
ATOM 2786 C CA . SER B 1 75 ? -14.852 -23.516 -7.012 1 84.19 75 SER B CA 1
ATOM 2787 C C . SER B 1 75 ? -15.547 -24.828 -6.645 1 84.19 75 SER B C 1
ATOM 2789 O O . SER B 1 75 ? -16.672 -24.812 -6.133 1 84.19 75 SER B O 1
ATOM 2791 N N . GLU B 1 76 ? -14.867 -25.875 -6.867 1 83.19 76 GLU B N 1
ATOM 2792 C CA . GLU B 1 76 ? -15.445 -27.188 -6.598 1 83.19 76 GLU B CA 1
ATOM 2793 C C . GLU B 1 76 ? -15.242 -27.594 -5.141 1 83.19 76 GLU B C 1
ATOM 2795 O O . GLU B 1 76 ? -16.031 -28.359 -4.586 1 83.19 76 GLU B O 1
ATOM 2800 N N . ILE B 1 77 ? -14.25 -27.031 -4.535 1 81.25 77 ILE B N 1
ATOM 2801 C CA . ILE B 1 77 ? -13.898 -27.672 -3.27 1 81.25 77 ILE B CA 1
ATOM 2802 C C . ILE B 1 77 ? -13.938 -26.641 -2.146 1 81.25 77 ILE B C 1
ATOM 2804 O O . ILE B 1 77 ? -13.953 -27 -0.966 1 81.25 77 ILE B O 1
ATOM 2808 N N . VAL B 1 78 ? -13.836 -25.375 -2.404 1 75.62 78 VAL B N 1
ATOM 2809 C CA . VAL B 1 78 ? -13.703 -24.375 -1.358 1 75.62 78 VAL B CA 1
ATOM 2810 C C . VAL B 1 78 ? -15.055 -23.703 -1.121 1 75.62 78 VAL B C 1
ATOM 2812 O O . VAL B 1 78 ? -15.789 -23.406 -2.07 1 75.62 78 VAL B O 1
ATOM 2815 N N . LYS B 1 79 ? -15.266 -23.5 0.246 1 76.75 79 LYS B N 1
ATOM 2816 C CA . LYS B 1 79 ? -16.453 -22.75 0.626 1 76.75 79 LYS B CA 1
ATOM 2817 C C . LYS B 1 79 ? -16.344 -21.281 0.217 1 76.75 79 LYS B C 1
ATOM 2819 O O . LYS B 1 79 ? -15.273 -20.688 0.324 1 76.75 79 LYS B O 1
ATOM 2824 N N . PRO B 1 80 ? -17.391 -20.734 -0.167 1 71.75 80 PRO B N 1
ATOM 2825 C CA . PRO B 1 80 ? -17.391 -19.359 -0.697 1 71.75 80 PRO B CA 1
ATOM 2826 C C . PRO B 1 80 ? -16.859 -18.344 0.305 1 71.75 80 PRO B C 1
ATOM 2828 O O . PRO B 1 80 ? -16.156 -17.406 -0.079 1 71.75 80 PRO B O 1
ATOM 2831 N N . LEU B 1 81 ? -17.062 -18.625 1.539 1 71.44 81 LEU B N 1
ATOM 2832 C CA . LEU B 1 81 ? -16.703 -17.625 2.545 1 71.44 81 LEU B CA 1
ATOM 2833 C C . LEU B 1 81 ? -15.188 -17.516 2.68 1 71.44 81 LEU B C 1
ATOM 2835 O O . LEU B 1 81 ? -14.664 -16.469 3.035 1 71.44 81 LEU B O 1
ATOM 2839 N N . VAL B 1 82 ? -14.523 -18.547 2.396 1 67.94 82 VAL B N 1
ATOM 2840 C CA . VAL B 1 82 ? -13.07 -18.594 2.486 1 67.94 82 VAL B CA 1
ATOM 2841 C C . VAL B 1 82 ? -12.461 -17.609 1.48 1 67.94 82 VAL B C 1
ATOM 2843 O O . VAL B 1 82 ? -11.336 -17.141 1.663 1 67.94 82 VAL B O 1
ATOM 2846 N N . ASN B 1 83 ? -13.289 -17.234 0.532 1 70.31 83 ASN B N 1
ATOM 2847 C CA . ASN B 1 83 ? -12.836 -16.297 -0.496 1 70.31 83 ASN B CA 1
ATOM 2848 C C . ASN B 1 83 ? -12.773 -14.875 0.032 1 70.31 83 ASN B C 1
ATOM 2850 O O . ASN B 1 83 ? -12.07 -14.031 -0.526 1 70.31 83 ASN B O 1
ATOM 2854 N N . ILE B 1 84 ? -13.531 -14.68 1.084 1 71.5 84 ILE B N 1
ATOM 2855 C CA . ILE B 1 84 ? -13.492 -13.352 1.678 1 71.5 84 ILE B CA 1
ATOM 2856 C C . ILE B 1 84 ? -12.328 -13.258 2.658 1 71.5 84 ILE B C 1
ATOM 2858 O O . ILE B 1 84 ? -11.5 -12.344 2.561 1 71.5 84 ILE B O 1
ATOM 2862 N N . HIS B 1 85 ? -12.297 -14.125 3.611 1 75.88 85 HIS B N 1
ATOM 2863 C CA . HIS B 1 85 ? -11.227 -14.211 4.602 1 75.88 85 HIS B CA 1
ATOM 2864 C C . HIS B 1 85 ? -11.227 -15.562 5.301 1 75.88 85 HIS B C 1
ATOM 2866 O O . HIS B 1 85 ? -12.289 -16.109 5.602 1 75.88 85 HIS B O 1
ATOM 2872 N N . GLU B 1 86 ? -10.031 -16.078 5.656 1 74.31 86 GLU B N 1
ATOM 2873 C CA . GLU B 1 86 ? -9.891 -17.453 6.145 1 74.31 86 GLU B CA 1
ATOM 2874 C C . GLU B 1 86 ? -10.484 -17.594 7.547 1 74.31 86 GLU B C 1
ATOM 2876 O O . GLU B 1 86 ? -11.055 -18.641 7.879 1 74.31 86 GLU B O 1
ATOM 2881 N N . GLU B 1 87 ? -10.383 -16.594 8.305 1 79 87 GLU B N 1
ATOM 2882 C CA . GLU B 1 87 ? -10.711 -16.734 9.719 1 79 87 GLU B CA 1
ATOM 2883 C C . GLU B 1 87 ? -12.031 -16.047 10.055 1 79 87 GLU B C 1
ATOM 2885 O O . GLU B 1 87 ? -12.523 -16.141 11.18 1 79 87 GLU B O 1
ATOM 2890 N N . ILE B 1 88 ? -12.531 -15.359 9.078 1 86.31 88 ILE B N 1
ATOM 2891 C CA . ILE B 1 88 ? -13.719 -14.562 9.359 1 86.31 88 ILE B CA 1
ATOM 2892 C C . ILE B 1 88 ? -14.969 -15.406 9.156 1 86.31 88 ILE B C 1
ATOM 2894 O O . ILE B 1 88 ? -15.055 -16.172 8.188 1 86.31 88 ILE B O 1
ATOM 2898 N N . LYS B 1 89 ? -15.859 -15.297 10.094 1 86.56 89 LYS B N 1
ATOM 2899 C CA . LYS B 1 89 ? -17.156 -15.961 10.023 1 86.56 89 LYS B CA 1
ATOM 2900 C C . LYS B 1 89 ? -18.266 -14.977 9.648 1 86.56 89 LYS B C 1
ATOM 2902 O O . LYS B 1 89 ? -18.141 -13.781 9.906 1 86.56 89 LYS B O 1
ATOM 2907 N N . GLU B 1 90 ? -19.297 -15.523 9.109 1 85.81 90 GLU B N 1
ATOM 2908 C CA . GLU B 1 90 ? -20.391 -14.711 8.602 1 85.81 90 GLU B CA 1
ATOM 2909 C C . GLU B 1 90 ? -21.031 -13.875 9.711 1 85.81 90 GLU B C 1
ATOM 2911 O O . GLU B 1 90 ? -21.5 -12.766 9.469 1 85.81 90 GLU B O 1
ATOM 2916 N N . ASN B 1 91 ? -20.969 -14.367 10.977 1 89.25 91 ASN B N 1
ATOM 2917 C CA . ASN B 1 91 ? -21.672 -13.695 12.055 1 89.25 91 ASN B CA 1
ATOM 2918 C C . ASN B 1 91 ? -20.734 -12.852 12.906 1 89.25 91 ASN B C 1
ATOM 2920 O O . ASN B 1 91 ? -21.125 -12.312 13.945 1 89.25 91 ASN B O 1
ATOM 2924 N N . ASP B 1 92 ? -19.547 -12.781 12.461 1 92.62 92 ASP B N 1
ATOM 2925 C CA . ASP B 1 92 ? -18.625 -11.922 13.188 1 92.62 92 ASP B CA 1
ATOM 2926 C C . ASP B 1 92 ? -19.078 -10.461 13.148 1 92.62 92 ASP B C 1
ATOM 2928 O O . ASP B 1 92 ? -19.531 -9.977 12.109 1 92.62 92 ASP B O 1
ATOM 2932 N N . ASP B 1 93 ? -19.016 -9.867 14.305 1 93.88 93 ASP B N 1
ATOM 2933 C CA . ASP B 1 93 ? -19.297 -8.438 14.281 1 93.88 93 ASP B CA 1
ATOM 2934 C C . ASP B 1 93 ? -18.078 -7.637 13.828 1 93.88 93 ASP B C 1
ATOM 2936 O O . ASP B 1 93 ? -17 -8.203 13.609 1 93.88 93 ASP B O 1
ATOM 2940 N N . THR B 1 94 ? -18.266 -6.332 13.727 1 95.25 94 THR B N 1
ATOM 2941 C CA . THR B 1 94 ? -17.25 -5.469 13.133 1 95.25 94 THR B CA 1
ATOM 2942 C C . THR B 1 94 ? -15.969 -5.477 13.977 1 95.25 94 THR B C 1
ATOM 2944 O O . THR B 1 94 ? -14.867 -5.434 13.438 1 95.25 94 THR B O 1
ATOM 2947 N N 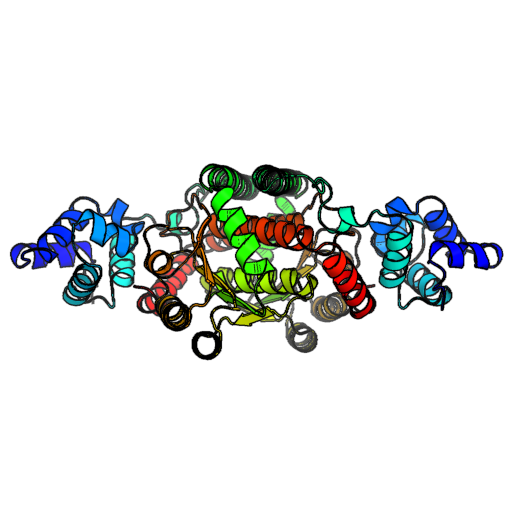. LEU B 1 95 ? -16.109 -5.488 15.273 1 95.38 95 LEU B N 1
ATOM 2948 C CA . LEU B 1 95 ? -14.938 -5.523 16.141 1 95.38 95 LEU B CA 1
ATOM 2949 C C . LEU B 1 95 ? -14.141 -6.805 15.93 1 95.38 95 LEU B C 1
ATOM 2951 O O . LEU B 1 95 ? -12.914 -6.762 15.82 1 95.38 95 LEU B O 1
ATOM 2955 N N . VAL B 1 96 ? -14.828 -7.91 15.859 1 95.44 96 VAL B N 1
ATOM 2956 C CA . VAL B 1 96 ? -14.18 -9.203 15.664 1 95.44 96 VAL B CA 1
ATOM 2957 C C . VAL B 1 96 ? -13.5 -9.242 14.305 1 95.44 96 VAL B C 1
ATOM 2959 O O . VAL B 1 96 ? -12.375 -9.734 14.18 1 95.44 96 VAL B O 1
ATOM 2962 N N . ILE B 1 97 ? -14.148 -8.75 13.289 1 94.06 97 ILE B N 1
ATOM 2963 C CA . ILE B 1 97 ? -13.578 -8.664 11.953 1 94.06 97 ILE B CA 1
ATOM 2964 C C . ILE B 1 97 ? -12.273 -7.871 12 1 94.06 97 ILE B C 1
ATOM 2966 O O . ILE B 1 97 ? -11.25 -8.312 11.477 1 94.06 97 ILE B O 1
ATOM 2970 N N . MET B 1 98 ? -12.289 -6.715 12.641 1 95.5 98 MET B N 1
ATOM 2971 C CA . MET B 1 98 ? -11.109 -5.863 12.773 1 95.5 98 MET B CA 1
ATOM 2972 C C . MET B 1 98 ? -9.977 -6.613 13.461 1 95.5 98 MET B C 1
ATOM 2974 O O . MET B 1 98 ? -8.836 -6.594 12.984 1 95.5 98 MET B O 1
ATOM 2978 N N . GLN B 1 99 ? -10.289 -7.254 14.555 1 96 99 GLN B N 1
ATOM 2979 C CA . GLN B 1 99 ? -9.289 -7.988 15.328 1 96 99 GLN B CA 1
ATOM 2980 C C . GLN B 1 99 ? -8.664 -9.109 14.5 1 96 99 GLN B C 1
ATOM 2982 O O . GLN B 1 99 ? -7.445 -9.281 14.5 1 96 99 GLN B O 1
ATOM 2987 N N . LYS B 1 100 ? -9.469 -9.836 13.781 1 93.81 100 LYS B N 1
ATOM 2988 C CA . LYS B 1 100 ? -8.977 -10.961 12.984 1 93.81 100 LYS B CA 1
ATOM 2989 C C . LYS B 1 100 ? -8.07 -10.477 11.852 1 93.81 100 LYS B C 1
ATOM 2991 O O . LYS B 1 100 ? -7.02 -11.062 11.602 1 93.81 100 LYS B O 1
ATOM 2996 N N . ILE B 1 101 ? -8.484 -9.391 11.195 1 94.38 101 ILE B N 1
ATOM 2997 C CA . ILE B 1 101 ? -7.695 -8.852 10.094 1 94.38 101 ILE B CA 1
ATOM 2998 C C . ILE B 1 101 ? -6.359 -8.328 10.617 1 94.38 101 ILE B C 1
ATOM 3000 O O . ILE B 1 101 ? -5.301 -8.672 10.078 1 94.38 101 ILE B O 1
ATOM 3004 N N . PHE B 1 102 ? -6.371 -7.527 11.672 1 96.38 102 PHE B N 1
ATOM 3005 C CA . PHE B 1 102 ? -5.148 -6.957 12.227 1 96.38 102 PHE B CA 1
ATOM 3006 C C . PHE B 1 102 ? -4.238 -8.055 12.773 1 96.38 102 PHE B C 1
ATOM 3008 O O . PHE B 1 102 ? -3.023 -8.023 12.555 1 96.38 102 PHE B O 1
ATOM 3015 N N . ASN B 1 103 ? -4.809 -9.023 13.461 1 94.69 103 ASN B N 1
ATOM 3016 C CA . ASN B 1 103 ? -4.008 -10.117 14.008 1 94.69 103 ASN B CA 1
ATOM 3017 C C . ASN B 1 103 ? -3.377 -10.953 12.906 1 94.69 103 ASN B C 1
ATOM 3019 O O . ASN B 1 103 ? -2.232 -11.391 13.031 1 94.69 103 ASN B O 1
ATOM 3023 N N . SER B 1 104 ? -4.152 -11.227 11.852 1 93.75 104 SER B N 1
ATOM 3024 C CA . SER B 1 104 ? -3.607 -11.945 10.711 1 93.75 104 SER B CA 1
ATOM 3025 C C . SER B 1 104 ? -2.445 -11.188 10.078 1 93.75 104 SER B C 1
ATOM 3027 O O . SER B 1 104 ? -1.425 -11.781 9.727 1 93.75 104 SER B O 1
ATOM 3029 N N . THR B 1 105 ? -2.6 -9.875 9.93 1 95.25 105 THR B N 1
ATOM 3030 C CA . THR B 1 105 ? -1.561 -9.008 9.375 1 95.25 105 THR B CA 1
ATOM 3031 C C . THR B 1 105 ? -0.304 -9.055 10.242 1 95.25 105 THR B C 1
ATOM 3033 O O . THR B 1 105 ? 0.802 -9.234 9.734 1 95.25 105 THR B O 1
ATOM 3036 N N . ILE B 1 106 ? -0.488 -8.961 11.547 1 96.56 106 ILE B N 1
ATOM 3037 C CA . ILE B 1 106 ? 0.624 -8.961 12.492 1 96.56 106 ILE B CA 1
ATOM 3038 C C . ILE B 1 106 ? 1.346 -10.305 12.438 1 96.56 106 ILE B C 1
ATOM 3040 O O . ILE B 1 106 ? 2.578 -10.352 12.414 1 96.56 106 ILE B O 1
ATOM 3044 N N . SER B 1 107 ? 0.597 -11.367 12.406 1 95.25 107 SER B N 1
ATOM 3045 C CA . SER B 1 107 ? 1.187 -12.695 12.297 1 95.25 107 SER B CA 1
ATOM 3046 C C . SER B 1 107 ? 2.006 -12.836 11.016 1 95.25 107 SER B C 1
ATOM 3048 O O . SER B 1 107 ? 3.1 -13.398 11.031 1 95.25 107 SER B O 1
ATOM 3050 N N . SER B 1 108 ? 1.493 -12.305 9.922 1 95.25 108 SER B N 1
ATOM 3051 C CA . SER B 1 108 ? 2.176 -12.375 8.633 1 95.25 108 SER B CA 1
ATOM 3052 C C . SER B 1 108 ? 3.459 -11.555 8.648 1 95.25 108 SER B C 1
ATOM 3054 O O . SER B 1 108 ? 4.465 -11.953 8.055 1 95.25 108 SER B O 1
ATOM 3056 N N . LEU B 1 109 ? 3.418 -10.406 9.312 1 97.38 109 LEU B N 1
ATOM 3057 C CA . LEU B 1 109 ? 4.617 -9.586 9.461 1 97.38 109 LEU B CA 1
ATOM 3058 C C . LEU B 1 109 ? 5.695 -10.328 10.242 1 97.38 109 LEU B C 1
ATOM 3060 O O . LEU B 1 109 ? 6.863 -10.336 9.844 1 97.38 109 LEU B O 1
ATOM 3064 N N . ASN B 1 110 ? 5.258 -11 11.312 1 96.69 110 ASN B N 1
ATOM 3065 C CA . ASN B 1 110 ? 6.203 -11.773 12.109 1 96.69 110 ASN B CA 1
ATOM 3066 C C . ASN B 1 110 ? 6.828 -12.906 11.297 1 96.69 110 ASN B C 1
ATOM 3068 O O . ASN B 1 110 ? 8.039 -13.125 11.359 1 96.69 110 ASN B O 1
ATOM 3072 N N . GLU B 1 111 ? 6.035 -13.578 10.539 1 96.31 111 GLU B N 1
ATOM 3073 C CA . GLU B 1 111 ? 6.543 -14.664 9.711 1 96.31 111 GLU B CA 1
ATOM 3074 C C . GLU B 1 111 ? 7.484 -14.141 8.633 1 96.31 111 GLU B C 1
ATOM 3076 O O . GLU B 1 111 ? 8.523 -14.75 8.352 1 96.31 111 GLU B O 1
ATOM 3081 N N . THR B 1 112 ? 7.152 -13.023 8.016 1 97.5 112 THR B N 1
ATOM 3082 C CA . THR B 1 112 ? 7.992 -12.406 6.988 1 97.5 112 THR B CA 1
ATOM 3083 C C . THR B 1 112 ? 9.367 -12.07 7.547 1 97.5 112 THR B C 1
ATOM 3085 O O . THR B 1 112 ? 10.391 -12.328 6.898 1 97.5 112 THR B O 1
ATOM 3088 N N . LEU B 1 113 ? 9.383 -11.484 8.742 1 97.19 113 LEU B N 1
ATOM 3089 C CA . LEU B 1 113 ? 10.641 -11.164 9.406 1 97.19 113 LEU B CA 1
ATOM 3090 C C . LEU B 1 113 ? 11.469 -12.43 9.641 1 97.19 113 LEU B C 1
ATOM 3092 O O . LEU B 1 113 ? 12.688 -12.422 9.453 1 97.19 113 LEU B O 1
ATOM 3096 N N . ARG B 1 114 ? 10.836 -13.492 9.977 1 96.25 114 ARG B N 1
ATOM 3097 C CA . ARG B 1 114 ? 11.5 -14.75 10.32 1 96.25 114 ARG B CA 1
ATOM 3098 C C . ARG B 1 114 ? 12.078 -15.422 9.086 1 96.25 114 ARG B C 1
ATOM 3100 O O . ARG B 1 114 ? 13.195 -15.945 9.117 1 96.25 114 ARG B O 1
ATOM 3107 N N . ILE B 1 115 ? 11.422 -15.383 7.938 1 96.19 115 ILE B N 1
ATOM 3108 C CA . ILE B 1 115 ? 11.766 -16.266 6.824 1 96.19 115 ILE B CA 1
ATOM 3109 C C . ILE B 1 115 ? 12.758 -15.57 5.902 1 96.19 115 ILE B C 1
ATOM 3111 O O . ILE B 1 115 ? 13.352 -16.203 5.027 1 96.19 115 ILE B O 1
ATOM 3115 N N . ASN B 1 116 ? 12.875 -14.227 6.012 1 97.5 116 ASN B N 1
ATOM 3116 C CA . ASN B 1 116 ? 13.797 -13.516 5.129 1 97.5 116 ASN B CA 1
ATOM 3117 C C . ASN B 1 116 ? 15.203 -13.445 5.719 1 97.5 116 ASN B C 1
ATOM 3119 O O . ASN B 1 116 ? 15.367 -13.25 6.922 1 97.5 116 ASN B O 1
ATOM 3123 N N . ASP B 1 117 ? 16.172 -13.711 4.871 1 95.62 117 ASP B N 1
ATOM 3124 C CA . ASP B 1 117 ? 17.594 -13.609 5.199 1 95.62 117 ASP B CA 1
ATOM 3125 C C . ASP B 1 117 ? 18.078 -12.164 5.082 1 95.62 117 ASP B C 1
ATOM 3127 O O . ASP B 1 117 ? 17.953 -11.547 4.023 1 95.62 117 ASP B O 1
ATOM 3131 N N . SER B 1 118 ? 18.656 -11.648 6.172 1 96.25 118 SER B N 1
ATOM 3132 C CA . SER B 1 118 ? 19.125 -10.266 6.16 1 96.25 118 SER B CA 1
ATOM 3133 C C . SER B 1 118 ? 20.234 -10.07 5.137 1 96.25 118 SER B C 1
ATOM 3135 O O . SER B 1 118 ? 20.422 -8.961 4.625 1 96.25 118 SER B O 1
ATOM 3137 N N . GLY B 1 119 ? 20.969 -11.133 4.84 1 97.5 119 GLY B N 1
ATOM 3138 C CA . GLY B 1 119 ? 21.969 -11.047 3.797 1 97.5 119 GLY B CA 1
ATOM 3139 C C . GLY B 1 119 ? 21.406 -10.758 2.426 1 97.5 119 GLY B C 1
ATOM 3140 O O . GLY B 1 119 ? 21.969 -9.984 1.654 1 97.5 119 GLY B O 1
ATOM 3141 N N . GLU B 1 120 ? 20.25 -11.383 2.117 1 97.69 120 GLU B N 1
ATOM 3142 C CA . GLU B 1 120 ? 19.578 -11.117 0.849 1 97.69 120 GLU B CA 1
ATOM 3143 C C . GLU B 1 120 ? 19.062 -9.68 0.797 1 97.69 120 GLU B C 1
ATOM 3145 O O . GLU B 1 120 ? 19.125 -9.023 -0.245 1 97.69 120 GLU B O 1
ATOM 3150 N N . LEU B 1 121 ? 18.562 -9.227 1.916 1 97.94 121 LEU B N 1
ATOM 3151 C CA . LEU B 1 121 ? 18.125 -7.84 1.995 1 97.94 121 LEU B CA 1
ATOM 3152 C C . LEU B 1 121 ? 19.297 -6.887 1.797 1 97.94 121 LEU B C 1
ATOM 3154 O O . LEU B 1 121 ? 19.172 -5.879 1.094 1 97.94 121 LEU B O 1
ATOM 3158 N N . ASP B 1 122 ? 20.406 -7.203 2.408 1 97.94 122 ASP B N 1
ATOM 3159 C CA . ASP B 1 122 ? 21.609 -6.387 2.271 1 97.94 122 ASP B CA 1
ATOM 3160 C C . ASP B 1 122 ? 22.078 -6.344 0.82 1 97.94 122 ASP B C 1
ATOM 3162 O O . ASP B 1 122 ? 22.469 -5.289 0.319 1 97.94 122 ASP B O 1
ATOM 3166 N N . LYS B 1 123 ? 22.078 -7.473 0.169 1 98.5 123 LYS B N 1
ATOM 3167 C CA . LYS B 1 123 ? 22.422 -7.559 -1.246 1 98.5 123 LYS B CA 1
ATOM 3168 C C . LYS B 1 123 ? 21.5 -6.691 -2.094 1 98.5 123 LYS B C 1
ATOM 3170 O O . LYS B 1 123 ? 21.953 -5.961 -2.975 1 98.5 123 LYS B O 1
ATOM 3175 N N . A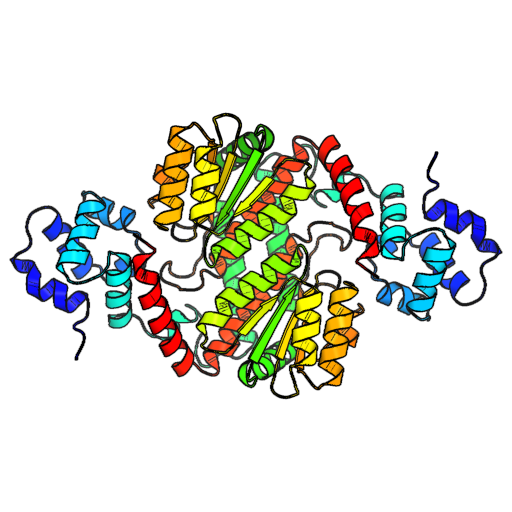LA B 1 124 ? 20.219 -6.742 -1.821 1 98.75 124 ALA B N 1
ATOM 3176 C CA . ALA B 1 124 ? 19.234 -5.941 -2.535 1 98.75 124 ALA B CA 1
ATOM 3177 C C . ALA B 1 124 ? 19.484 -4.449 -2.342 1 98.75 124 ALA B C 1
ATOM 3179 O O . ALA B 1 124 ? 19.469 -3.68 -3.307 1 98.75 124 ALA B O 1
ATOM 3180 N N . ILE B 1 125 ? 19.75 -4.035 -1.106 1 98.44 125 ILE B N 1
ATOM 3181 C CA . ILE B 1 125 ? 20.062 -2.645 -0.794 1 98.44 125 ILE B CA 1
ATOM 3182 C C . ILE B 1 125 ? 21.297 -2.203 -1.582 1 98.44 125 ILE B C 1
ATOM 3184 O O . ILE B 1 125 ? 21.328 -1.096 -2.125 1 98.44 125 ILE B O 1
ATOM 3188 N N . GLY B 1 126 ? 22.281 -3.064 -1.65 1 98.38 126 GLY B N 1
ATOM 3189 C CA . GLY B 1 126 ? 23.469 -2.779 -2.424 1 98.38 126 GLY B CA 1
ATOM 3190 C C . GLY B 1 126 ? 23.188 -2.555 -3.896 1 98.38 126 GLY B C 1
ATOM 3191 O O . GLY B 1 126 ? 23.734 -1.626 -4.504 1 98.38 126 GLY B O 1
ATOM 3192 N N . TYR B 1 127 ? 22.344 -3.404 -4.5 1 98.62 127 TYR B N 1
ATOM 3193 C CA . TYR B 1 127 ? 21.969 -3.262 -5.902 1 98.62 127 TYR B CA 1
ATOM 3194 C C . TYR B 1 127 ? 21.281 -1.922 -6.152 1 98.62 127 TYR B C 1
ATOM 3196 O O . TYR B 1 127 ? 21.609 -1.217 -7.105 1 98.62 127 TYR B O 1
ATOM 3204 N N . ILE B 1 128 ? 20.391 -1.521 -5.281 1 98.56 128 ILE B N 1
ATOM 3205 C CA . ILE B 1 128 ? 19.656 -0.271 -5.438 1 98.56 128 ILE B CA 1
ATOM 3206 C C . ILE B 1 128 ? 20.594 0.913 -5.273 1 98.56 128 ILE B C 1
ATOM 3208 O O . ILE B 1 128 ? 20.578 1.852 -6.074 1 98.56 128 ILE B O 1
ATOM 3212 N N . HIS B 1 129 ? 21.422 0.825 -4.277 1 97.69 129 HIS B N 1
ATOM 3213 C CA . HIS B 1 129 ? 22.328 1.917 -3.977 1 97.69 129 HIS B CA 1
ATOM 3214 C C . HIS B 1 129 ? 23.297 2.17 -5.137 1 97.69 129 HIS B C 1
ATOM 3216 O O . HIS B 1 129 ? 23.578 3.322 -5.469 1 97.69 129 HIS B O 1
ATOM 3222 N N . SER B 1 130 ? 23.719 1.16 -5.762 1 97.62 130 SER B N 1
ATOM 3223 C CA . SER B 1 130 ? 24.75 1.27 -6.789 1 97.62 130 SER B CA 1
ATOM 3224 C C . SER B 1 130 ? 24.141 1.56 -8.156 1 97.62 130 SER B C 1
ATOM 3226 O O . SER B 1 130 ? 24.844 1.918 -9.094 1 97.62 130 SER B O 1
ATOM 3228 N N . ALA B 1 131 ? 22.844 1.45 -8.305 1 98.19 131 ALA B N 1
ATOM 3229 C CA . ALA B 1 131 ? 22.203 1.559 -9.609 1 98.19 131 ALA B CA 1
ATOM 3230 C C . ALA B 1 131 ? 22.156 3.01 -10.078 1 98.19 131 ALA B C 1
ATOM 3232 O O . ALA B 1 131 ? 21.922 3.92 -9.281 1 98.19 131 ALA B O 1
ATOM 3233 N N . LYS B 1 132 ? 22.344 3.164 -11.359 1 97.38 132 LYS B N 1
ATOM 3234 C CA . LYS B 1 132 ? 22.141 4.465 -11.992 1 97.38 132 LYS B CA 1
ATOM 3235 C C . LYS B 1 132 ? 20.672 4.844 -12.031 1 97.38 132 LYS B C 1
ATOM 3237 O O . LYS B 1 132 ? 20.312 5.992 -11.773 1 97.38 132 LYS B O 1
ATOM 3242 N N . ARG B 1 133 ? 19.938 3.963 -12.438 1 97.75 133 ARG B N 1
ATOM 3243 C CA . ARG B 1 133 ? 18.484 4.098 -12.5 1 97.75 133 ARG B CA 1
ATOM 3244 C C . ARG B 1 133 ? 17.797 2.895 -11.867 1 97.75 133 ARG B C 1
ATOM 3246 O O . ARG B 1 133 ? 18.266 1.762 -12 1 97.75 133 ARG B O 1
ATOM 3253 N N . THR B 1 134 ? 16.719 3.113 -11.141 1 98.69 134 THR B N 1
ATOM 3254 C CA . THR B 1 134 ? 15.906 2.045 -10.562 1 98.69 134 THR B CA 1
ATOM 3255 C C . THR B 1 134 ? 14.469 2.123 -11.062 1 98.69 134 THR B C 1
ATOM 3257 O O . THR B 1 134 ? 13.852 3.189 -11.023 1 98.69 134 THR B O 1
ATOM 3260 N N . ALA B 1 135 ? 13.969 1.033 -11.625 1 98.88 135 ALA B N 1
ATOM 3261 C CA . ALA B 1 135 ? 12.57 0.953 -12.031 1 98.88 135 ALA B CA 1
ATOM 3262 C C . ALA B 1 135 ? 11.766 0.091 -11.062 1 98.88 135 ALA B C 1
ATOM 3264 O O . ALA B 1 135 ? 12.25 -0.943 -10.594 1 98.88 135 ALA B O 1
ATOM 3265 N N . PHE B 1 136 ? 10.594 0.542 -10.734 1 98.94 136 PHE B N 1
ATOM 3266 C CA . PHE B 1 136 ? 9.641 -0.199 -9.914 1 98.94 136 PHE B CA 1
ATOM 3267 C C . PHE B 1 136 ? 8.5 -0.735 -10.758 1 98.94 136 PHE B C 1
ATOM 3269 O O . PHE B 1 136 ? 7.738 0.038 -11.352 1 98.94 136 PHE B O 1
ATOM 3276 N N . PHE B 1 137 ? 8.398 -2.111 -10.836 1 98.88 137 PHE B N 1
ATOM 3277 C CA . PHE B 1 137 ? 7.387 -2.76 -11.664 1 98.88 137 PHE B CA 1
ATOM 3278 C C . PHE B 1 137 ? 6.359 -3.479 -10.797 1 98.88 137 PHE B C 1
ATOM 3280 O O . PHE B 1 137 ? 6.719 -4.156 -9.836 1 98.88 137 PHE B O 1
ATOM 3287 N N . GLY B 1 138 ? 5.168 -3.354 -11.016 1 98.38 138 GLY B N 1
ATOM 3288 C CA . GLY B 1 138 ? 4.027 -4.086 -10.492 1 98.38 138 GLY B CA 1
ATOM 3289 C C . GLY B 1 138 ? 2.783 -3.949 -11.344 1 98.38 138 GLY B C 1
ATOM 3290 O O . GLY B 1 138 ? 2.576 -2.92 -11.992 1 98.38 138 GLY B O 1
ATOM 3291 N N . MET B 1 139 ? 1.984 -4.945 -11.398 1 96.75 139 MET B N 1
ATOM 3292 C CA . MET B 1 139 ? 0.74 -4.941 -12.156 1 96.75 139 MET B CA 1
ATOM 3293 C C . MET B 1 139 ? -0.438 -5.355 -11.281 1 96.75 139 MET B C 1
ATOM 3295 O O . MET B 1 139 ? -0.263 -6.086 -10.305 1 96.75 139 MET B O 1
ATOM 3299 N N . GLY B 1 140 ? -1.696 -4.863 -11.664 1 93.69 140 GLY B N 1
ATOM 3300 C CA . GLY B 1 140 ? -2.85 -5.184 -10.836 1 93.69 140 GLY B CA 1
ATOM 3301 C C . GLY B 1 140 ? -2.699 -4.723 -9.398 1 93.69 140 GLY B C 1
ATOM 3302 O O . GLY B 1 140 ? -2.365 -3.564 -9.148 1 93.69 140 GLY B O 1
ATOM 3303 N N . GLY B 1 141 ? -2.957 -5.617 -8.445 1 93.88 141 GLY B N 1
ATOM 3304 C CA . GLY B 1 141 ? -2.824 -5.277 -7.039 1 93.88 141 GLY B CA 1
ATOM 3305 C C . GLY B 1 141 ? -1.413 -4.875 -6.652 1 93.88 141 GLY B C 1
ATOM 3306 O O . GLY B 1 141 ? -1.221 -4.047 -5.762 1 93.88 141 GLY B O 1
ATOM 3307 N N . SER B 1 142 ? -0.45 -5.375 -7.371 1 96.81 142 SER B N 1
ATOM 3308 C CA . SER B 1 142 ? 0.95 -5.102 -7.062 1 96.81 142 SER B CA 1
ATOM 3309 C C . SER B 1 142 ? 1.363 -3.717 -7.547 1 96.81 142 SER B C 1
ATOM 3311 O O . SER B 1 142 ? 2.404 -3.195 -7.141 1 96.81 142 SER B O 1
ATOM 3313 N N . ALA B 1 143 ? 0.561 -3.133 -8.445 1 97.94 143 ALA B N 1
ATOM 3314 C CA . ALA B 1 143 ? 0.859 -1.789 -8.938 1 97.94 143 ALA B CA 1
ATOM 3315 C C . ALA B 1 143 ? 0.848 -0.777 -7.793 1 97.94 143 ALA B C 1
ATOM 3317 O O . ALA B 1 143 ? 1.681 0.132 -7.75 1 97.94 143 ALA B O 1
ATOM 3318 N N . ALA B 1 144 ? -0.103 -0.931 -6.867 1 98.12 144 ALA B N 1
ATOM 3319 C CA . ALA B 1 144 ? -0.183 -0.027 -5.723 1 98.12 144 ALA B CA 1
ATOM 3320 C C . ALA B 1 144 ? 1.074 -0.116 -4.863 1 98.12 144 ALA B C 1
ATOM 3322 O O . ALA B 1 144 ? 1.562 0.898 -4.355 1 98.12 144 ALA B O 1
ATOM 3323 N N . ILE B 1 145 ? 1.623 -1.292 -4.695 1 98.38 145 ILE B N 1
ATOM 3324 C CA . ILE B 1 145 ? 2.834 -1.506 -3.914 1 98.38 145 ILE B CA 1
ATOM 3325 C C . ILE B 1 145 ? 4.027 -0.87 -4.625 1 98.38 145 ILE B C 1
ATOM 3327 O O . ILE B 1 145 ? 4.84 -0.187 -3.998 1 98.38 145 ILE B O 1
ATOM 3331 N N . ALA B 1 146 ? 4.086 -1.073 -5.949 1 98.75 146 ALA B N 1
ATOM 3332 C CA . ALA B 1 146 ? 5.176 -0.503 -6.738 1 98.75 146 ALA B CA 1
ATOM 3333 C C . ALA B 1 146 ? 5.125 1.021 -6.723 1 98.75 146 ALA B C 1
ATOM 3335 O O . ALA B 1 146 ? 6.164 1.683 -6.652 1 98.75 146 ALA B O 1
ATOM 3336 N N . LEU B 1 147 ? 3.914 1.561 -6.777 1 98.44 147 LEU B N 1
ATOM 3337 C CA . LEU B 1 147 ? 3.734 3.008 -6.715 1 98.44 147 LEU B CA 1
ATOM 3338 C C . LEU B 1 147 ? 4.203 3.555 -5.371 1 98.44 147 LEU B C 1
ATOM 3340 O O . LEU B 1 147 ? 4.828 4.617 -5.312 1 98.44 147 LEU B O 1
ATOM 3344 N N . ASP B 1 148 ? 3.879 2.893 -4.32 1 97.94 148 ASP B N 1
ATOM 3345 C CA . ASP B 1 148 ? 4.336 3.281 -2.99 1 97.94 148 ASP B CA 1
ATOM 3346 C C . ASP B 1 148 ? 5.863 3.309 -2.924 1 97.94 148 ASP B C 1
ATOM 3348 O O . ASP B 1 148 ? 6.449 4.25 -2.385 1 97.94 148 ASP B O 1
ATOM 3352 N N . ALA B 1 149 ? 6.48 2.266 -3.482 1 98.38 149 ALA B N 1
ATOM 3353 C CA . ALA B 1 149 ? 7.941 2.203 -3.525 1 98.38 149 ALA B CA 1
ATOM 3354 C C . ALA B 1 149 ? 8.516 3.385 -4.301 1 98.38 149 ALA B C 1
ATOM 3356 O O . ALA B 1 149 ? 9.43 4.062 -3.822 1 98.38 149 ALA B O 1
ATOM 3357 N N . TYR B 1 150 ? 7.941 3.609 -5.418 1 98.19 150 TYR B N 1
ATOM 3358 C CA . TYR B 1 150 ? 8.383 4.719 -6.254 1 98.19 150 TYR B CA 1
ATOM 3359 C C . TYR B 1 150 ? 8.305 6.039 -5.496 1 98.19 150 TYR B C 1
ATOM 3361 O O . TYR B 1 150 ? 9.258 6.82 -5.492 1 98.19 150 TYR B O 1
ATOM 3369 N N . HIS B 1 151 ? 7.199 6.254 -4.844 1 96.12 151 HIS B N 1
ATOM 3370 C CA . HIS B 1 151 ? 6.992 7.488 -4.094 1 96.12 151 HIS B CA 1
ATOM 3371 C C . HIS B 1 151 ? 8.055 7.66 -3.016 1 96.12 151 HIS B C 1
ATOM 3373 O O . HIS B 1 151 ? 8.555 8.766 -2.805 1 96.12 151 HIS B O 1
ATOM 3379 N N . LYS B 1 152 ? 8.43 6.645 -2.346 1 95 152 LYS B N 1
ATOM 3380 C CA . LYS B 1 152 ? 9.438 6.695 -1.284 1 95 152 LYS B CA 1
ATOM 3381 C C . LYS B 1 152 ? 10.828 6.934 -1.854 1 95 152 LYS B C 1
ATOM 3383 O O . LYS B 1 152 ? 11.547 7.824 -1.4 1 95 152 LYS B O 1
ATOM 3388 N N . PHE B 1 153 ? 11.141 6.191 -2.855 1 96.62 153 PHE B N 1
ATOM 3389 C CA . PHE B 1 153 ? 12.516 6.184 -3.334 1 96.62 153 PHE B CA 1
ATOM 3390 C C . PHE B 1 153 ? 12.828 7.457 -4.109 1 96.62 153 PHE B C 1
ATOM 3392 O O . PHE B 1 153 ? 13.992 7.82 -4.277 1 96.62 153 PHE B O 1
ATOM 3399 N N . MET B 1 154 ? 11.789 8.109 -4.609 1 94.12 154 MET B N 1
ATOM 3400 C CA . MET B 1 154 ? 12.016 9.414 -5.223 1 94.12 154 MET B CA 1
ATOM 3401 C C . MET B 1 154 ? 12.703 10.367 -4.246 1 94.12 154 MET B C 1
ATOM 3403 O O . MET B 1 154 ? 13.484 11.227 -4.652 1 94.12 154 MET B O 1
ATOM 3407 N N . ARG B 1 155 ? 12.531 10.148 -2.988 1 91.5 155 ARG B N 1
ATOM 3408 C CA . ARG B 1 155 ? 13.055 11.039 -1.959 1 91.5 155 ARG B CA 1
ATOM 3409 C C . ARG B 1 155 ? 14.539 10.773 -1.711 1 91.5 155 ARG B C 1
ATOM 3411 O O . ARG B 1 155 ? 15.219 11.57 -1.059 1 91.5 155 ARG B O 1
ATOM 3418 N N . THR B 1 156 ? 15.055 9.703 -2.217 1 92.38 156 THR B N 1
ATOM 3419 C CA . THR B 1 156 ? 16.469 9.422 -2.078 1 92.38 156 THR B CA 1
ATOM 3420 C C . THR B 1 156 ? 17.297 10.281 -3.031 1 92.38 156 THR B C 1
ATOM 3422 O O . THR B 1 156 ? 18.516 10.375 -2.9 1 92.38 156 THR B O 1
ATOM 3425 N N . GLY B 1 157 ? 16.656 10.883 -4.023 1 91.75 157 GLY B N 1
ATOM 3426 C CA . GLY B 1 157 ? 17.359 11.664 -5.031 1 91.75 157 GLY B CA 1
ATOM 3427 C C . GLY B 1 157 ? 17.859 10.828 -6.195 1 91.75 157 GLY B C 1
ATOM 3428 O O . GLY B 1 157 ? 18.422 11.359 -7.156 1 91.75 157 GLY B O 1
ATOM 3429 N N . LYS B 1 158 ? 17.656 9.555 -6.109 1 93.81 158 LYS B N 1
ATOM 3430 C CA . LYS B 1 158 ? 18.047 8.672 -7.203 1 93.81 158 LYS B CA 1
ATOM 3431 C C . LYS B 1 158 ? 17.031 8.703 -8.328 1 93.81 158 LYS B C 1
ATOM 3433 O O . LYS B 1 158 ? 15.844 8.945 -8.094 1 93.81 158 LYS B O 1
ATOM 3438 N N . TYR B 1 159 ? 17.5 8.422 -9.539 1 95.12 159 TYR B N 1
ATOM 3439 C CA . TYR B 1 159 ? 16.594 8.32 -10.664 1 95.12 159 TYR B CA 1
ATOM 3440 C C . TYR B 1 159 ? 15.742 7.055 -10.562 1 95.12 159 TYR B C 1
ATOM 3442 O O . TYR B 1 159 ? 16.281 5.941 -10.555 1 95.12 159 TYR B O 1
ATOM 3450 N N . CYS B 1 160 ? 14.555 7.25 -10.414 1 97.06 160 CYS B N 1
ATOM 3451 C CA . CYS B 1 160 ? 13.656 6.102 -10.336 1 97.06 160 CYS B CA 1
ATOM 3452 C C . CYS B 1 160 ? 12.406 6.328 -11.18 1 97.06 160 CYS B C 1
ATOM 3454 O O . CYS B 1 160 ? 12 7.469 -11.398 1 97.06 160 CYS B O 1
ATOM 3456 N N . ILE B 1 161 ? 11.82 5.27 -11.727 1 98 161 ILE B N 1
ATOM 3457 C CA . ILE B 1 161 ? 10.586 5.312 -12.492 1 98 161 ILE B CA 1
ATOM 3458 C C . ILE B 1 161 ? 9.648 4.191 -12.023 1 98 161 ILE B C 1
ATOM 3460 O O . ILE B 1 161 ? 10.086 3.262 -11.344 1 98 161 ILE B O 1
ATOM 3464 N N . PHE B 1 162 ? 8.359 4.352 -12.281 1 98.38 162 PHE B N 1
ATOM 3465 C CA . PHE B 1 162 ? 7.316 3.375 -12 1 98.38 162 PHE B CA 1
ATOM 3466 C C . PHE B 1 162 ? 6.5 3.076 -13.25 1 98.38 162 PHE B C 1
ATOM 3468 O O . PHE B 1 162 ? 6.105 3.994 -13.977 1 98.38 162 PHE B O 1
ATOM 3475 N N . HIS B 1 163 ? 6.281 1.767 -13.484 1 97.81 163 HIS B N 1
ATOM 3476 C CA . HIS B 1 163 ? 5.355 1.41 -14.555 1 97.81 163 HIS B CA 1
ATOM 3477 C C . HIS B 1 163 ? 4.508 0.203 -14.172 1 97.81 163 HIS B C 1
ATOM 3479 O O . HIS B 1 163 ? 5.035 -0.816 -13.719 1 97.81 163 HIS B O 1
ATOM 3485 N N . GLU B 1 164 ? 3.213 0.347 -14.383 1 97.44 164 GLU B N 1
ATOM 3486 C CA . GLU B 1 164 ? 2.271 -0.752 -14.195 1 97.44 164 GLU B CA 1
ATOM 3487 C C . GLU B 1 164 ? 1.861 -1.361 -15.531 1 97.44 164 GLU B C 1
ATOM 3489 O O . GLU B 1 164 ? 1.249 -2.43 -15.57 1 97.44 164 GLU B O 1
ATOM 3494 N N . ASP B 1 165 ? 2.219 -0.701 -16.641 1 96.44 165 ASP B N 1
ATOM 3495 C CA . ASP B 1 165 ? 1.862 -1.138 -17.984 1 96.44 165 ASP B CA 1
ATOM 3496 C C . ASP B 1 165 ? 2.934 -2.059 -18.562 1 96.44 165 ASP B C 1
ATOM 3498 O O . ASP B 1 165 ? 4.121 -1.74 -18.531 1 96.44 165 ASP B O 1
ATOM 3502 N N . SER B 1 166 ? 2.469 -3.156 -19.141 1 96.56 166 SER B N 1
ATOM 3503 C CA . SER B 1 166 ? 3.404 -4.184 -19.594 1 96.56 166 SER B CA 1
ATOM 3504 C C . SER B 1 166 ? 4.25 -3.695 -20.766 1 96.56 166 SER B C 1
ATOM 3506 O O . SER B 1 166 ? 5.414 -4.074 -20.891 1 96.56 166 SER B O 1
ATOM 3508 N N . HIS B 1 167 ? 3.715 -2.844 -21.578 1 96.19 167 HIS B N 1
ATOM 3509 C CA . HIS B 1 167 ? 4.477 -2.326 -22.719 1 96.19 167 HIS B CA 1
ATOM 3510 C C . HIS B 1 167 ? 5.605 -1.412 -22.25 1 96.19 167 HIS B C 1
ATOM 3512 O O . HIS B 1 167 ? 6.742 -1.53 -22.703 1 96.19 167 HIS B O 1
ATOM 3518 N N . PHE B 1 168 ? 5.305 -0.591 -21.328 1 97.31 168 PHE B N 1
ATOM 3519 C CA . PHE B 1 168 ? 6.328 0.29 -20.781 1 97.31 168 PHE B CA 1
ATOM 3520 C C . PHE B 1 168 ? 7.387 -0.511 -20.031 1 97.31 168 PHE B C 1
ATOM 3522 O O . PHE B 1 168 ? 8.578 -0.194 -20.094 1 97.31 168 PHE B O 1
ATOM 3529 N N . GLN B 1 169 ? 6.914 -1.522 -19.297 1 98.5 169 GLN B N 1
ATOM 3530 C CA . GLN B 1 169 ? 7.871 -2.369 -18.594 1 98.5 169 GLN B CA 1
ATOM 3531 C C . GLN B 1 169 ? 8.852 -3.02 -19.578 1 98.5 169 GLN B C 1
ATOM 3533 O O . GLN B 1 169 ? 10.055 -3.053 -19.312 1 98.5 169 GLN B O 1
ATOM 3538 N N . ALA B 1 170 ? 8.32 -3.465 -20.688 1 98.12 170 ALA B N 1
ATOM 3539 C CA . ALA B 1 170 ? 9.172 -4.074 -21.703 1 98.12 170 ALA B CA 1
ATOM 3540 C C . ALA B 1 170 ? 10.125 -3.051 -22.312 1 98.12 170 ALA B C 1
ATOM 3542 O O . ALA B 1 170 ? 11.312 -3.334 -22.5 1 98.12 170 ALA B O 1
ATOM 3543 N N . MET B 1 171 ? 9.625 -1.853 -22.609 1 97.44 171 MET B N 1
ATOM 3544 C CA . MET B 1 171 ? 10.438 -0.791 -23.172 1 97.44 171 MET B CA 1
ATOM 3545 C C . MET B 1 171 ? 11.586 -0.418 -22.25 1 97.44 171 MET B C 1
ATOM 3547 O O . MET B 1 171 ? 12.742 -0.361 -22.656 1 97.44 171 MET B O 1
ATOM 3551 N N . ILE B 1 172 ? 11.297 -0.264 -20.969 1 98.12 172 ILE B N 1
ATOM 3552 C CA . ILE B 1 172 ? 12.297 0.105 -19.969 1 98.12 172 ILE B CA 1
ATOM 3553 C C . ILE B 1 172 ? 13.312 -1.025 -19.812 1 98.12 172 ILE B C 1
ATOM 3555 O O . ILE B 1 172 ? 14.523 -0.782 -19.781 1 98.12 172 ILE B O 1
ATOM 3559 N N . SER B 1 173 ? 12.805 -2.238 -19.734 1 98.5 173 SER B N 1
ATOM 3560 C CA . SER B 1 173 ? 13.672 -3.404 -19.609 1 98.5 173 SER B CA 1
ATOM 3561 C C . SER B 1 173 ? 14.664 -3.488 -20.75 1 98.5 173 SER B C 1
ATOM 3563 O O . SER B 1 173 ? 15.812 -3.906 -20.562 1 98.5 173 SER B O 1
ATOM 3565 N N . SER B 1 174 ? 14.25 -3.078 -21.953 1 98 174 SER B N 1
ATOM 3566 C CA . SER B 1 174 ? 15.102 -3.145 -23.141 1 98 174 SER B CA 1
ATOM 3567 C C . SER B 1 174 ? 16.172 -2.047 -23.109 1 98 174 SER B C 1
ATOM 3569 O O . SER B 1 174 ? 17.203 -2.168 -23.766 1 98 174 SER B O 1
ATOM 3571 N N . MET B 1 175 ? 15.953 -1.002 -22.391 1 97.81 175 MET B N 1
ATOM 3572 C CA . MET B 1 175 ? 16.844 0.158 -22.391 1 97.81 175 MET B CA 1
ATOM 3573 C C . MET B 1 175 ? 17.812 0.104 -21.219 1 97.81 175 MET B C 1
ATOM 3575 O O . MET B 1 175 ? 18.875 0.731 -21.266 1 97.81 175 MET B O 1
ATOM 3579 N N . TYR B 1 176 ? 17.453 -0.592 -20.109 1 98.19 176 TYR B N 1
ATOM 3580 C CA . TYR B 1 176 ? 18.312 -0.719 -18.922 1 98.19 176 TYR B CA 1
ATOM 3581 C C . TYR B 1 176 ? 19.469 -1.67 -19.203 1 98.19 176 TYR B C 1
ATOM 3583 O O . TYR B 1 176 ? 19.469 -2.412 -20.188 1 98.19 176 TYR B O 1
ATOM 3591 N N . ASP B 1 177 ? 20.547 -1.535 -18.344 1 98.19 177 ASP B N 1
ATOM 3592 C CA . ASP B 1 177 ? 21.719 -2.383 -18.484 1 98.19 177 ASP B CA 1
ATOM 3593 C C . ASP B 1 177 ? 22.297 -2.764 -17.125 1 98.19 177 ASP B C 1
ATOM 3595 O O . ASP B 1 177 ? 21.594 -2.721 -16.109 1 98.19 177 ASP B O 1
ATOM 3599 N N . GLU B 1 178 ? 23.531 -3.215 -17.062 1 98.25 178 GLU B N 1
ATOM 3600 C CA . GLU B 1 178 ? 24.141 -3.797 -15.883 1 98.25 178 GLU B CA 1
ATOM 3601 C C . GLU B 1 178 ? 24.312 -2.752 -14.781 1 98.25 178 GLU B C 1
ATOM 3603 O O . GLU B 1 178 ? 24.594 -3.094 -13.633 1 98.25 178 GLU B O 1
ATOM 3608 N N . ASN B 1 179 ? 24.109 -1.476 -15.133 1 98.31 179 ASN B N 1
ATOM 3609 C CA . ASN B 1 179 ? 24.25 -0.403 -14.156 1 98.31 179 ASN B CA 1
ATOM 3610 C C . ASN B 1 179 ? 22.891 0.011 -13.586 1 98.31 179 ASN B C 1
ATOM 3612 O O . ASN B 1 179 ? 22.797 0.978 -12.82 1 98.31 179 ASN B O 1
ATOM 3616 N N . ASP B 1 180 ? 21.828 -0.688 -13.969 1 98.75 180 ASP B N 1
ATOM 3617 C CA . ASP B 1 180 ? 20.469 -0.361 -13.547 1 98.75 180 ASP B CA 1
ATOM 3618 C C . ASP B 1 180 ? 19.875 -1.476 -12.695 1 98.75 180 ASP B C 1
ATOM 3620 O O . ASP B 1 180 ? 20.438 -2.568 -12.609 1 98.75 180 ASP B O 1
ATOM 3624 N N . CYS B 1 181 ? 18.781 -1.139 -12.023 1 98.81 181 CYS B N 1
ATOM 3625 C CA . CYS B 1 181 ? 18.109 -2.078 -11.133 1 98.81 181 CYS B CA 1
ATOM 3626 C C . CYS B 1 181 ? 16.594 -2.039 -11.344 1 98.81 181 CYS B C 1
ATOM 3628 O O . CYS B 1 181 ? 16.031 -0.99 -11.672 1 98.81 181 CYS B O 1
ATOM 3630 N N . ILE B 1 182 ? 15.977 -3.178 -11.273 1 98.94 182 ILE B N 1
ATOM 3631 C CA . ILE B 1 182 ? 14.516 -3.273 -11.281 1 98.94 182 ILE B CA 1
ATOM 3632 C C . ILE B 1 182 ? 14.039 -3.953 -10.008 1 98.94 182 ILE B C 1
ATOM 3634 O O . ILE B 1 182 ? 14.539 -5.016 -9.633 1 98.94 182 ILE B O 1
ATOM 3638 N N . LEU B 1 183 ? 13.195 -3.303 -9.258 1 98.94 183 LEU B N 1
ATOM 3639 C CA . LEU B 1 183 ? 12.422 -3.936 -8.195 1 98.94 183 LEU B CA 1
ATOM 3640 C C . LEU B 1 183 ? 11.039 -4.336 -8.703 1 98.94 183 LEU B C 1
ATOM 3642 O O . LEU B 1 183 ? 10.219 -3.475 -9.023 1 98.94 183 LEU B O 1
ATOM 3646 N N . ALA B 1 184 ? 10.797 -5.625 -8.82 1 98.94 184 ALA B N 1
ATOM 3647 C CA . ALA B 1 184 ? 9.547 -6.172 -9.344 1 98.94 184 ALA B CA 1
ATOM 3648 C C . ALA B 1 184 ? 8.695 -6.766 -8.227 1 98.94 184 ALA B C 1
ATOM 3650 O O . ALA B 1 184 ? 9.18 -7.582 -7.434 1 98.94 184 ALA B O 1
ATOM 3651 N N . ILE B 1 185 ? 7.445 -6.348 -8.18 1 98.56 185 ILE B N 1
ATOM 3652 C CA . ILE B 1 185 ? 6.512 -6.832 -7.168 1 98.56 185 ILE B CA 1
ATOM 3653 C C . ILE B 1 185 ? 5.453 -7.715 -7.82 1 98.56 185 ILE B C 1
ATOM 3655 O O . ILE B 1 185 ? 4.781 -7.293 -8.766 1 98.56 185 ILE B O 1
ATOM 3659 N N . SER B 1 186 ? 5.324 -8.898 -7.387 1 96.44 186 SER B N 1
ATOM 3660 C CA . SER B 1 186 ? 4.312 -9.852 -7.828 1 96.44 186 SER B CA 1
ATOM 3661 C C . SER B 1 186 ? 3.949 -10.828 -6.715 1 96.44 186 SER B C 1
ATOM 3663 O O . SER B 1 186 ? 4.785 -11.633 -6.289 1 96.44 186 SER B O 1
ATOM 3665 N N . ASN B 1 187 ? 2.729 -10.781 -6.289 1 93.38 187 ASN B N 1
ATOM 3666 C CA . ASN B 1 187 ? 2.328 -11.641 -5.176 1 93.38 187 ASN B CA 1
ATOM 3667 C C . ASN B 1 187 ? 2.496 -13.117 -5.516 1 93.38 187 ASN B C 1
ATOM 3669 O O . ASN B 1 187 ? 3.197 -13.844 -4.812 1 93.38 187 ASN B O 1
ATOM 3673 N N . THR B 1 188 ? 1.987 -13.547 -6.625 1 90.44 188 THR B N 1
ATOM 3674 C CA . THR B 1 188 ? 2.033 -14.953 -6.996 1 90.44 188 THR B CA 1
ATOM 3675 C C . THR B 1 188 ? 3.369 -15.305 -7.645 1 90.44 188 THR B C 1
ATOM 3677 O O . THR B 1 188 ? 3.725 -16.469 -7.762 1 90.44 188 THR B O 1
ATOM 3680 N N . GLY B 1 189 ? 4.043 -14.305 -8.18 1 94.69 189 GLY B N 1
ATOM 3681 C CA . GLY B 1 189 ? 5.27 -14.523 -8.93 1 94.69 189 GLY B CA 1
ATOM 3682 C C . GLY B 1 189 ? 5.035 -15.148 -10.289 1 94.69 189 GLY B C 1
ATOM 3683 O O . GLY B 1 189 ? 5.965 -15.664 -10.914 1 94.69 189 GLY B O 1
ATOM 3684 N N . SER B 1 190 ? 3.793 -15.062 -10.766 1 92.88 190 SER B N 1
ATOM 3685 C CA . SER B 1 190 ? 3.453 -15.836 -11.953 1 92.88 190 SER B CA 1
ATOM 3686 C C . SER B 1 190 ? 2.799 -14.961 -13.016 1 92.88 190 SER B C 1
ATOM 3688 O O . SER B 1 190 ? 2.111 -15.461 -13.906 1 92.88 190 SER B O 1
ATOM 3690 N N . ASN B 1 191 ? 2.947 -13.633 -12.906 1 94.31 191 ASN B N 1
ATOM 3691 C CA . ASN B 1 191 ? 2.449 -12.734 -13.945 1 94.31 191 ASN B CA 1
ATOM 3692 C C . ASN B 1 191 ? 3.268 -12.859 -15.227 1 94.31 191 ASN B C 1
ATOM 3694 O O . ASN B 1 191 ? 4.449 -12.516 -15.25 1 94.31 191 ASN B O 1
ATOM 3698 N N . LYS B 1 192 ? 2.631 -13.328 -16.281 1 94.81 192 LYS B N 1
ATOM 3699 C CA . LYS B 1 192 ? 3.334 -13.672 -17.516 1 94.81 192 LYS B CA 1
ATOM 3700 C C . LYS B 1 192 ? 4.039 -12.453 -18.109 1 94.81 192 LYS B C 1
ATOM 3702 O O . LYS B 1 192 ? 5.227 -12.523 -18.438 1 94.81 192 LYS B O 1
ATOM 3707 N N . GLU B 1 193 ? 3.342 -11.367 -18.219 1 97.25 193 GLU B N 1
ATOM 3708 C CA . GLU B 1 193 ? 3.889 -10.18 -18.875 1 97.25 193 GLU B CA 1
ATOM 3709 C C . GLU B 1 193 ? 5.035 -9.578 -18.062 1 97.25 193 GLU B C 1
ATOM 3711 O O . GLU B 1 193 ? 6.043 -9.148 -18.625 1 97.25 193 GLU B O 1
ATOM 3716 N N . LEU B 1 194 ? 4.902 -9.602 -16.797 1 98.31 194 LEU B N 1
ATOM 3717 C CA . LEU B 1 194 ? 5.969 -9.094 -15.93 1 98.31 194 LEU B CA 1
ATOM 3718 C C . LEU B 1 194 ? 7.219 -9.961 -16.047 1 98.31 194 LEU B C 1
ATOM 3720 O O . LEU B 1 194 ? 8.32 -9.445 -16.219 1 98.31 194 LEU B O 1
ATOM 3724 N N . VAL B 1 195 ? 7.008 -11.281 -15.977 1 98.12 195 VAL B N 1
ATOM 3725 C CA . VAL B 1 195 ? 8.133 -12.203 -16.047 1 98.12 195 VAL B CA 1
ATOM 3726 C C . VAL B 1 195 ? 8.836 -12.047 -17.406 1 98.12 195 VAL B C 1
ATOM 3728 O O . VAL B 1 195 ? 10.062 -12.062 -17.469 1 98.12 195 VAL B O 1
ATOM 3731 N N . GLU B 1 196 ? 8.039 -11.844 -18.422 1 97.81 196 GLU B N 1
ATOM 3732 C CA . GLU B 1 196 ? 8.609 -11.641 -19.75 1 97.81 196 GLU B CA 1
ATOM 3733 C C . GLU B 1 196 ? 9.461 -10.375 -19.797 1 97.81 196 GLU B C 1
ATOM 3735 O O . GLU B 1 196 ? 10.57 -10.391 -20.344 1 97.81 196 GLU B O 1
ATOM 3740 N N . SER B 1 197 ? 8.969 -9.273 -19.281 1 98.62 197 SER B N 1
ATOM 3741 C CA . SER B 1 197 ? 9.727 -8.023 -19.234 1 98.62 197 SER B CA 1
ATOM 3742 C C . SER B 1 197 ? 11.023 -8.195 -18.453 1 98.62 197 SER B C 1
ATOM 3744 O O . SER B 1 197 ? 12.062 -7.668 -18.844 1 98.62 197 SER B O 1
ATOM 3746 N N . LEU B 1 198 ? 10.969 -8.945 -17.375 1 98.81 198 LEU B N 1
ATOM 3747 C CA . LEU B 1 198 ? 12.141 -9.148 -16.531 1 98.81 198 LEU B CA 1
ATOM 3748 C C . LEU B 1 198 ? 13.18 -10.016 -17.234 1 98.81 198 LEU B C 1
ATOM 3750 O O . LEU B 1 198 ? 14.383 -9.828 -17.047 1 98.81 198 LEU B O 1
ATOM 3754 N N . ARG B 1 199 ? 12.68 -10.969 -18.047 1 98.56 199 ARG B N 1
ATOM 3755 C CA . ARG B 1 199 ? 13.602 -11.773 -18.844 1 98.56 199 ARG B CA 1
ATOM 3756 C C . ARG B 1 199 ? 14.406 -10.898 -19.797 1 98.56 199 ARG B C 1
ATOM 3758 O O . ARG B 1 199 ? 15.617 -11.078 -19.953 1 98.56 199 ARG B O 1
ATOM 3765 N N . ILE B 1 200 ? 13.75 -9.953 -20.438 1 98.5 200 ILE B N 1
ATOM 3766 C CA . ILE B 1 200 ? 14.414 -9.008 -21.312 1 98.5 200 ILE B CA 1
ATOM 3767 C C . ILE B 1 200 ? 15.508 -8.258 -20.547 1 98.5 200 ILE B C 1
ATOM 3769 O O . ILE B 1 200 ? 16.641 -8.141 -21.031 1 98.5 200 ILE B O 1
ATOM 3773 N N . ALA B 1 201 ? 15.234 -7.812 -19.359 1 98.81 201 ALA B N 1
ATOM 3774 C CA . ALA B 1 201 ? 16.172 -7.066 -18.531 1 98.81 201 ALA B CA 1
ATOM 3775 C C . ALA B 1 201 ? 17.359 -7.941 -18.125 1 98.81 201 ALA B C 1
ATOM 3777 O O . ALA B 1 201 ? 18.5 -7.488 -18.125 1 98.81 201 ALA B O 1
ATOM 3778 N N . LYS B 1 202 ? 17 -9.141 -17.734 1 98.5 202 LYS B N 1
ATOM 3779 C CA . LYS B 1 202 ? 18.047 -10.078 -17.312 1 98.5 202 LYS B CA 1
ATOM 3780 C C . LYS B 1 202 ? 19.078 -10.305 -18.406 1 98.5 202 LYS B C 1
ATOM 3782 O O . LYS B 1 202 ? 20.266 -10.367 -18.141 1 98.5 202 LYS B O 1
ATOM 3787 N N . GLU B 1 203 ? 18.594 -10.406 -19.594 1 98 203 GLU B N 1
ATOM 3788 C CA . GLU B 1 203 ? 19.469 -10.617 -20.75 1 98 203 GLU B CA 1
ATOM 3789 C C . GLU B 1 203 ? 20.422 -9.438 -20.938 1 98 203 GLU B C 1
ATOM 3791 O O . GLU B 1 203 ? 21.5 -9.594 -21.516 1 98 203 GLU B O 1
ATOM 3796 N N . LYS B 1 204 ? 20.078 -8.312 -20.422 1 98 204 LYS B N 1
ATOM 3797 C CA . LYS B 1 204 ? 20.891 -7.102 -20.547 1 98 204 LYS B CA 1
ATOM 3798 C C . LYS B 1 204 ? 21.781 -6.91 -19.328 1 98 204 LYS B C 1
ATOM 3800 O O . LYS B 1 204 ? 22.5 -5.914 -19.219 1 98 204 LYS B O 1
ATOM 3805 N N . GLY B 1 205 ? 21.672 -7.789 -18.344 1 98.44 205 GLY B N 1
ATOM 3806 C CA . GLY B 1 205 ? 22.516 -7.746 -17.156 1 98.44 205 GLY B CA 1
ATOM 3807 C C . GLY B 1 205 ? 21.953 -6.891 -16.047 1 98.44 205 GLY B C 1
ATOM 3808 O O . GLY B 1 205 ? 22.625 -6.605 -15.062 1 98.44 205 GLY B O 1
ATOM 3809 N N . VAL B 1 206 ? 20.703 -6.414 -16.188 1 98.81 206 VAL B N 1
ATOM 3810 C CA . VAL B 1 206 ? 20.047 -5.613 -15.164 1 98.81 206 VAL B CA 1
ATOM 3811 C C . VAL B 1 206 ? 19.953 -6.414 -13.867 1 98.81 206 VAL B C 1
ATOM 3813 O O . VAL B 1 206 ? 19.656 -7.605 -13.891 1 98.81 206 VAL B O 1
ATOM 3816 N N . LYS B 1 207 ? 20.188 -5.773 -12.688 1 98.88 207 LYS B N 1
ATOM 3817 C CA . LYS B 1 207 ? 19.969 -6.422 -11.398 1 98.88 207 LYS B CA 1
ATOM 3818 C C . LYS B 1 207 ? 18.484 -6.426 -11.039 1 98.88 207 LYS B C 1
ATOM 3820 O O . LYS B 1 207 ? 17.844 -5.371 -11 1 98.88 207 LYS B O 1
ATOM 3825 N N . ILE B 1 208 ? 17.984 -7.605 -10.82 1 98.94 208 ILE B N 1
ATOM 3826 C CA . ILE B 1 208 ? 16.547 -7.758 -10.602 1 98.94 208 ILE B CA 1
ATOM 3827 C C . ILE B 1 208 ? 16.297 -8.227 -9.164 1 98.94 208 ILE B C 1
ATOM 3829 O O . ILE B 1 208 ? 16.781 -9.281 -8.758 1 98.94 208 ILE B O 1
ATOM 3833 N N . ILE B 1 209 ? 15.562 -7.41 -8.414 1 98.94 209 ILE B N 1
ATOM 3834 C CA . ILE B 1 209 ? 15.039 -7.734 -7.094 1 98.94 209 ILE B CA 1
ATOM 3835 C C . ILE B 1 209 ? 13.539 -7.992 -7.18 1 98.94 209 ILE B C 1
ATOM 3837 O O . ILE B 1 209 ? 12.789 -7.16 -7.699 1 98.94 209 ILE B O 1
ATOM 3841 N N . SER B 1 210 ? 13.102 -9.156 -6.742 1 98.88 210 SER B N 1
ATOM 3842 C CA . SER B 1 210 ? 11.672 -9.438 -6.727 1 98.88 210 SER B CA 1
ATOM 3843 C C . SER B 1 210 ? 11.148 -9.57 -5.301 1 98.88 210 SER B C 1
ATOM 3845 O O . SER B 1 210 ? 11.82 -10.148 -4.441 1 98.88 210 SER B O 1
ATOM 3847 N N . VAL B 1 211 ? 10.023 -8.969 -5.031 1 98.62 211 VAL B N 1
ATOM 3848 C CA . VAL B 1 211 ? 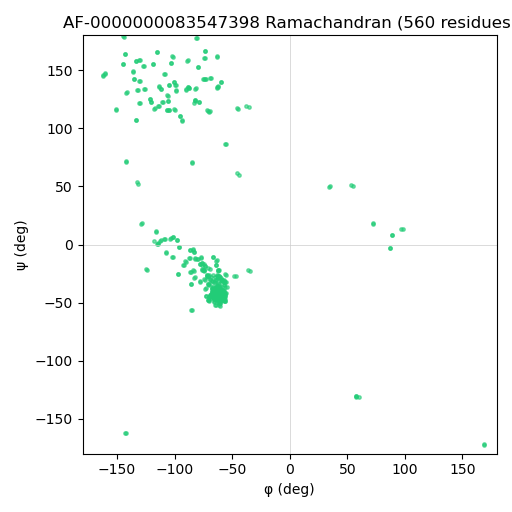9.234 -9.219 -3.832 1 98.62 211 VAL B CA 1
ATOM 3849 C C . VAL B 1 211 ? 8.008 -10.055 -4.188 1 98.62 211 VAL B C 1
ATOM 3851 O O . VAL B 1 211 ? 7.168 -9.633 -4.988 1 98.62 211 VAL B O 1
ATOM 3854 N N . THR B 1 212 ? 7.926 -11.273 -3.664 1 96.88 212 THR B N 1
ATOM 3855 C CA . THR B 1 212 ? 6.859 -12.211 -3.992 1 96.88 212 THR B CA 1
ATOM 3856 C C . THR B 1 212 ? 6.488 -13.055 -2.777 1 96.88 212 THR B C 1
ATOM 3858 O O . THR B 1 212 ? 7.277 -13.18 -1.837 1 96.88 212 THR B O 1
ATOM 3861 N N . SER B 1 213 ? 5.258 -13.531 -2.803 1 94.25 213 SER B N 1
ATOM 3862 C CA . SER B 1 213 ? 4.836 -14.406 -1.714 1 94.25 213 SER B CA 1
ATOM 3863 C C . SER B 1 213 ? 5.199 -15.859 -2.002 1 94.25 213 SER B C 1
ATOM 3865 O O . SER B 1 213 ? 5.023 -16.734 -1.145 1 94.25 213 SER B O 1
ATOM 3867 N N . ASN B 1 214 ? 5.746 -16.109 -3.217 1 92.12 214 ASN B N 1
ATOM 3868 C CA . ASN B 1 214 ? 6.039 -17.469 -3.619 1 92.12 214 ASN B CA 1
ATOM 3869 C C . ASN B 1 214 ? 7.43 -17.594 -4.23 1 92.12 214 ASN B C 1
ATOM 3871 O O . ASN B 1 214 ? 7.656 -17.172 -5.367 1 92.12 214 ASN B O 1
ATOM 3875 N N . PHE B 1 215 ? 8.305 -18.203 -3.451 1 93.38 215 PHE B N 1
ATOM 3876 C CA . PHE B 1 215 ? 9.664 -18.391 -3.943 1 93.38 215 PHE B CA 1
ATOM 3877 C C . PHE B 1 215 ? 9.688 -19.328 -5.141 1 93.38 215 PHE B C 1
ATOM 3879 O O . PHE B 1 215 ? 10.469 -19.125 -6.078 1 93.38 215 PHE B O 1
ATOM 3886 N N . LYS B 1 216 ? 8.906 -20.375 -5.078 1 93.38 216 LYS B N 1
ATOM 3887 C CA . LYS B 1 216 ? 8.836 -21.344 -6.176 1 93.38 216 LYS B CA 1
ATOM 3888 C C . LYS B 1 216 ? 7.852 -20.891 -7.246 1 93.38 216 LYS B C 1
ATOM 3890 O O . LYS B 1 216 ? 6.801 -21.5 -7.438 1 93.38 216 LYS B O 1
ATOM 3895 N N . SER B 1 217 ? 8.227 -19.875 -7.953 1 94 217 SER B N 1
ATOM 3896 C CA . SER B 1 217 ? 7.414 -19.266 -9 1 94 217 SER B CA 1
ATOM 3897 C C . SER B 1 217 ? 8.273 -18.797 -10.172 1 94 217 SER B C 1
ATOM 3899 O O . SER B 1 217 ? 9.5 -18.688 -10.039 1 94 217 SER B O 1
ATOM 3901 N N . PRO B 1 218 ? 7.707 -18.531 -11.297 1 95.25 218 PRO B N 1
ATOM 3902 C CA . PRO B 1 218 ? 8.469 -18.125 -12.477 1 95.25 218 PRO B CA 1
ATOM 3903 C C . PRO B 1 218 ? 9.312 -16.875 -12.234 1 95.25 218 PRO B C 1
ATOM 3905 O O . PRO B 1 218 ? 10.422 -16.766 -12.758 1 95.25 218 PRO B O 1
ATOM 3908 N N . ILE B 1 219 ? 8.898 -15.984 -11.398 1 97.44 219 ILE B N 1
ATOM 3909 C CA . ILE B 1 219 ? 9.602 -14.719 -11.219 1 97.44 219 ILE B CA 1
ATOM 3910 C C . ILE B 1 219 ? 10.945 -14.961 -10.539 1 97.44 219 ILE B C 1
ATOM 3912 O O . ILE B 1 219 ? 11.914 -14.234 -10.789 1 97.44 219 ILE B O 1
ATOM 3916 N N . SER B 1 220 ? 11 -16 -9.711 1 97.38 220 SER B N 1
ATOM 3917 C CA . SER B 1 220 ? 12.219 -16.312 -8.984 1 97.38 220 SER B CA 1
ATOM 3918 C C . SER B 1 220 ? 13.336 -16.75 -9.93 1 97.38 220 SER B C 1
ATOM 3920 O O . SER B 1 220 ? 14.516 -16.5 -9.664 1 97.38 220 SER B O 1
ATOM 3922 N N . LYS B 1 221 ? 12.961 -17.281 -11.062 1 96.56 221 LYS B N 1
ATOM 3923 C CA . LYS B 1 221 ? 13.922 -17.812 -12.023 1 96.56 221 LYS B CA 1
ATOM 3924 C C . LYS B 1 221 ? 14.617 -16.672 -12.781 1 96.56 221 LYS B C 1
ATOM 3926 O O . LYS B 1 221 ? 15.672 -16.875 -13.375 1 96.56 221 LYS B O 1
ATOM 3931 N N . VAL B 1 222 ? 14.055 -15.547 -12.734 1 98.12 222 VAL B N 1
ATOM 3932 C CA . VAL B 1 222 ? 14.609 -14.438 -13.508 1 98.12 222 VAL B CA 1
ATOM 3933 C C . VAL B 1 222 ? 15.086 -13.344 -12.555 1 98.12 222 VAL B C 1
ATOM 3935 O O . VAL B 1 222 ? 15.32 -12.211 -12.977 1 98.12 222 VAL B O 1
ATOM 3938 N N . SER B 1 223 ? 15.164 -13.586 -11.242 1 98.75 223 SER B N 1
ATOM 3939 C CA . SER B 1 223 ? 15.531 -12.594 -10.242 1 98.75 223 SER B CA 1
ATOM 3940 C C . SER B 1 223 ? 16.922 -12.867 -9.672 1 98.75 223 SER B C 1
ATOM 3942 O O . SER B 1 223 ? 17.328 -14.031 -9.539 1 98.75 223 SER B O 1
ATOM 3944 N N . ASP B 1 224 ? 17.672 -11.844 -9.312 1 98.75 224 ASP B N 1
ATOM 3945 C CA . ASP B 1 224 ? 18.953 -11.977 -8.625 1 98.75 224 ASP B CA 1
ATOM 3946 C C . ASP B 1 224 ? 18.766 -12.086 -7.117 1 98.75 224 ASP B C 1
ATOM 3948 O O . ASP B 1 224 ? 19.562 -12.727 -6.43 1 98.75 224 ASP B O 1
ATOM 3952 N N . VAL B 1 225 ? 17.781 -11.414 -6.555 1 98.75 225 VAL B N 1
ATOM 3953 C CA . VAL B 1 225 ? 17.375 -11.477 -5.152 1 98.75 225 VAL B CA 1
ATOM 3954 C C . VAL B 1 225 ? 15.859 -11.633 -5.059 1 98.75 225 VAL B C 1
ATOM 3956 O O . VAL B 1 225 ? 15.117 -10.992 -5.805 1 98.75 225 VAL B O 1
ATOM 3959 N N . VAL B 1 226 ? 15.414 -12.547 -4.254 1 98.69 226 VAL B N 1
ATOM 3960 C CA . VAL B 1 226 ? 13.992 -12.727 -3.975 1 98.69 226 VAL B CA 1
ATOM 3961 C C . VAL B 1 226 ? 13.719 -12.469 -2.494 1 98.69 226 VAL B C 1
ATOM 3963 O O . VAL B 1 226 ? 14.328 -13.102 -1.628 1 98.69 226 VAL B O 1
ATOM 3966 N N . LEU B 1 227 ? 12.938 -11.477 -2.195 1 98.69 227 LEU B N 1
ATOM 3967 C CA . LEU B 1 227 ? 12.414 -11.227 -0.856 1 98.69 227 LEU B CA 1
ATOM 3968 C C . LEU B 1 227 ? 10.992 -11.75 -0.722 1 98.69 227 LEU B C 1
ATOM 3970 O O . LEU B 1 227 ? 10.148 -11.5 -1.583 1 98.69 227 LEU B O 1
ATOM 3974 N N . LEU B 1 228 ? 10.742 -12.484 0.355 1 97.62 228 LEU B N 1
ATOM 3975 C CA . LEU B 1 228 ? 9.477 -13.195 0.495 1 97.62 228 LEU B CA 1
ATOM 3976 C C . LEU B 1 228 ? 8.516 -12.422 1.393 1 97.62 228 LEU B C 1
ATOM 3978 O O . LEU B 1 228 ? 8.828 -12.148 2.553 1 97.62 228 LEU B O 1
ATOM 3982 N N . SER B 1 229 ? 7.453 -12.008 0.825 1 97.06 229 SER B N 1
ATOM 3983 C CA . SER B 1 229 ? 6.355 -11.398 1.574 1 97.06 229 SER B CA 1
ATOM 3984 C C . SER B 1 229 ? 5.309 -12.438 1.964 1 97.06 229 SER B C 1
ATOM 3986 O O . SER B 1 229 ? 4.453 -12.805 1.152 1 97.06 229 SER B O 1
ATOM 3988 N N . TYR B 1 230 ? 5.277 -12.781 3.211 1 93.88 230 TYR B N 1
ATOM 3989 C CA . TYR B 1 230 ? 4.395 -13.844 3.691 1 93.88 230 TYR B CA 1
ATOM 3990 C C . TYR B 1 230 ? 2.984 -13.312 3.918 1 93.88 230 TYR B C 1
ATOM 3992 O O . TYR B 1 230 ? 2.803 -12.203 4.43 1 93.88 230 TYR B O 1
ATOM 4000 N N . GLY B 1 231 ? 2.029 -14.031 3.453 1 89.62 231 GLY B N 1
ATOM 4001 C CA . GLY B 1 231 ? 0.628 -13.852 3.795 1 89.62 231 GLY B CA 1
ATOM 4002 C C . GLY B 1 231 ? -0.053 -15.141 4.219 1 89.62 231 GLY B C 1
ATOM 4003 O O . GLY B 1 231 ? 0.079 -16.172 3.547 1 89.62 231 GLY B O 1
ATOM 4004 N N . LYS B 1 232 ? -0.57 -15.086 5.43 1 71.81 232 LYS B N 1
ATOM 4005 C CA . LYS B 1 232 ? -1.269 -16.25 5.953 1 71.81 232 LYS B CA 1
ATOM 4006 C C . LYS B 1 232 ? -2.398 -16.688 5.023 1 71.81 232 LYS B C 1
ATOM 4008 O O . LYS B 1 232 ? -2.719 -17.875 4.938 1 71.81 232 LYS B O 1
ATOM 4013 N N . GLU B 1 233 ? -2.938 -15.617 4.391 1 58.88 233 GLU B N 1
ATOM 4014 C CA . GLU B 1 233 ? -4.059 -15.945 3.514 1 58.88 233 GLU B CA 1
ATOM 4015 C C . GLU B 1 233 ? -3.621 -16.875 2.385 1 58.88 233 GLU B C 1
ATOM 4017 O O . GLU B 1 233 ? -2.457 -16.859 1.979 1 58.88 233 GLU B O 1
ATOM 4022 N N . ASN B 1 234 ? -4.457 -17.906 2.125 1 53.31 234 ASN B N 1
ATOM 4023 C CA . ASN B 1 234 ? -4.27 -18.859 1.036 1 53.31 234 ASN B CA 1
ATOM 4024 C C . ASN B 1 234 ? -3.916 -18.156 -0.271 1 53.31 234 ASN B C 1
ATOM 4026 O O . ASN B 1 234 ? -4.465 -17.094 -0.579 1 53.31 234 ASN B O 1
ATOM 4030 N N . LEU B 1 235 ? -2.758 -18.484 -0.701 1 49.81 235 LEU B N 1
ATOM 4031 C CA . LEU B 1 235 ? -2.279 -17.984 -1.987 1 49.81 235 LEU B CA 1
ATOM 4032 C C . LEU B 1 235 ? -3.422 -17.891 -2.992 1 49.81 235 LEU B C 1
ATOM 4034 O O . LEU B 1 235 ? -3.287 -17.25 -4.035 1 49.81 235 LEU B O 1
ATOM 4038 N N . SER B 1 236 ? -4.441 -18.672 -2.668 1 47.84 236 SER B N 1
ATOM 4039 C CA . SER B 1 236 ? -5.535 -18.672 -3.633 1 47.84 236 SER B CA 1
ATOM 4040 C C . SER B 1 236 ? -6.383 -17.406 -3.496 1 47.84 236 SER B C 1
ATOM 4042 O O . SER B 1 236 ? -7.266 -17.156 -4.316 1 47.84 236 SER B O 1
ATOM 4044 N N . LYS B 1 237 ? -6.129 -16.641 -2.359 1 54.62 237 LYS B N 1
ATOM 4045 C CA . LYS B 1 237 ? -7.051 -15.555 -2.045 1 54.62 237 LYS B CA 1
ATOM 4046 C C . LYS B 1 237 ? -6.703 -14.297 -2.836 1 54.62 237 LYS B C 1
ATOM 4048 O O . LYS B 1 237 ? -5.535 -13.922 -2.93 1 54.62 237 LYS B O 1
ATOM 4053 N N . SER B 1 238 ? -7.711 -13.883 -3.586 1 55.06 238 SER B N 1
ATOM 4054 C CA . SER B 1 238 ? -7.766 -12.828 -4.594 1 55.06 238 SER B CA 1
ATOM 4055 C C . SER B 1 238 ? -7.137 -11.539 -4.078 1 55.06 238 SER B C 1
ATOM 4057 O O . SER B 1 238 ? -6.5 -10.805 -4.836 1 55.06 238 SER B O 1
ATOM 4059 N N . GLU B 1 239 ? -7.137 -11.32 -2.732 1 66.5 239 GLU B N 1
ATOM 4060 C CA . GLU B 1 239 ? -6.828 -9.922 -2.455 1 66.5 239 GLU B CA 1
ATOM 4061 C C . GLU B 1 239 ? -5.496 -9.781 -1.724 1 66.5 239 GLU B C 1
ATOM 4063 O O . GLU B 1 239 ? -4.953 -8.68 -1.615 1 66.5 239 GLU B O 1
ATOM 4068 N N . ALA B 1 240 ? -4.762 -10.898 -1.438 1 81.88 240 ALA B N 1
ATOM 4069 C CA . ALA B 1 240 ? -3.439 -10.961 -0.823 1 81.88 240 ALA B CA 1
ATOM 4070 C C . ALA B 1 240 ? -3.266 -9.859 0.218 1 81.88 240 ALA B C 1
ATOM 4072 O O . ALA B 1 240 ? -2.264 -9.141 0.207 1 81.88 240 ALA B O 1
ATOM 4073 N N . MET B 1 241 ? -4.227 -9.711 1.158 1 89.81 241 MET B N 1
ATOM 4074 C CA . MET B 1 241 ? -4.258 -8.594 2.094 1 89.81 241 MET B CA 1
ATOM 4075 C C . MET B 1 241 ? -3.016 -8.586 2.979 1 89.81 241 MET B C 1
ATOM 4077 O O . MET B 1 241 ? -2.293 -7.594 3.035 1 89.81 241 MET B O 1
ATOM 4081 N N . ASP B 1 242 ? -2.693 -9.742 3.549 1 93.38 242 ASP B N 1
ATOM 4082 C CA . ASP B 1 242 ? -1.562 -9.805 4.469 1 93.38 242 ASP B CA 1
ATOM 4083 C C . ASP B 1 242 ? -0.237 -9.695 3.715 1 93.38 242 ASP B C 1
ATOM 4085 O O . ASP B 1 242 ? 0.65 -8.938 4.117 1 93.38 242 ASP B O 1
ATOM 4089 N N . ALA B 1 243 ? -0.141 -10.406 2.621 1 94.19 243 ALA B N 1
ATOM 4090 C CA . ALA B 1 243 ? 1.108 -10.438 1.865 1 94.19 243 ALA B CA 1
ATOM 4091 C C . ALA B 1 243 ? 1.479 -9.055 1.354 1 94.19 243 ALA B C 1
ATOM 4093 O O . ALA B 1 243 ? 2.66 -8.703 1.29 1 94.19 243 ALA B O 1
ATOM 4094 N N . ARG B 1 244 ? 0.53 -8.312 0.982 1 95.38 244 ARG B N 1
ATOM 4095 C CA . ARG B 1 244 ? 0.759 -6.949 0.516 1 95.38 244 ARG B CA 1
ATOM 4096 C C . ARG B 1 244 ? 1.399 -6.098 1.606 1 95.38 244 ARG B C 1
ATOM 4098 O O . ARG B 1 244 ? 2.32 -5.324 1.337 1 95.38 244 ARG B O 1
ATOM 4105 N N . ILE B 1 245 ? 0.907 -6.211 2.828 1 97 245 ILE B N 1
ATOM 4106 C CA . ILE B 1 245 ? 1.447 -5.465 3.961 1 97 245 ILE B CA 1
ATOM 4107 C C . ILE B 1 245 ? 2.889 -5.898 4.223 1 97 245 ILE B C 1
ATOM 4109 O O . ILE B 1 245 ? 3.758 -5.059 4.473 1 97 245 ILE B O 1
ATOM 4113 N N . SER B 1 246 ? 3.104 -7.172 4.137 1 97.5 246 SER B N 1
ATOM 4114 C CA . SER B 1 246 ? 4.449 -7.711 4.297 1 97.5 246 SER B CA 1
ATOM 4115 C C . SER B 1 246 ? 5.398 -7.16 3.238 1 97.5 246 SER B C 1
ATOM 4117 O O . SER B 1 246 ? 6.531 -6.789 3.545 1 97.5 246 SER B O 1
ATOM 4119 N N . ALA B 1 247 ? 4.902 -7.152 2.025 1 98.12 247 ALA B N 1
ATOM 4120 C CA . ALA B 1 247 ? 5.711 -6.633 0.925 1 98.12 247 ALA B CA 1
ATOM 4121 C C . ALA B 1 247 ? 6.078 -5.172 1.159 1 98.12 247 ALA B C 1
ATOM 4123 O O . ALA B 1 247 ? 7.234 -4.777 0.985 1 98.12 247 ALA B O 1
ATOM 4124 N N . LEU B 1 248 ? 5.133 -4.391 1.562 1 98.31 248 LEU B N 1
ATOM 4125 C CA . LEU B 1 248 ? 5.352 -2.973 1.829 1 98.31 248 LEU B CA 1
ATOM 4126 C C . LEU B 1 248 ? 6.367 -2.779 2.949 1 98.31 248 LEU B C 1
ATOM 4128 O O . LEU B 1 248 ? 7.188 -1.86 2.896 1 98.31 248 LEU B O 1
ATOM 4132 N N . SER B 1 249 ? 6.336 -3.602 3.947 1 97.69 249 SER B N 1
ATOM 4133 C CA . SER B 1 249 ? 7.281 -3.516 5.059 1 97.69 249 SER B CA 1
ATOM 4134 C C . SER B 1 249 ? 8.695 -3.859 4.609 1 97.69 249 SER B C 1
ATOM 4136 O O . SER B 1 249 ? 9.664 -3.236 5.055 1 97.69 249 SER B O 1
ATOM 4138 N N . LEU B 1 250 ? 8.82 -4.875 3.748 1 98.5 250 LEU B N 1
ATOM 4139 C CA . LEU B 1 250 ? 10.125 -5.195 3.178 1 98.5 250 LEU B CA 1
ATOM 4140 C C . LEU B 1 250 ? 10.672 -4.023 2.369 1 98.5 250 LEU B C 1
ATOM 4142 O O . LEU B 1 250 ? 11.859 -3.713 2.443 1 98.5 250 LEU B O 1
ATOM 4146 N N . ILE B 1 251 ? 9.812 -3.391 1.63 1 98.56 251 ILE B N 1
ATOM 4147 C CA . ILE B 1 251 ? 10.195 -2.24 0.818 1 98.56 251 ILE B CA 1
ATOM 4148 C C . ILE B 1 251 ? 10.641 -1.096 1.725 1 98.56 251 ILE B C 1
ATOM 4150 O O . ILE B 1 251 ? 11.586 -0.373 1.402 1 98.56 251 ILE B O 1
ATOM 4154 N N . ASP B 1 252 ? 9.953 -0.927 2.91 1 96.94 252 ASP B N 1
ATOM 4155 C CA . ASP B 1 252 ? 10.398 0.063 3.887 1 96.94 252 ASP B CA 1
ATOM 4156 C C . ASP B 1 252 ? 11.828 -0.214 4.336 1 96.94 252 ASP B C 1
ATOM 4158 O O . ASP B 1 252 ? 12.625 0.715 4.512 1 96.94 252 ASP B O 1
ATOM 4162 N N . CYS B 1 253 ? 12.164 -1.455 4.52 1 97.31 253 CYS B N 1
ATOM 4163 C CA . CYS B 1 253 ? 13.523 -1.831 4.895 1 97.31 253 CYS B CA 1
ATOM 4164 C C . CYS B 1 253 ? 14.516 -1.453 3.801 1 97.31 253 CYS B C 1
ATOM 4166 O O . CYS B 1 253 ? 15.586 -0.908 4.086 1 97.31 253 CYS B O 1
ATOM 4168 N N . LEU B 1 254 ? 14.156 -1.785 2.549 1 98.25 254 LEU B N 1
ATOM 4169 C CA . LEU B 1 254 ? 15.016 -1.437 1.419 1 98.25 254 LEU B CA 1
ATOM 4170 C C . LEU B 1 254 ? 15.25 0.07 1.358 1 98.25 254 LEU B C 1
ATOM 4172 O O . LEU B 1 254 ? 16.375 0.52 1.133 1 98.25 254 LEU B O 1
ATOM 4176 N N . PHE B 1 255 ? 14.18 0.806 1.542 1 97.12 255 PHE B N 1
ATOM 4177 C CA . PHE B 1 255 ? 14.234 2.262 1.487 1 97.12 255 PHE B CA 1
ATOM 4178 C C . PHE B 1 255 ? 15.164 2.809 2.564 1 97.12 255 PHE B C 1
ATOM 4180 O O . PHE B 1 255 ? 16.094 3.553 2.264 1 97.12 255 PHE B O 1
ATOM 4187 N N . VAL B 1 256 ? 14.953 2.402 3.824 1 94.88 256 VAL B N 1
ATOM 4188 C CA . VAL B 1 256 ? 15.742 2.891 4.953 1 94.88 256 VAL B CA 1
ATOM 4189 C C . VAL B 1 256 ? 17.203 2.496 4.766 1 94.88 256 VAL B C 1
ATOM 4191 O O . VAL B 1 256 ? 18.109 3.314 4.973 1 94.88 256 VAL B O 1
ATOM 4194 N N . GLY B 1 257 ? 17.438 1.213 4.383 1 95.69 257 GLY B N 1
ATOM 4195 C CA . GLY B 1 257 ? 18.797 0.764 4.125 1 95.69 257 GLY B CA 1
ATOM 4196 C C . GLY B 1 257 ? 19.5 1.583 3.061 1 95.69 257 GLY B C 1
ATOM 4197 O O . GLY B 1 257 ? 20.672 1.923 3.211 1 95.69 257 GLY B O 1
ATOM 4198 N N . THR B 1 258 ? 18.797 1.918 1.992 1 95.94 258 THR B N 1
ATOM 4199 C CA . THR B 1 258 ? 19.359 2.711 0.906 1 95.94 258 THR B CA 1
ATOM 4200 C C . THR B 1 258 ? 19.688 4.125 1.38 1 95.94 258 THR B C 1
ATOM 4202 O O . THR B 1 258 ? 20.75 4.672 1.042 1 95.94 258 THR B O 1
ATOM 4205 N N . CYS B 1 259 ? 18.766 4.727 2.174 1 94.19 259 CYS B N 1
ATOM 4206 C CA . CYS B 1 259 ? 19 6.051 2.73 1 94.19 259 CYS B CA 1
ATOM 4207 C C . CYS B 1 259 ? 20.266 6.07 3.58 1 94.19 259 CYS B C 1
ATOM 4209 O O . CYS B 1 259 ? 21.047 7.016 3.51 1 94.19 259 CYS B O 1
ATOM 4211 N N . LEU B 1 260 ? 20.484 5.031 4.336 1 93.44 260 LEU B N 1
ATOM 4212 C CA . LEU B 1 260 ? 21.609 4.969 5.266 1 93.44 260 LEU B CA 1
ATOM 4213 C C . LEU B 1 260 ? 22.922 4.816 4.516 1 93.44 260 LEU B C 1
ATOM 4215 O O . LEU B 1 260 ? 23.969 5.266 4.992 1 93.44 260 LEU B O 1
ATOM 4219 N N . LYS B 1 261 ? 22.859 4.258 3.348 1 93.69 261 LYS B N 1
ATOM 4220 C CA . LYS B 1 261 ? 24.062 4.094 2.539 1 93.69 261 LYS B CA 1
ATOM 4221 C C . LYS B 1 261 ? 24.547 5.438 1.993 1 93.69 261 LYS B C 1
ATOM 4223 O O . LYS B 1 261 ? 25.734 5.609 1.716 1 93.69 261 LYS B O 1
ATOM 4228 N N . ASP B 1 262 ? 23.656 6.305 1.825 1 91.56 262 ASP B N 1
ATOM 4229 C CA . ASP B 1 262 ? 23.969 7.633 1.316 1 91.56 262 ASP B CA 1
ATOM 4230 C C . ASP B 1 262 ? 23.125 8.703 2.01 1 91.56 262 ASP B C 1
ATOM 4232 O O . ASP B 1 262 ? 22.359 9.406 1.362 1 91.56 262 ASP B O 1
ATOM 4236 N N . LYS B 1 263 ? 23.422 8.938 3.258 1 91 263 LYS B N 1
ATOM 4237 C CA . LYS B 1 263 ? 22.609 9.789 4.117 1 91 263 LYS B CA 1
ATOM 4238 C C . LYS B 1 263 ? 22.656 11.242 3.65 1 91 263 LYS B C 1
ATOM 4240 O O . LYS B 1 263 ? 21.625 11.93 3.65 1 91 263 LYS B O 1
ATOM 4245 N N . GLU B 1 264 ? 23.828 11.641 3.281 1 90.12 264 GLU B N 1
ATOM 4246 C CA . GLU B 1 264 ? 23.984 13.047 2.906 1 90.12 264 GLU B CA 1
ATOM 4247 C C . GLU B 1 264 ? 23.141 13.398 1.692 1 90.12 264 GLU B C 1
ATOM 4249 O O . GLU B 1 264 ? 22.453 14.422 1.683 1 90.12 264 GLU B O 1
ATOM 4254 N N . ASN B 1 265 ? 23.25 12.539 0.766 1 90.25 265 ASN B N 1
ATOM 4255 C CA . ASN B 1 265 ? 22.422 12.773 -0.421 1 90.25 265 ASN B CA 1
ATOM 4256 C C . ASN B 1 265 ? 20.938 12.688 -0.101 1 90.25 265 ASN B C 1
ATOM 4258 O O . ASN B 1 265 ? 20.141 13.453 -0.649 1 90.25 265 ASN B O 1
ATOM 4262 N N . TYR B 1 266 ? 20.547 11.805 0.714 1 91.12 266 TYR B N 1
ATOM 4263 C CA . TYR B 1 266 ? 19.156 11.68 1.109 1 91.12 266 TYR B CA 1
ATOM 4264 C C . TYR B 1 266 ? 18.656 12.953 1.784 1 91.12 266 TYR B C 1
ATOM 4266 O O . TYR B 1 266 ? 17.594 13.461 1.452 1 91.12 266 TYR B O 1
ATOM 4274 N N . TYR B 1 267 ? 19.484 13.492 2.717 1 88.69 267 TYR B N 1
ATOM 4275 C CA . TYR B 1 267 ? 19.062 14.688 3.449 1 88.69 267 TYR B CA 1
ATOM 4276 C C . TYR B 1 267 ? 18.922 15.875 2.512 1 88.69 267 TYR B C 1
ATOM 4278 O O . TYR B 1 267 ? 17.969 16.656 2.645 1 88.69 267 TYR B O 1
ATOM 4286 N N . LYS B 1 268 ? 19.797 15.898 1.625 1 90.38 268 LYS B N 1
ATOM 4287 C CA . LYS B 1 268 ? 19.734 16.984 0.651 1 90.38 268 LYS B CA 1
ATOM 4288 C C . LYS B 1 268 ? 18.484 16.891 -0.202 1 90.38 268 LYS B C 1
ATOM 4290 O O . LYS B 1 268 ? 17.734 17.875 -0.33 1 90.38 268 LYS B O 1
ATOM 4295 N N . ALA B 1 269 ? 18.281 15.758 -0.76 1 91.88 269 ALA B N 1
ATOM 4296 C CA . ALA B 1 269 ? 17.094 15.539 -1.602 1 91.88 269 ALA B CA 1
ATOM 4297 C C . ALA B 1 269 ? 15.812 15.758 -0.813 1 91.88 269 ALA B C 1
ATOM 4299 O O . ALA B 1 269 ? 14.875 16.391 -1.307 1 91.88 269 ALA B O 1
ATOM 4300 N N . LEU B 1 270 ? 15.789 15.25 0.367 1 88.94 270 LEU B N 1
ATOM 4301 C CA . LEU B 1 270 ? 14.617 15.391 1.231 1 88.94 270 LEU B CA 1
ATOM 4302 C C . LEU B 1 270 ? 14.297 16.859 1.474 1 88.94 270 LEU B C 1
ATOM 4304 O O . LEU B 1 270 ? 13.133 17.266 1.396 1 88.94 270 LEU B O 1
ATOM 4308 N N . GLY B 1 271 ? 15.289 17.609 1.788 1 87 271 GLY B N 1
ATOM 4309 C CA . GLY B 1 271 ? 15.094 19.047 1.999 1 87 271 GLY B CA 1
ATOM 4310 C C . GLY B 1 271 ? 14.508 19.75 0.792 1 87 271 GLY B C 1
ATOM 4311 O O . GLY B 1 271 ? 13.578 20.547 0.925 1 87 271 GLY B O 1
ATOM 4312 N N . GLN B 1 272 ? 15.039 19.438 -0.358 1 90.5 272 GLN B N 1
ATOM 4313 C CA . GLN B 1 272 ? 14.562 20.031 -1.599 1 90.5 272 GLN B CA 1
ATOM 4314 C C . GLN B 1 272 ? 13.109 19.656 -1.871 1 90.5 272 GLN B C 1
ATOM 4316 O O . GLN B 1 272 ? 12.305 20.516 -2.242 1 90.5 272 GLN B O 1
ATOM 4321 N N . ILE B 1 273 ? 12.805 18.438 -1.652 1 90.19 273 ILE B N 1
ATOM 4322 C CA . ILE B 1 273 ? 11.461 17.953 -1.925 1 90.19 273 ILE B CA 1
ATOM 4323 C C . ILE B 1 273 ? 10.477 18.562 -0.939 1 90.19 273 ILE B C 1
ATOM 4325 O O . ILE B 1 273 ? 9.406 19.047 -1.335 1 90.19 273 ILE B O 1
ATOM 4329 N N . ARG B 1 274 ? 10.82 18.578 0.298 1 86.81 274 ARG B N 1
ATOM 4330 C CA . ARG B 1 274 ? 9.945 19.141 1.319 1 86.81 274 ARG B CA 1
ATOM 4331 C C . ARG B 1 274 ? 9.641 20.609 1.029 1 86.81 274 ARG B C 1
ATOM 4333 O O . ARG B 1 274 ? 8.5 21.047 1.17 1 86.81 274 ARG B O 1
ATOM 4340 N N . GLU B 1 275 ? 10.594 21.297 0.626 1 86.19 275 GLU B N 1
ATOM 4341 C CA . GLU B 1 275 ? 10.406 22.703 0.273 1 86.19 275 GLU B CA 1
ATOM 4342 C C . GLU B 1 275 ? 9.461 22.844 -0.914 1 86.19 275 GLU B C 1
ATOM 4344 O O . GLU B 1 275 ? 8.602 23.734 -0.923 1 86.19 275 GLU B O 1
ATOM 4349 N N . ALA B 1 276 ? 9.656 22.016 -1.857 1 90.31 276 ALA B N 1
ATOM 4350 C CA . ALA B 1 276 ? 8.875 22.094 -3.09 1 90.31 276 ALA B CA 1
ATOM 4351 C C . ALA B 1 276 ? 7.395 21.828 -2.822 1 90.31 276 ALA B C 1
ATOM 4353 O O . ALA B 1 276 ? 6.523 22.438 -3.449 1 90.31 276 ALA B O 1
ATOM 4354 N N . ILE B 1 277 ? 7.094 20.969 -1.782 1 88.94 277 ILE B N 1
ATOM 4355 C CA . ILE B 1 277 ? 5.703 20.562 -1.638 1 88.94 277 ILE B CA 1
ATOM 4356 C C . ILE B 1 277 ? 5.09 21.234 -0.411 1 88.94 277 ILE B C 1
ATOM 4358 O O . ILE B 1 277 ? 3.932 20.969 -0.07 1 88.94 277 ILE B O 1
ATOM 4362 N N . ALA B 1 278 ? 5.766 22.062 0.222 1 86.81 278 ALA B N 1
ATOM 4363 C CA . ALA B 1 278 ? 5.316 22.703 1.448 1 86.81 278 ALA B CA 1
ATOM 4364 C C . ALA B 1 278 ? 4.012 23.469 1.219 1 86.81 278 ALA B C 1
ATOM 4366 O O . ALA B 1 278 ? 3.156 23.531 2.105 1 86.81 278 ALA B O 1
ATOM 4367 N N . ASN B 1 279 ? 3.822 23.953 0.063 1 87.56 279 ASN B N 1
ATOM 4368 C CA . ASN B 1 279 ? 2.658 24.797 -0.211 1 87.56 279 ASN B CA 1
ATOM 4369 C C . ASN B 1 279 ? 1.42 23.953 -0.504 1 87.56 279 ASN B C 1
ATOM 4371 O O . ASN B 1 279 ? 0.32 24.484 -0.649 1 87.56 279 ASN B O 1
ATOM 4375 N N . LYS B 1 280 ? 1.587 22.688 -0.595 1 89 280 LYS B N 1
ATOM 4376 C CA . LYS B 1 280 ? 0.464 21.812 -0.911 1 89 280 LYS B CA 1
ATOM 4377 C C . LYS B 1 280 ? -0.356 21.5 0.337 1 89 280 LYS B C 1
ATOM 4379 O O . LYS B 1 280 ? -1.478 21 0.239 1 89 280 LYS B O 1
ATOM 4384 N N . ARG B 1 281 ? 0.19 21.828 1.477 1 87.12 281 ARG B N 1
ATOM 4385 C CA . ARG B 1 281 ? -0.461 21.547 2.754 1 87.12 281 ARG B CA 1
ATOM 4386 C C . ARG B 1 281 ? -0.752 22.844 3.508 1 87.12 281 ARG B C 1
ATOM 4388 O O . ARG B 1 281 ? -0.089 23.859 3.287 1 87.12 281 ARG B O 1
ATOM 4395 N N . TYR B 1 282 ? -1.755 22.766 4.391 1 86.12 282 TYR B N 1
ATOM 4396 C CA . TYR B 1 282 ? -2.068 23.922 5.227 1 86.12 282 TYR B CA 1
ATOM 4397 C C . TYR B 1 282 ? -0.864 24.328 6.07 1 86.12 282 TYR B C 1
ATOM 4399 O O . TYR B 1 282 ? -0.065 23.484 6.469 1 86.12 282 TYR B O 1
#

Foldseek 3Di:
DPPQFLLRLLVVCQVVDDDLLNLLSVVCNVCVVVLLQDALLRSCVVSVHDSVSQQVSCVVSVAPGSLRNSVRSCVVPPDPVLLVPPPDDPPDDPVRVVVVLVVQLVVLLVVLVVPDDVVLLLVLLVLQLQAQEEEFEDEDLCLVLSVLLQVLQVLLVHHYYYDHDLVVLLVVLQVDALRHEYEYEDAAQEPPSNLVSLQSNVVRNHAYEYEYQDCSHSNVVSHPGYRHQHGPRRSSHPNSSNSSSSSSVSSVSSSVSNCVVPVPSSVVSNVVVCVVCVVVDD/DPPQFLLRLLVVCQVVDDDLLNLLSVVCNVCVVVLLQDALLRSCVVSVHDSVSQQVSCVVSVAPGSLRNSVRSCVVPPDPVLLVPPPDDPPDDPVRVVVVLVVQLVVLLVVLVVPDDVVLLLVLLVLQLQAQEEEFEDEDLCLVLSVLLQVLQVLLVHHYYYDHDLVVLLVVLQVDALRHEYEYEDAAQEPPSNLVSLQSNVVRNHAYEYEYQDCSHSNVVSHPGYRHQHGPRRSSHPNSSNSSSSSSVSSVSSSVSNCVVPVPSSVVSNVVVCVVCVVVDD

Radius of gyration: 25.03 Å; Cα contacts (8 Å, |Δi|>4): 1025; chains: 2; bounding box: 52×86×47 Å

pLDDT: mean 92.31, std 9.63, range [35.22, 98.94]

InterPro domains:
  IPR000281 Helix-turn-helix protein RpiR [PF01418] (5-77)
  IPR000281 Helix-turn-helix protein RpiR [PS51071] (4-80)
  IPR001347 SIS domain [PF01380] (128-256)
  IPR001347 SIS domain [PS51464] (121-264)
  IPR009057 Homedomain-like superfamily [SSF46689] (7-79)
  IPR035472 RpiR-like, SIS domain [cd05013] (120-257)
  IPR036388 Winged helix-like DNA-binding domain superfamily [G3DSA:1.10.10.10] (2-83)
  IPR046348 SIS domain superfamily [SSF53697] (93-280)
  IPR047640 HTH-type transcriptional regulator RpiR-like [PTHR30514] (7-281)

Organism: NCBI:txid360422

Sequence (564 aa):
MNDIGGIERLRNIYSELKGAEKRVGEYILKNPKDIIHSSITELADNCKCGEATVFRLSKKLGFKGYQDLKISIASEIVKPLVNIHEEIKENDDTLVIMQKIFNSTISSLNETLRINDSGELDKAIGYIHSAKRTAFFGMGGSAAIALDAYHKFMRTGKYCIFHEDSHFQAMISSMYDENDCILAISNTGSNKELVESLRIAKEKGVKIISVTSNFKSPISKVSDVVLLSYGKENLSKSEAMDARISALSLIDCLFVGTCLKDKENYYKALGQIREAIANKRYMNDIGGIERLRNIYSELKGAEKRVGEYILKNPKDIIHSSITELADNCKCGEATVFRLSKKLGFKGYQDLKISIASEIVKPLVNIHEEIKENDDTLVIMQKIFNSTISSLNETLRINDSGELDKAIGYIHSAKRTAFFGMGGSAAIALDAYHKFMRTGKYCIFHEDSHFQAMISSMYDENDCILAISNTGSNKELVESLRIAKEKGVKIISVTSNFKSPISKVSDVVLLSYGKENLSKSEAMDARISALSLIDCLFVGTCLKDKENYYKALGQIREAIANKRY

Secondary structure (DSSP, 8-state):
-----HHHHHHHHGGG--HHHHHHHHHHHH-HHHHTT--HHHHHHHTTS-HHHHHHHHHHTT-SSHHHHHHHHHHHHS-GGGGT-SS--TT--HHHHHHHHHHHHHHHHHHHHHHS-HHHHHHHHHHHHH-SEEEEEE-THHHHHHHHHHHHHGGGTSEEEEE-SHHHHHHHHHH--TTEEEEEE-SSS-BHHHHHHHHHHHHTT-EEEEEES-SSSHHHHT-SEEEE---SS-TT-TT-HHHHHHHHHHHHHHHHHHHHHTHHHHHHHHHHHHHHHGGGB-/-----HHHHHHHHGGG--HHHHHHHHHHHH-HHHHTT--HHHHHHHTTS-HHHHHHHHHHTT-SSHHHHHHHHHHHHS-GGGGT-SS--TT--HHHHHHHHHHHHHHHHHHHHHHS-HHHHHHHHHHHHH-SEEEEEE-THHHHHHHHHHHHHGGGTSEEEEE-SHHHHHHHHHH--TTEEEEEE-SSS-BHHHHHHHHHHHHTT-EEEEEES-SSSHHHHT-SEEEE---SS-TT-TT-HHHHHHHHHHHHHHHHHHHHHTHHHHHHHHHHHHHHHGGGB-

Nearest PDB structures (foldseek):
  4ivn-assembly1_A  TM=9.237E-01  e=4.621E-18  Vibrio vulnificus YJ016
  4ivn-assembly1_B  TM=9.220E-01  e=3.919E-17  Vibrio vulnificus YJ016
  8k3b-assembly1_A  TM=7.002E-01  e=7.802E-20  Pseudomonas aeruginosa
  7en7-assembly1_A  TM=9.452E-01  e=6.509E-13  Escherichia coli K-12
  7en6-assembly1_C  TM=9.546E-01  e=6.084E-12  Escherichia coli